Protein 6GCV (pdb70)

B-factor: mean 24.51, std 12.24, range [11.24, 97.99]

Organism: Pseudomonas aeruginosa (strain ATCC 15692 / DSM 22644 / CIP 104116 / JCM 14847 / LMG 12228 / 1C / PRS 101 / PAO1) (NCBI:txid208964)

Nearest PDB structures (foldseek):
  6gcv-assembly2_C-2  TM=1.005E+00  e=1.256E-16  Pseudomonas aeruginosa
  5w93-assembly2_B  TM=5.617E-01  e=5.629E-01  Mus musculus
  8fyv-assembly3_E  TM=4.036E-01  e=9.295E+00  Salmonella enterica subsp. enterica serovar Typhimurium
  6gcv-assembly2_C-2  TM=1.008E+00  e=5.068E-17  Pseudomonas aeruginosa
  5w93-assembly2_B  TM=5.628E-01  e=5.992E-01  Mus musculus

Foldseek 3Di:
DQADPLQLVLLLVLLVLLVVLQVQLQCLLVVNHDVVVNVVSVVSNVVSLVCQCPNDVVSRHDHDVPPVLNVLSVVLVVLVVVLVVLSVQSNHNPHDDDVVVNVVSSVVSSVSSVVSSVVVCVVVDD/DPADPLQLVLLLVLLVLLVVLVVQLQCLLVVNHDPVVNVVSLVSNVVSLVCACPNDVVSRHDHDVDPVLNVLSVVLVVLVVVLVVLSVQSNHNPHDDDVVVNVVSSVVSSVSSVVSSVVVVVVVD/DADPLQLVLLLVLLVLLVVLVVQLQCLLVVNHDVVVSVVSLVSNVVSLVCQCPNDVVSRHDHDVDPVLNVLSVVLVVLVVVLVVLSVQSNHNPHDHDVVVNVVSSVVSSVSSVVSSVVVVVVVD

Sequence (375 aa):
MMSISPETIINVAGAQRMLSQKMAREALQLRLGAGDPKALAATIAQYERSAADLDDAGNAEERNVSRMGAPEEIAAQRQQKVAQQIWGRRYRAMMLDDQVAQPASQVVDLRRGFSQQYSTTELLGELNNLVSSLMSARRADSMMSISPETINVAGAQRMLSQKKMARREALQQLRLGAGDPKKALAATIAQYERRSAADLDAGNNAERNVSRRMGAPEIAAQRQQKKVAQQIWGRYRRAMLDDQQVAQPASQVDLRGFSSQQYSTELLGELNNLVSLMSARRADSISPEEETINVAGAQRMLSQKKMMARREALQLRLGAGDPKALAATIAQYEERRSAADLDAGNAEERNVSRRRMGAPEIAAQRQKVAQQIWGRRYRAMMLDQQVAQPASQVVDLRRGFSSQQYYSTTEELLGELNNLVSSLMSSARADD

Structure (mmCIF, N/CA/C/O backbone):
data_6GCV
#
_entry.id   6GCV
#
_cell.length_a   92.777
_cell.length_b   87.949
_cell.length_c   52.896
_cell.angle_alpha   90.00
_cell.angle_beta   93.05
_cell.angle_gamma   90.00
#
_symmetry.space_group_name_H-M   'C 1 2 1'
#
loop_
_entity.id
_entity.type
_entity.pdbx_description
1 polymer 'Chemotaxis transducer'
2 non-polymer 'NITRATE ION'
3 non-polymer 'SODIUM ION'
4 non-polymer 'ACETATE ION'
5 water water
#
loop_
_atom_site.group_PDB
_atom_site.id
_atom_site.type_symbol
_atom_site.label_atom_id
_atom_site.label_alt_id
_atom_site.label_comp_id
_atom_site.label_asym_id
_atom_site.label_entity_id
_atom_site.label_seq_id
_atom_site.pdbx_PDB_ins_code
_atom_site.Cartn_x
_atom_site.Cartn_y
_atom_site.Cartn_z
_atom_site.occupancy
_atom_site.B_iso_or_equiv
_atom_site.auth_seq_id
_atom_site.auth_comp_id
_atom_site.auth_asym_id
_atom_site.auth_atom_id
_atom_site.pdbx_PDB_model_num
ATOM 1 N N A MET A 1 14 ? 72.850 15.294 38.005 0.67 73.60 14 MET A N 1
ATOM 2 N N B MET A 1 14 ? 72.800 15.215 38.008 0.33 75.80 14 MET A N 1
ATOM 3 C CA A MET A 1 14 ? 71.625 16.151 37.997 0.67 73.85 14 MET A CA 1
ATOM 4 C CA B MET A 1 14 ? 71.625 16.131 38.002 0.33 75.20 14 MET A CA 1
ATOM 5 C C A MET A 1 14 ? 70.742 15.893 39.218 0.67 65.49 14 MET A C 1
ATOM 6 C C B MET A 1 14 ? 70.738 15.885 39.223 0.33 66.94 14 MET A C 1
ATOM 7 O O A MET A 1 14 ? 70.477 14.744 39.572 0.67 72.31 14 MET A O 1
ATOM 8 O O B MET A 1 14 ? 70.473 14.738 39.587 0.33 71.38 14 MET A O 1
ATOM 17 N N . SER A 1 15 ? 70.292 16.972 39.853 1.00 52.78 15 SER A N 1
ATOM 18 C CA . SER A 1 15 ? 69.390 16.885 41.022 1.00 59.99 15 SER A CA 1
ATOM 19 C C . SER A 1 15 ? 67.909 16.822 40.604 1.00 53.27 15 SER A C 1
ATOM 20 O O . SER A 1 15 ? 67.068 16.306 41.336 1.00 60.66 15 SER A O 1
ATOM 23 N N . ILE A 1 16 ? 67.603 17.322 39.417 1.00 48.59 16 ILE A N 1
ATOM 24 C CA . ILE A 1 16 ? 66.254 17.188 38.860 1.00 42.99 16 ILE A CA 1
ATOM 25 C C . ILE A 1 16 ? 66.253 16.075 37.818 1.00 34.80 16 ILE A C 1
ATOM 26 O O . ILE A 1 16 ? 67.303 15.719 37.279 1.00 38.71 16 ILE A O 1
ATOM 31 N N . SER A 1 17 ? 65.070 15.560 37.491 1.00 31.37 17 SER A N 1
ATOM 32 C CA . SER A 1 17 ? 64.965 14.524 36.488 1.00 29.43 17 SER A CA 1
ATOM 33 C C . SER A 1 17 ? 65.302 15.074 35.112 1.00 28.53 17 SER A C 1
ATOM 34 O O . SER A 1 17 ? 65.011 16.245 34.834 1.00 27.79 17 SER A O 1
ATOM 37 N N . PRO A 1 18 ? 65.858 14.225 34.238 1.00 29.29 18 PRO A N 1
ATOM 38 C CA . PRO A 1 18 ? 66.069 14.659 32.860 1.00 30.10 18 PRO A CA 1
ATOM 39 C C . PRO A 1 18 ? 64.779 15.124 32.210 1.00 27.55 18 PRO A C 1
ATOM 40 O O . PRO A 1 18 ? 64.818 16.037 31.383 1.00 27.29 18 PRO A O 1
ATOM 44 N N . GLU A 1 19 ? 63.652 14.491 32.554 1.00 25.31 19 GLU A N 1
ATOM 45 C CA . GLU A 1 19 ? 62.381 14.875 31.965 1.00 22.65 19 GLU A CA 1
ATOM 46 C C . GLU A 1 19 ? 62.019 16.331 32.308 1.00 20.77 19 GLU A C 1
ATOM 47 O O . GLU A 1 19 ? 61.383 17.015 31.511 1.00 20.05 19 GLU A O 1
ATOM 53 N N . THR A 1 20 ? 62.432 16.818 33.486 1.00 20.19 20 THR A N 1
ATOM 54 C CA . THR A 1 20 ? 62.161 18.220 33.836 1.00 19.82 20 THR A CA 1
ATOM 55 C C . THR A 1 20 ? 62.812 19.167 32.808 1.00 19.67 20 THR A C 1
ATOM 56 O O . THR A 1 20 ? 62.193 20.114 32.314 1.00 19.77 20 THR A O 1
ATOM 60 N N A ILE A 1 21 ? 64.074 18.888 32.490 0.65 18.82 21 ILE A N 1
ATOM 61 N N B ILE A 1 21 ? 64.072 18.889 32.482 0.35 19.53 21 ILE A N 1
ATOM 62 C CA A ILE A 1 21 ? 64.816 19.690 31.524 0.65 20.17 21 ILE A CA 1
ATOM 63 C CA B ILE A 1 21 ? 64.792 19.709 31.513 0.35 20.60 21 ILE A CA 1
ATOM 64 C C A ILE A 1 21 ? 64.250 19.497 30.099 0.65 18.97 21 ILE A C 1
ATOM 65 C C B ILE A 1 21 ? 64.251 19.499 30.095 0.35 19.54 21 ILE A C 1
ATOM 66 O O A ILE A 1 21 ? 64.175 20.440 29.317 0.65 19.22 21 ILE A O 1
ATOM 67 O O B ILE A 1 21 ? 64.184 20.438 29.310 0.35 19.57 21 ILE A O 1
ATOM 76 N N . ASN A 1 22 ? 63.843 18.275 29.779 1.00 18.22 22 ASN A N 1
ATOM 77 C CA . ASN A 1 22 ? 63.207 18.000 28.493 1.00 18.00 22 ASN A CA 1
ATOM 78 C C . ASN A 1 22 ? 61.945 18.826 28.284 1.00 16.79 22 ASN A C 1
ATOM 79 O O . ASN A 1 22 ? 61.751 19.438 27.228 1.00 17.67 22 ASN A O 1
ATOM 84 N N . VAL A 1 23 ? 61.090 18.859 29.310 1.00 17.38 23 VAL A N 1
ATOM 85 C CA . VAL A 1 23 ? 59.837 19.581 29.229 1.00 17.20 23 VAL A CA 1
ATOM 86 C C . VAL A 1 23 ? 60.087 21.085 29.085 1.00 16.21 23 VAL A C 1
ATOM 87 O O . VAL A 1 23 ? 59.443 21.755 28.268 1.00 16.77 23 VAL A O 1
ATOM 91 N N . ALA A 1 24 ? 61.035 21.604 29.857 1.00 16.06 24 ALA A N 1
ATOM 92 C CA . ALA A 1 24 ? 61.357 23.022 29.733 1.00 16.83 24 ALA A CA 1
ATOM 93 C C . ALA A 1 24 ? 61.926 23.340 28.323 1.00 16.57 24 ALA A C 1
ATOM 94 O O . ALA A 1 24 ? 61.566 24.329 27.707 1.00 16.35 24 ALA A O 1
ATOM 96 N N . GLY A 1 25 ? 62.852 22.503 27.836 1.00 15.68 25 GLY A N 1
ATOM 97 C CA . GLY A 1 25 ? 63.382 22.730 26.513 1.00 15.97 25 GLY A CA 1
ATOM 98 C C . GLY A 1 25 ? 62.309 22.679 25.438 1.00 15.41 25 GLY A C 1
ATOM 99 O O . GLY A 1 25 ? 62.301 23.531 24.524 1.00 15.58 25 GLY A O 1
ATOM 100 N N . ALA A 1 26 ? 61.390 21.728 25.556 1.00 15.34 26 ALA A N 1
ATOM 101 C CA . ALA A 1 26 ? 60.334 21.589 24.559 1.00 14.58 26 ALA A CA 1
ATOM 102 C C . ALA A 1 26 ? 59.438 22.827 24.494 1.00 13.53 26 ALA A C 1
ATOM 103 O O . ALA A 1 26 ? 58.836 23.068 23.455 1.00 14.30 26 ALA A O 1
ATOM 105 N N . GLN A 1 27 ? 59.362 23.607 25.576 1.00 13.73 27 GLN A N 1
ATOM 106 C CA . GLN A 1 27 ? 58.603 24.861 25.507 1.00 13.76 27 GLN A CA 1
ATOM 107 C C . GLN A 1 27 ? 59.137 25.756 24.388 1.00 13.79 27 GLN A C 1
ATOM 108 O O . GLN A 1 27 ? 58.399 26.498 23.743 1.00 13.72 27 GLN A O 1
ATOM 114 N N . ARG A 1 28 ? 60.460 25.768 24.231 1.00 14.04 28 ARG A N 1
ATOM 115 C CA . ARG A 1 28 ? 61.094 26.555 23.181 1.00 13.90 28 ARG A CA 1
ATOM 116 C C . ARG A 1 28 ? 60.528 26.162 21.820 1.00 13.17 28 ARG A C 1
ATOM 117 O O . ARG A 1 28 ? 60.074 27.008 21.029 1.00 14.29 28 ARG A O 1
ATOM 125 N N . MET A 1 29 ? 60.510 24.872 21.560 1.00 13.20 29 MET A N 1
ATOM 126 C CA . MET A 1 29 ? 59.955 24.357 20.315 1.00 13.42 29 MET A CA 1
ATOM 127 C C . MET A 1 29 ? 58.475 24.708 20.175 1.00 12.87 29 MET A C 1
ATOM 128 O O . MET A 1 29 ? 58.048 25.144 19.091 1.00 13.22 29 MET A O 1
ATOM 133 N N . LEU A 1 30 ? 57.711 24.508 21.258 1.00 13.29 30 LEU A N 1
ATOM 134 C CA . LEU A 1 30 ? 56.279 24.712 21.129 1.00 13.02 30 LEU A CA 1
ATOM 135 C C . LEU A 1 30 ? 55.960 26.161 20.769 1.00 13.50 30 LEU A C 1
ATOM 136 O O . LEU A 1 30 ? 55.030 26.421 19.990 1.00 13.65 30 LEU A O 1
ATOM 141 N N . SER A 1 31 ? 56.708 27.100 21.339 1.00 13.68 31 SER A N 1
ATOM 142 C CA . SER A 1 31 ? 56.482 28.498 21.011 1.00 13.38 31 SER A CA 1
ATOM 143 C C . SER A 1 31 ? 56.584 28.766 19.515 1.00 13.24 31 SER A C 1
ATOM 144 O O . SER A 1 31 ? 55.896 29.642 18.997 1.00 14.28 31 SER A O 1
ATOM 147 N N . GLN A 1 32 ? 57.485 28.050 18.861 1.00 13.16 32 GLN A N 1
ATOM 148 C CA . GLN A 1 32 ? 57.694 28.225 17.429 1.00 12.85 32 GLN A CA 1
ATOM 149 C C . GLN A 1 32 ? 56.659 27.444 16.585 1.00 12.77 32 GLN A C 1
ATOM 150 O O . GLN A 1 32 ? 56.171 27.948 15.573 1.00 13.33 32 GLN A O 1
ATOM 156 N N . LYS A 1 33 ? 56.354 26.234 17.032 1.00 12.56 33 LYS A N 1
ATOM 157 C CA . LYS A 1 33 ? 55.320 25.430 16.362 1.00 12.99 33 LYS A CA 1
ATOM 158 C C . LYS A 1 33 ? 53.984 26.149 16.316 1.00 12.78 33 LYS A C 1
ATOM 159 O O . LYS A 1 33 ? 53.302 26.160 15.280 1.00 13.36 33 LYS A O 1
ATOM 165 N N . MET A 1 34 ? 53.604 26.750 17.441 1.00 12.59 34 MET A N 1
ATOM 166 C CA . MET A 1 34 ? 52.327 27.433 17.472 1.00 13.83 34 MET A CA 1
ATOM 167 C C . MET A 1 34 ? 52.333 28.640 16.528 1.00 14.01 34 MET A C 1
ATOM 168 O O . MET A 1 34 ? 51.310 28.948 15.899 1.00 13.73 34 MET A O 1
ATOM 173 N N . ALA A 1 35 ? 53.464 29.326 16.422 1.00 13.77 35 ALA A N 1
ATOM 174 C CA . ALA A 1 35 ? 53.536 30.446 15.495 1.00 14.37 35 ALA A CA 1
ATOM 175 C C . ALA A 1 35 ? 53.352 29.963 14.047 1.00 14.15 35 ALA A C 1
ATOM 176 O O . ALA A 1 35 ? 52.626 30.573 13.263 1.00 14.38 35 ALA A O 1
ATOM 178 N N . ARG A 1 36 ? 54.031 28.887 13.685 1.00 13.62 36 ARG A N 1
ATOM 179 C CA . ARG A 1 36 ? 53.845 28.380 12.353 1.00 14.73 36 ARG A CA 1
ATOM 180 C C . ARG A 1 36 ? 52.409 27.959 12.073 1.00 12.76 36 ARG A C 1
ATOM 181 O O . ARG A 1 36 ? 51.873 28.225 11.011 1.00 13.91 36 ARG A O 1
ATOM 189 N N . GLU A 1 37 ? 51.780 27.307 13.044 1.00 13.10 37 GLU A N 1
ATOM 190 C CA . GLU A 1 37 ? 50.382 26.900 12.869 1.00 13.16 37 GLU A CA 1
ATOM 191 C C . GLU A 1 37 ? 49.465 28.130 12.712 1.00 13.09 37 GLU A C 1
ATOM 192 O O . GLU A 1 37 ? 48.511 28.086 11.895 1.00 13.57 37 GLU A O 1
ATOM 198 N N . ALA A 1 38 ? 49.694 29.170 13.512 1.00 13.01 38 ALA A N 1
ATOM 199 C CA . ALA A 1 38 ? 48.864 30.379 13.395 1.00 12.79 38 ALA A CA 1
ATOM 200 C C . ALA A 1 38 ? 49.049 31.065 12.058 1.00 12.63 38 ALA A C 1
ATOM 201 O O . ALA A 1 38 ? 48.080 31.553 11.459 1.00 13.18 38 ALA A O 1
ATOM 203 N N . LEU A 1 39 ? 50.303 31.138 11.583 1.00 12.89 39 LEU A N 1
ATOM 204 C CA . LEU A 1 39 ? 50.560 31.752 10.280 1.00 13.57 39 LEU A CA 1
ATOM 205 C C . LEU A 1 39 ? 49.926 30.935 9.140 1.00 13.48 39 LEU A C 1
ATOM 206 O O . LEU A 1 39 ? 49.405 31.503 8.168 1.00 13.73 39 LEU A O 1
ATOM 211 N N . GLN A 1 40 ? 49.939 29.625 9.259 1.00 12.93 40 GLN A N 1
ATOM 212 C CA . GLN A 1 40 ? 49.293 28.793 8.259 1.00 13.98 40 GLN A CA 1
ATOM 213 C C . GLN A 1 40 ? 47.750 29.001 8.225 1.00 13.11 40 GLN A C 1
ATOM 214 O O . GLN A 1 40 ? 47.132 29.024 7.166 1.00 14.12 40 GLN A O 1
ATOM 220 N N . LEU A 1 41 ? 47.175 29.158 9.407 1.00 13.41 41 LEU A N 1
ATOM 221 C CA . LEU A 1 41 ? 45.768 29.561 9.514 1.00 13.14 41 LEU A CA 1
ATOM 222 C C . LEU A 1 41 ? 45.556 30.932 8.867 1.00 13.29 41 LEU A C 1
ATOM 223 O O . LEU A 1 41 ? 44.546 31.133 8.153 1.00 13.55 41 LEU A O 1
ATOM 228 N N . ARG A 1 42 ? 46.462 31.872 9.065 1.00 12.88 42 ARG A N 1
ATOM 229 C CA . ARG A 1 42 ? 46.282 33.166 8.419 1.00 13.12 42 ARG A CA 1
ATOM 230 C C . ARG A 1 42 ? 46.227 33.062 6.901 1.00 13.65 42 ARG A C 1
ATOM 231 O O . ARG A 1 42 ? 45.495 33.802 6.238 1.00 14.08 42 ARG A O 1
ATOM 239 N N . LEU A 1 43 ? 46.968 32.106 6.372 1.00 13.66 43 LEU A N 1
ATOM 240 C CA . LEU A 1 43 ? 47.028 31.796 4.945 1.00 14.48 43 LEU A CA 1
ATOM 241 C C . LEU A 1 43 ? 45.855 30.965 4.442 1.00 15.82 43 LEU A C 1
ATOM 242 O O . LEU A 1 43 ? 45.748 30.717 3.267 1.00 17.94 43 LEU A O 1
ATOM 247 N N . GLY A 1 44 ? 44.965 30.526 5.332 1.00 14.43 44 GLY A N 1
ATOM 248 C CA . GLY A 1 44 ? 43.771 29.762 4.916 1.00 15.97 44 GLY A CA 1
ATOM 249 C C . GLY A 1 44 ? 44.027 28.302 4.665 1.00 16.14 44 GLY A C 1
ATOM 250 O O . GLY A 1 44 ? 43.169 27.634 4.054 1.00 19.28 44 GLY A O 1
ATOM 251 N N . ALA A 1 45 ? 45.177 27.783 5.128 1.00 15.41 45 ALA A N 1
ATOM 252 C CA . ALA A 1 45 ? 45.521 26.374 4.917 1.00 16.39 45 ALA A CA 1
ATOM 253 C C . ALA A 1 45 ? 45.836 25.648 6.198 1.00 15.99 45 ALA A C 1
ATOM 254 O O . ALA A 1 45 ? 46.533 24.633 6.195 1.00 17.05 45 ALA A O 1
ATOM 256 N N . GLY A 1 46 ? 45.259 26.132 7.302 1.00 15.53 46 GLY A N 1
ATOM 257 C CA . GLY A 1 46 ? 45.597 25.629 8.618 1.00 15.67 46 GLY A CA 1
ATOM 258 C C . GLY A 1 46 ? 44.517 24.821 9.286 1.00 15.45 46 GLY A C 1
ATOM 259 O O . GLY A 1 46 ? 43.494 24.508 8.682 1.00 17.54 46 GLY A O 1
ATOM 260 N N . ASP A 1 47 ? 44.800 24.469 10.533 1.00 15.72 47 ASP A N 1
ATOM 261 C CA . ASP A 1 47 ? 43.986 23.596 11.323 1.00 17.15 47 ASP A CA 1
ATOM 262 C C . ASP A 1 47 ? 43.844 24.152 12.736 1.00 16.27 47 ASP A C 1
ATOM 263 O O . ASP A 1 47 ? 44.791 24.094 13.523 1.00 16.46 47 ASP A O 1
ATOM 268 N N . PRO A 1 48 ? 42.655 24.700 13.080 1.00 16.87 48 PRO A N 1
ATOM 269 C CA . PRO A 1 48 ? 42.517 25.265 14.417 1.00 17.20 48 PRO A CA 1
ATOM 270 C C . PRO A 1 48 ? 42.696 24.254 15.510 1.00 16.06 48 PRO A C 1
ATOM 271 O O . PRO A 1 48 ? 43.101 24.623 16.621 1.00 16.97 48 PRO A O 1
ATOM 275 N N . LYS A 1 49 ? 42.381 22.994 15.244 1.00 15.72 49 LYS A N 1
ATOM 276 C CA . LYS A 1 49 ? 42.544 21.963 16.259 1.00 16.28 49 LYS A CA 1
ATOM 277 C C . LYS A 1 49 ? 44.010 21.747 16.592 1.00 15.39 49 LYS A C 1
ATOM 278 O O . LYS A 1 49 ? 44.367 21.478 17.725 1.00 16.50 49 LYS A O 1
ATOM 284 N N . ALA A 1 50 ? 44.860 21.868 15.597 1.00 15.59 50 ALA A N 1
ATOM 285 C CA . ALA A 1 50 ? 46.309 21.665 15.774 1.00 15.03 50 ALA A CA 1
ATOM 286 C C . ALA A 1 50 ? 46.884 22.791 16.604 1.00 14.24 50 ALA A C 1
ATOM 287 O O . ALA A 1 50 ? 47.672 22.553 17.509 1.00 16.00 50 ALA A O 1
ATOM 289 N N . LEU A 1 51 ? 46.516 24.023 16.280 1.00 14.55 51 LEU A N 1
ATOM 290 C CA . LEU A 1 51 ? 46.966 25.149 17.046 1.00 14.13 51 LEU A CA 1
ATOM 291 C C . LEU A 1 51 ? 46.550 25.021 18.511 1.00 14.01 51 LEU A C 1
ATOM 292 O O . LEU A 1 51 ? 47.334 25.219 19.422 1.00 14.77 51 LEU A O 1
ATOM 297 N N . ALA A 1 52 ? 45.270 24.697 18.735 1.00 14.10 52 ALA A N 1
ATOM 298 C CA . ALA A 1 52 ? 44.789 24.510 20.093 1.00 14.85 52 ALA A CA 1
ATOM 299 C C . ALA A 1 52 ? 45.582 23.467 20.817 1.00 15.13 52 ALA A C 1
ATOM 300 O O . ALA A 1 52 ? 45.901 23.636 22.002 1.00 15.37 52 ALA A O 1
ATOM 302 N N . ALA A 1 53 ? 45.850 22.345 20.159 1.00 14.43 53 ALA A N 1
ATOM 303 C CA . ALA A 1 53 ? 46.577 21.273 20.825 1.00 15.19 53 ALA A CA 1
ATOM 304 C C . ALA A 1 53 ? 47.994 21.684 21.211 1.00 14.95 53 ALA A C 1
ATOM 305 O O . ALA A 1 53 ? 48.493 21.319 22.288 1.00 15.98 53 ALA A O 1
ATOM 307 N N . THR A 1 54 ? 48.667 22.430 20.337 1.00 14.22 54 THR A N 1
ATOM 308 C CA . THR A 1 54 ? 50.031 22.893 20.634 1.00 14.13 54 THR A CA 1
ATOM 309 C C . THR A 1 54 ? 50.050 23.867 21.811 1.00 14.11 54 THR A C 1
ATOM 310 O O . THR A 1 54 ? 50.894 23.772 22.718 1.00 15.19 54 THR A O 1
ATOM 314 N N . ILE A 1 55 ? 49.104 24.801 21.810 1.00 14.25 55 ILE A N 1
ATOM 315 C CA . ILE A 1 55 ? 48.960 25.736 22.919 1.00 14.44 55 ILE A CA 1
ATOM 316 C C . ILE A 1 55 ? 48.689 24.964 24.220 1.00 15.41 55 ILE A C 1
ATOM 317 O O . ILE A 1 55 ? 49.281 25.267 25.249 1.00 15.04 55 ILE A O 1
ATOM 322 N N . ALA A 1 56 ? 47.837 23.947 24.163 1.00 14.85 56 ALA A N 1
ATOM 323 C CA . ALA A 1 56 ? 47.530 23.140 25.344 1.00 15.55 56 ALA A CA 1
ATOM 324 C C . ALA A 1 56 ? 48.751 22.407 25.857 1.00 14.98 56 ALA A C 1
ATOM 325 O O . ALA A 1 56 ? 48.974 22.335 27.068 1.00 15.62 56 ALA A O 1
ATOM 327 N N . GLN A 1 57 ? 49.589 21.898 24.950 1.00 14.81 57 GLN A N 1
ATOM 328 C CA . GLN A 1 57 ? 50.837 21.237 25.402 1.00 15.53 57 GLN A CA 1
ATOM 329 C C . GLN A 1 57 ? 51.728 22.236 26.153 1.00 15.21 57 GLN A C 1
ATOM 330 O O . GLN A 1 57 ? 52.320 21.906 27.203 1.00 15.70 57 GLN A O 1
ATOM 336 N N . TYR A 1 58 ? 51.868 23.435 25.601 1.00 14.36 58 TYR A N 1
ATOM 337 C CA . TYR A 1 58 ? 52.673 24.462 26.244 1.00 14.17 58 TYR A CA 1
ATOM 338 C C . TYR A 1 58 ? 52.128 24.780 27.640 1.00 14.62 58 TYR A C 1
ATOM 339 O O . TYR A 1 58 ? 52.870 24.873 28.625 1.00 15.50 58 TYR A O 1
ATOM 348 N N . GLU A 1 59 ? 50.809 24.949 27.730 1.00 14.24 59 GLU A N 1
ATOM 349 C CA . GLU A 1 59 ? 50.218 25.362 29.012 1.00 15.45 59 GLU A CA 1
ATOM 350 C C . GLU A 1 59 ? 50.275 24.242 30.001 1.00 15.79 59 GLU A C 1
ATOM 351 O O . GLU A 1 59 ? 50.426 24.493 31.204 1.00 16.82 59 GLU A O 1
ATOM 357 N N . ARG A 1 60 ? 50.164 22.993 29.559 1.00 15.57 60 ARG A N 1
ATOM 358 C CA . ARG A 1 60 ? 50.244 21.856 30.456 1.00 16.65 60 ARG A CA 1
ATOM 359 C C . ARG A 1 60 ? 51.647 21.808 31.055 1.00 16.32 60 ARG A C 1
ATOM 360 O O . ARG A 1 60 ? 51.837 21.654 32.266 1.00 17.51 60 ARG A O 1
ATOM 368 N N . SER A 1 61 ? 52.651 21.966 30.183 1.00 15.70 61 SER A N 1
ATOM 369 C CA . SER A 1 61 ? 54.019 21.968 30.648 1.00 16.20 61 SER A CA 1
ATOM 370 C C . SER A 1 61 ? 54.305 23.133 31.575 1.00 16.45 61 SER A C 1
ATOM 371 O O . SER A 1 61 ? 55.004 22.951 32.562 1.00 17.72 61 SER A O 1
ATOM 374 N N . ALA A 1 62 ? 53.759 24.316 31.281 1.00 16.34 62 ALA A N 1
ATOM 375 C CA . ALA A 1 62 ? 53.994 25.476 32.134 1.00 17.10 62 ALA A CA 1
ATOM 376 C C . ALA A 1 62 ? 53.469 25.211 33.553 1.00 17.69 62 ALA A C 1
ATOM 377 O O . ALA A 1 62 ? 54.148 25.510 34.528 1.00 19.18 62 ALA A O 1
ATOM 379 N N . ALA A 1 63 ? 52.278 24.610 33.628 1.00 17.54 63 ALA A N 1
ATOM 380 C CA . ALA A 1 63 ? 51.699 24.308 34.931 1.00 18.05 63 ALA A CA 1
ATOM 381 C C . ALA A 1 63 ? 52.506 23.223 35.640 1.00 19.21 63 ALA A C 1
ATOM 382 O O . ALA A 1 63 ? 52.721 23.298 36.861 1.00 19.68 63 ALA A O 1
ATOM 384 N N . ASP A 1 64 ? 52.982 22.222 34.906 1.00 18.31 64 ASP A N 1
ATOM 385 C CA . ASP A 1 64 ? 53.818 21.195 35.486 1.00 19.48 64 AS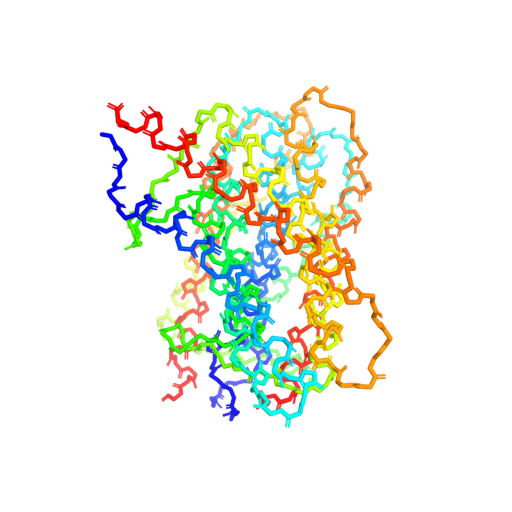P A CA 1
ATOM 386 C C . ASP A 1 64 ? 55.117 21.756 36.050 1.00 19.31 64 ASP A C 1
ATOM 387 O O . ASP A 1 64 ? 55.594 21.297 37.097 1.00 20.41 64 ASP A O 1
ATOM 392 N N . LEU A 1 65 ? 55.741 22.693 35.334 1.00 19.42 65 LEU A N 1
ATOM 393 C CA . LEU A 1 65 ? 56.979 23.310 35.811 1.00 19.86 65 LEU A CA 1
ATOM 394 C C . LEU A 1 65 ? 56.722 24.188 37.039 1.00 19.92 65 LEU A C 1
ATOM 395 O O . LEU A 1 65 ? 57.584 24.290 37.923 1.00 22.18 65 LEU A O 1
ATOM 400 N N . ASP A 1 66 ? 55.539 24.794 37.115 1.00 20.81 66 ASP A N 1
ATOM 401 C CA A ASP A 1 66 ? 55.215 25.657 38.244 0.53 22.74 66 ASP A CA 1
ATOM 402 C CA B ASP A 1 66 ? 55.207 25.657 38.249 0.47 23.65 66 ASP A CA 1
ATOM 403 C C . ASP A 1 66 ? 54.897 24.861 39.509 1.00 24.06 66 ASP A C 1
ATOM 404 O O . ASP A 1 66 ? 55.238 25.284 40.610 1.00 27.79 66 ASP A O 1
ATOM 413 N N . ALA A 1 67 ? 54.207 23.733 39.353 1.00 23.14 67 ALA A N 1
ATOM 414 C CA . ALA A 1 67 ? 53.681 22.967 40.488 1.00 23.70 67 ALA A CA 1
ATOM 415 C C . ALA A 1 67 ? 54.345 21.631 40.752 1.00 25.32 67 ALA A C 1
ATOM 416 O O . ALA A 1 67 ? 54.184 21.059 41.831 1.00 27.89 67 ALA A O 1
ATOM 418 N N . GLY A 1 68 ? 55.114 21.157 39.778 1.00 22.69 68 GLY A N 1
ATOM 419 C CA . GLY A 1 68 ? 55.572 19.785 39.771 1.00 22.95 68 GLY A CA 1
ATOM 420 C C . GLY A 1 68 ? 54.491 18.866 39.290 1.00 23.23 68 GLY A C 1
ATOM 421 O O . GLY A 1 68 ? 53.287 19.186 39.389 1.00 24.27 68 GLY A O 1
ATOM 422 N N . ASN A 1 69 ? 54.913 17.729 38.730 1.00 23.11 69 ASN A N 1
ATOM 423 C CA . ASN A 1 69 ? 53.980 16.726 38.297 1.00 23.20 69 ASN A CA 1
ATOM 424 C C . ASN A 1 69 ? 54.651 15.389 38.481 1.00 25.83 69 ASN A C 1
ATOM 425 O O . ASN A 1 69 ? 55.528 15.005 37.691 1.00 24.59 69 ASN A O 1
ATOM 430 N N . ALA A 1 70 ? 54.274 14.692 39.544 1.00 26.80 70 ALA A N 1
ATOM 431 C CA . ALA A 1 70 ? 54.961 13.458 39.904 1.00 29.10 70 ALA A CA 1
ATOM 432 C C . ALA A 1 70 ? 54.773 12.374 38.854 1.00 29.90 70 ALA A C 1
ATOM 433 O O . ALA A 1 70 ? 55.734 11.661 38.513 1.00 31.46 70 ALA A O 1
ATOM 435 N N A GLU A 1 71 ? 53.547 12.261 38.342 0.53 30.27 71 GLU A N 1
ATOM 436 N N B GLU A 1 71 ? 53.549 12.264 38.345 0.47 29.62 71 GLU A N 1
ATOM 437 C CA A GLU A 1 71 ? 53.213 11.256 37.337 0.53 32.09 71 GLU A CA 1
ATOM 438 C CA B GLU A 1 71 ? 53.212 11.261 37.353 0.47 30.45 71 GLU A CA 1
ATOM 439 C C A GLU A 1 71 ? 54.064 11.437 36.086 0.53 30.77 71 GLU A C 1
ATOM 440 C C B GLU A 1 71 ? 54.048 11.442 36.089 0.47 29.73 71 GLU A C 1
ATOM 441 O O A GLU A 1 71 ? 54.514 10.461 35.490 0.53 32.41 71 GLU A O 1
ATOM 442 O O B GLU A 1 71 ? 54.474 10.469 35.491 0.47 30.59 71 GLU A O 1
ATOM 453 N N . ARG A 1 72 ? 54.286 12.695 35.701 1.00 26.03 72 ARG A N 1
ATOM 454 C CA . ARG A 1 72 ? 55.057 13.020 34.512 1.00 25.31 72 ARG A CA 1
ATOM 455 C C . ARG A 1 72 ? 56.565 13.113 34.775 1.00 24.45 72 ARG A C 1
ATOM 456 O O . ARG A 1 72 ? 57.358 13.265 33.850 1.00 25.46 72 ARG A O 1
ATOM 464 N N . ASN A 1 73 ? 56.955 13.017 36.039 1.00 24.70 73 ASN A N 1
ATOM 465 C CA . ASN A 1 73 ? 58.357 13.112 36.440 1.00 26.15 73 ASN A CA 1
ATOM 466 C C . ASN A 1 73 ? 58.940 14.486 36.130 1.00 23.47 73 ASN A C 1
ATOM 467 O O . ASN A 1 73 ? 60.082 14.591 35.619 1.00 24.41 73 ASN A O 1
ATOM 472 N N . VAL A 1 74 ? 58.148 15.515 36.395 1.00 21.58 74 VAL A N 1
ATOM 473 C CA . VAL A 1 74 ? 58.604 16.890 36.295 1.00 20.93 74 VAL A CA 1
ATOM 474 C C . VAL A 1 74 ? 58.720 17.444 37.698 1.00 21.04 74 VAL A C 1
ATOM 475 O O . VAL A 1 74 ? 57.736 17.501 38.442 1.00 24.81 74 VAL A O 1
ATOM 479 N N . SER A 1 75 ? 59.925 17.854 38.053 1.00 24.05 75 SER A N 1
ATOM 480 C CA . SER A 1 75 ? 60.235 18.434 39.367 1.00 28.90 75 SER A CA 1
ATOM 481 C C . SER A 1 75 ? 59.825 19.912 39.441 1.00 27.27 75 SER A C 1
ATOM 482 O O . SER A 1 75 ? 60.050 20.653 38.495 1.00 26.42 75 SER A O 1
ATOM 485 N N . ARG A 1 76 ? 59.288 20.362 40.579 1.00 30.20 76 ARG A N 1
ATOM 486 C CA . ARG A 1 76 ? 59.114 21.802 40.797 1.00 28.70 76 ARG A CA 1
ATOM 487 C C . ARG A 1 76 ? 60.472 22.294 41.265 1.00 28.72 76 ARG A C 1
ATOM 488 O O . ARG A 1 76 ? 61.063 21.734 42.182 1.00 35.60 76 ARG A O 1
ATOM 496 N N . MET A 1 77 ? 60.967 23.377 40.677 1.00 27.68 77 MET A N 1
ATOM 497 C CA . MET A 1 77 ? 62.213 23.963 41.088 1.00 25.75 77 MET A CA 1
ATOM 498 C C . MET A 1 77 ? 61.890 25.290 41.736 1.00 28.83 77 MET A C 1
ATOM 499 O O . MET A 1 77 ? 61.460 26.232 41.073 1.00 27.90 77 MET A O 1
ATOM 504 N N . GLY A 1 78 ? 62.054 25.331 43.054 1.00 30.73 78 GLY A N 1
ATOM 505 C CA . GLY A 1 78 ? 61.607 26.462 43.862 1.00 32.76 78 GLY A CA 1
ATOM 506 C C . GLY A 1 78 ? 62.612 27.600 44.017 1.00 33.18 78 GLY A C 1
ATOM 507 O O . GLY A 1 78 ? 62.304 28.597 44.640 1.00 36.44 78 GLY A O 1
ATOM 508 N N . ALA A 1 79 ? 63.809 27.459 43.453 1.00 32.32 79 ALA A N 1
ATOM 509 C CA . ALA A 1 79 ? 64.820 28.489 43.538 1.00 33.98 79 ALA A CA 1
ATOM 510 C C . ALA A 1 79 ? 64.232 29.817 43.122 1.00 30.50 79 ALA A C 1
ATOM 511 O O . ALA A 1 79 ? 63.592 29.884 42.088 1.00 29.35 79 ALA A O 1
ATOM 513 N N . PRO A 1 80 ? 64.497 30.893 43.888 1.00 30.27 80 PRO A N 1
ATOM 514 C CA . PRO A 1 80 ? 63.815 32.147 43.557 1.00 30.26 80 PRO A CA 1
ATOM 515 C C . PRO A 1 80 ? 64.075 32.676 42.150 1.00 30.05 80 PRO A C 1
ATOM 516 O O . PRO A 1 80 ? 63.177 33.208 41.534 1.00 28.23 80 PRO A O 1
ATOM 520 N N . GLU A 1 81 ? 65.303 32.541 41.649 1.00 28.50 81 GLU A N 1
ATOM 521 C CA A GLU A 1 81 ? 65.616 33.035 40.308 0.68 30.13 81 GLU A CA 1
ATOM 522 C CA B GLU A 1 81 ? 65.652 33.011 40.309 0.32 29.83 81 GLU A CA 1
ATOM 523 C C . GLU A 1 81 ? 64.886 32.246 39.230 1.00 27.90 81 GLU A C 1
ATOM 524 O O . GLU A 1 81 ? 64.543 32.812 38.173 1.00 27.86 81 GLU A O 1
ATOM 535 N N . ILE A 1 82 ? 64.639 30.952 39.480 1.00 25.53 82 ILE A N 1
ATOM 536 C CA . ILE A 1 82 ? 63.950 30.113 38.502 1.00 25.07 82 ILE A CA 1
ATOM 537 C C . ILE A 1 82 ? 62.462 30.453 38.545 1.00 23.58 82 ILE A C 1
ATOM 538 O O . ILE A 1 82 ? 61.858 30.676 37.513 1.00 22.56 82 ILE A O 1
ATOM 543 N N . ALA A 1 83 ? 61.889 30.547 39.732 1.00 24.53 83 ALA A N 1
ATOM 544 C CA . ALA A 1 83 ? 60.492 30.971 39.881 1.00 24.14 83 ALA A CA 1
ATOM 545 C C . ALA A 1 83 ? 60.268 32.341 39.259 1.00 24.52 83 ALA A C 1
ATOM 546 O O . ALA A 1 83 ? 59.279 32.538 38.579 1.00 24.94 83 ALA A O 1
ATOM 548 N N . ALA A 1 84 ? 61.188 33.277 39.456 1.00 24.44 84 ALA A N 1
ATOM 549 C CA . ALA A 1 84 ? 61.066 34.623 38.877 1.00 23.27 84 ALA A CA 1
ATOM 550 C C . ALA A 1 84 ? 61.091 34.566 37.353 1.00 23.71 84 ALA A C 1
ATOM 551 O O . ALA A 1 84 ? 60.323 35.272 36.702 1.00 23.34 84 ALA A O 1
ATOM 553 N N . GLN A 1 85 ? 61.960 33.733 36.781 1.00 21.84 85 GLN A N 1
ATOM 554 C CA . GLN A 1 85 ? 61.997 33.582 35.330 1.00 22.13 85 GLN A CA 1
ATOM 555 C C . GLN A 1 85 ? 60.720 32.929 34.793 1.00 20.77 85 GLN A C 1
ATOM 556 O O . GLN A 1 85 ? 60.240 33.332 33.723 1.00 21.76 85 GLN A O 1
ATOM 562 N N . ARG A 1 86 ? 60.152 31.962 35.513 1.00 22.13 86 ARG A N 1
ATOM 563 C CA . ARG A 1 86 ? 58.855 31.392 35.091 1.00 21.65 86 ARG A CA 1
ATOM 564 C C . ARG A 1 86 ? 57.798 32.484 35.081 1.00 21.59 86 ARG A C 1
ATOM 565 O O . ARG A 1 86 ? 56.963 32.511 34.179 1.00 21.47 86 ARG A O 1
ATOM 573 N N . GLN A 1 87 ? 57.815 33.388 36.062 1.00 21.65 87 GLN A N 1
ATOM 574 C CA A GLN A 1 87 ? 56.823 34.462 36.070 0.56 22.81 87 GLN A CA 1
ATOM 575 C CA C GLN A 1 87 ? 56.836 34.480 36.101 0.44 22.67 87 GLN A CA 1
ATOM 576 C C . GLN A 1 87 ? 57.039 35.466 34.950 1.00 22.47 87 GLN A C 1
ATOM 577 O O . GLN A 1 87 ? 56.095 35.929 34.357 1.00 23.78 87 GLN A O 1
ATOM 588 N N . LYS A 1 88 ? 58.289 35.777 34.637 1.00 22.96 88 LYS A N 1
ATOM 589 C CA . LYS A 1 88 ? 58.602 36.673 33.520 1.00 21.99 88 LYS A CA 1
ATOM 590 C C . LYS A 1 88 ? 58.112 36.063 32.215 1.00 21.08 88 LYS A C 1
ATOM 591 O O . LYS A 1 88 ? 57.475 36.727 31.426 1.00 22.32 88 LYS A O 1
ATOM 597 N N . VAL A 1 89 ? 58.387 34.779 32.037 1.00 19.28 89 VAL A N 1
ATOM 598 C CA . VAL A 1 89 ? 57.907 34.037 30.863 1.00 19.13 89 VAL A CA 1
ATOM 599 C C . VAL A 1 89 ? 56.378 34.077 30.791 1.00 19.40 89 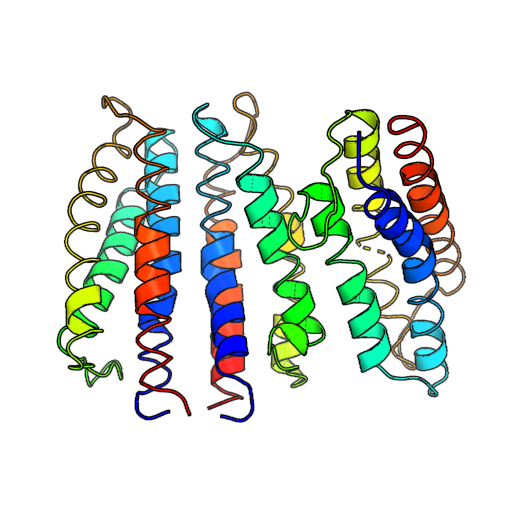VAL A C 1
ATOM 600 O O . VAL A 1 89 ? 55.795 34.307 29.726 1.00 19.97 89 VAL A O 1
ATOM 604 N N . ALA A 1 90 ? 55.728 33.862 31.923 1.00 20.51 90 ALA A N 1
ATOM 605 C CA . ALA A 1 90 ? 54.264 33.828 31.949 1.00 20.61 90 ALA A CA 1
ATOM 606 C C . ALA A 1 90 ? 53.638 35.136 31.500 1.00 21.69 90 ALA A C 1
ATOM 607 O O . ALA A 1 90 ? 52.611 35.139 30.787 1.00 21.80 90 ALA A O 1
ATOM 609 N N . GLN A 1 91 ? 54.232 36.260 31.862 1.00 22.61 91 GLN A N 1
ATOM 610 C CA A GLN A 1 91 ? 53.662 37.546 31.442 0.61 23.95 91 GLN A CA 1
ATOM 611 C CA C GLN A 1 91 ? 53.686 37.565 31.447 0.39 23.56 91 GLN A CA 1
ATOM 612 C C . GLN A 1 91 ? 53.803 37.730 29.934 1.00 22.59 91 GLN A C 1
ATOM 613 O O . GLN A 1 91 ? 52.864 38.198 29.277 1.00 22.65 91 GLN A O 1
ATOM 624 N N . ILE A 1 92 ? 54.949 37.347 29.375 1.00 19.85 92 ILE A N 1
ATOM 625 C CA . ILE A 1 92 ? 55.163 37.442 27.926 1.00 19.27 92 ILE A CA 1
ATOM 626 C C . ILE A 1 92 ? 54.221 36.476 27.219 1.00 18.90 92 ILE A C 1
ATOM 627 O O . ILE A 1 92 ? 53.557 36.816 26.230 1.00 18.61 92 ILE A O 1
ATOM 632 N N . TRP A 1 93 ? 54.109 35.263 27.750 1.00 18.29 93 TRP A N 1
ATOM 633 C CA . TRP A 1 93 ? 53.226 34.255 27.185 1.00 18.13 93 TRP A CA 1
ATOM 634 C C . TRP A 1 93 ? 51.786 34.749 27.065 1.00 18.29 93 TRP A C 1
ATOM 635 O O . TRP A 1 93 ? 51.143 34.557 26.038 1.00 17.76 93 TRP A O 1
ATOM 646 N N . GLY A 1 94 ? 51.251 35.389 28.100 1.00 19.70 94 GLY A N 1
ATOM 647 C CA . GLY A 1 94 ? 49.874 35.876 27.994 1.00 20.36 94 GLY A CA 1
ATOM 648 C C . GLY A 1 94 ? 49.654 36.789 26.813 1.00 20.11 94 GLY A C 1
ATOM 649 O O . GLY A 1 94 ? 48.648 36.694 26.103 1.00 21.47 94 GLY A O 1
ATOM 650 N N . ARG A 1 95 ? 50.591 37.685 26.577 1.00 19.65 95 ARG A N 1
ATOM 651 C CA A ARG A 1 95 ? 50.481 38.606 25.453 0.60 20.51 95 ARG A CA 1
ATOM 652 C CA C ARG A 1 95 ? 50.476 38.604 25.455 0.40 21.12 95 ARG A CA 1
ATOM 653 C C . ARG A 1 95 ? 50.671 37.886 24.127 1.00 19.19 95 ARG A C 1
ATOM 654 O O . ARG A 1 95 ? 49.970 38.153 23.160 1.00 19.34 95 ARG A O 1
ATOM 669 N N . TYR A 1 96 ? 51.613 36.966 24.073 1.00 17.40 96 TYR A N 1
ATOM 670 C CA . TYR A 1 96 ? 51.864 36.192 22.845 1.00 17.38 96 TYR A CA 1
ATOM 671 C C . TYR A 1 96 ? 50.668 35.345 22.480 1.00 17.35 96 TYR A C 1
ATOM 672 O O . TYR A 1 96 ? 50.290 35.253 21.297 1.00 17.87 96 TYR A O 1
ATOM 681 N N . ARG A 1 97 ? 50.062 34.713 23.479 1.00 17.88 97 ARG A N 1
ATOM 682 C CA . ARG A 1 97 ? 48.897 33.859 23.220 1.00 19.25 97 ARG A CA 1
ATOM 683 C C . ARG A 1 97 ? 47.769 34.667 22.593 1.00 18.28 97 ARG A C 1
ATOM 684 O O . ARG A 1 97 ? 47.117 34.223 21.653 1.00 19.98 97 ARG A O 1
ATOM 692 N N . ALA A 1 98 ? 47.552 35.883 23.091 1.00 17.54 98 ALA A N 1
ATOM 693 C CA . ALA A 1 98 ? 46.500 36.722 22.511 1.00 18.64 98 ALA A CA 1
ATOM 694 C C . ALA A 1 98 ? 46.851 37.085 21.064 1.00 18.71 98 ALA A C 1
ATOM 695 O O . ALA A 1 98 ? 45.994 37.148 20.204 1.00 21.08 98 ALA A O 1
ATOM 697 N N . MET A 1 99 ? 48.129 37.316 20.779 1.00 18.75 99 MET A N 1
ATOM 698 C CA A MET A 1 99 ? 48.550 37.635 19.415 0.69 17.70 99 MET A CA 1
ATOM 699 C CA B MET A 1 99 ? 48.510 37.624 19.408 0.31 18.55 99 MET A CA 1
ATOM 700 C C . MET A 1 99 ? 48.309 36.444 18.485 1.00 16.56 99 MET A C 1
ATOM 701 O O . MET A 1 99 ? 47.874 36.619 17.359 1.00 16.71 99 MET A O 1
ATOM 710 N N . LEU A 1 100 ? 48.603 35.229 18.955 1.00 17.94 100 LEU A N 1
ATOM 711 C CA . LEU A 1 100 ? 48.368 34.023 18.146 1.00 17.00 100 LEU A CA 1
ATOM 712 C C . LEU A 1 100 ? 46.932 33.925 17.671 1.00 17.62 100 LEU A C 1
ATOM 713 O O . LEU A 1 100 ? 46.673 33.621 16.513 1.00 17.16 100 LEU A O 1
ATOM 718 N N A ASP A 1 101 ? 46.007 34.179 18.587 0.59 18.63 101 ASP A N 1
ATOM 719 N N B ASP A 1 101 ? 46.003 34.182 18.585 0.41 18.42 101 ASP A N 1
ATOM 720 C CA A ASP A 1 101 ? 44.603 34.116 18.283 0.59 20.17 101 ASP A CA 1
ATOM 721 C CA B ASP A 1 101 ? 44.598 34.131 18.281 0.41 19.33 101 ASP A CA 1
ATOM 722 C C A ASP A 1 101 ? 44.219 35.105 17.187 0.59 18.53 101 ASP A C 1
ATOM 723 C C B ASP A 1 101 ? 44.228 35.097 17.157 0.41 18.20 101 ASP A C 1
ATOM 724 O O A ASP A 1 101 ? 43.387 34.804 16.366 0.59 20.80 101 ASP A O 1
ATOM 725 O O B ASP A 1 101 ? 43.459 34.766 16.245 0.41 19.66 101 ASP A O 1
ATOM 734 N N . GLN A 1 102 ? 44.821 36.291 17.212 1.00 16.66 102 GLN A N 1
ATOM 735 C CA . GLN A 1 102 ? 44.564 37.309 16.191 1.00 16.53 102 GLN A CA 1
ATOM 736 C C . GLN A 1 102 ? 45.224 36.940 14.852 1.00 15.14 102 GLN A C 1
ATOM 737 O O . GLN A 1 102 ? 44.601 37.046 13.802 1.00 15.49 102 GLN A O 1
ATOM 743 N N . VAL A 1 103 ? 46.481 36.513 14.891 1.00 14.06 103 VAL A N 1
ATOM 744 C CA . VAL A 1 103 ? 47.189 36.119 13.679 1.00 14.20 103 VAL A CA 1
ATOM 745 C C . VAL A 1 103 ? 46.451 35.059 12.931 1.00 13.06 103 VAL A C 1
ATOM 746 O O . VAL A 1 103 ? 46.355 35.091 11.704 1.00 14.04 103 VAL A O 1
ATOM 750 N N . ALA A 1 104 ? 45.912 34.089 13.661 1.00 13.70 104 ALA A N 1
ATOM 751 C CA . ALA A 1 104 ? 45.256 32.937 13.055 1.00 13.96 104 ALA A CA 1
ATOM 752 C C . ALA A 1 104 ? 43.936 33.255 12.327 1.00 14.58 104 ALA A C 1
ATOM 753 O O . ALA A 1 104 ? 43.415 32.382 11.642 1.00 16.32 104 ALA A O 1
ATOM 755 N N . GLN A 1 105 ? 43.390 34.448 12.533 1.00 14.32 105 GLN A N 1
ATOM 756 C CA . GLN A 1 105 ? 42.156 34.875 11.889 1.00 14.50 105 GLN A CA 1
ATOM 757 C C . GLN A 1 105 ? 42.497 35.605 10.579 1.00 14.52 105 GLN A C 1
ATOM 758 O O . GLN A 1 105 ? 43.066 36.690 10.619 1.00 15.04 105 GLN A O 1
ATOM 764 N N . PRO A 1 106 ? 42.164 35.017 9.420 1.00 14.25 106 PRO A N 1
ATOM 765 C CA . PRO A 1 106 ? 42.606 35.634 8.171 1.00 13.99 106 PRO A CA 1
ATOM 766 C C . PRO A 1 106 ? 42.222 37.070 7.965 1.00 14.18 106 PRO A C 1
ATOM 767 O O . PRO A 1 106 ? 42.935 37.794 7.287 1.00 16.62 106 PRO A O 1
ATOM 771 N N . ALA A 1 107 ? 41.062 37.469 8.478 1.00 14.32 107 ALA A N 1
ATOM 772 C CA . ALA A 1 107 ? 40.511 38.800 8.237 1.00 15.23 107 ALA A CA 1
ATOM 773 C C . ALA A 1 107 ? 40.817 39.797 9.323 1.00 15.39 107 ALA A C 1
ATOM 774 O O . ALA A 1 107 ? 40.294 40.908 9.299 1.00 18.04 107 ALA A O 1
ATOM 776 N N . SER A 1 108 ? 41.675 39.442 10.288 1.00 14.31 108 SER A N 1
ATOM 777 C CA . SER A 1 108 ? 42.009 40.388 11.359 1.00 15.13 108 SER A CA 1
ATOM 778 C C . SER A 1 108 ? 43.047 41.421 10.965 1.00 14.66 108 SER A C 1
ATOM 779 O O . SER A 1 108 ? 43.740 41.288 9.948 1.00 15.32 108 SER A O 1
ATOM 782 N N . GLN A 1 109 ? 43.163 42.441 11.789 1.00 14.58 109 GLN A N 1
ATOM 783 C CA . GLN A 1 109 ? 44.226 43.430 11.684 1.00 14.66 109 GLN A CA 1
ATOM 784 C C . GLN A 1 109 ? 45.308 43.074 12.676 1.00 15.75 109 GLN A C 1
ATOM 785 O O . GLN A 1 109 ? 45.035 42.978 13.878 1.00 18.48 109 GLN A O 1
ATOM 791 N N . VAL A 1 110 ? 46.538 42.877 12.203 1.00 14.98 110 VAL A N 1
ATOM 792 C CA A VAL A 1 110 ? 47.657 42.538 13.087 0.66 15.43 110 VAL A CA 1
ATOM 793 C CA B VAL A 1 110 ? 47.644 42.520 13.081 0.34 15.98 110 VAL A CA 1
ATOM 794 C C . VAL A 1 110 ? 48.918 43.180 12.575 1.00 16.38 110 VAL A C 1
ATOM 795 O O . VAL A 1 110 ? 48.990 43.614 11.426 1.00 20.85 110 VAL A O 1
ATOM 802 N N . ASP A 1 111 ? 49.928 43.216 13.432 1.00 17.01 111 ASP A N 1
ATOM 803 C CA . ASP A 1 111 ? 51.272 43.669 13.049 1.00 17.19 111 ASP A CA 1
ATOM 804 C C . ASP A 1 111 ? 52.161 42.430 12.987 1.00 16.10 111 ASP A C 1
ATOM 805 O O . ASP A 1 111 ? 52.589 41.933 14.030 1.00 17.31 111 ASP A O 1
ATOM 810 N N . LEU A 1 112 ? 52.396 41.903 11.786 1.00 15.41 112 LEU A N 1
ATOM 811 C CA . LEU A 1 112 ? 53.110 40.638 11.681 1.00 15.82 112 LEU A CA 1
ATOM 812 C C . LEU A 1 112 ? 54.587 40.749 12.088 1.00 16.44 112 LEU A C 1
ATOM 813 O O . LEU A 1 112 ? 55.139 39.811 12.607 1.00 16.81 112 LEU A O 1
ATOM 818 N N A ARG A 1 113 ? 55.203 41.905 11.870 0.33 18.70 113 ARG A N 1
ATOM 819 N N B ARG A 1 113 ? 55.196 41.915 11.874 0.67 18.11 113 ARG A N 1
ATOM 820 C CA A ARG A 1 113 ? 56.563 42.079 12.342 0.33 20.31 113 ARG A CA 1
ATOM 821 C CA B ARG A 1 113 ? 56.563 42.112 12.340 0.67 19.11 113 ARG A CA 1
ATOM 822 C C A ARG A 1 113 ? 56.620 42.164 13.859 0.33 20.53 113 ARG A C 1
ATOM 823 C C B ARG A 1 113 ? 56.620 42.160 13.860 0.67 19.26 113 ARG A C 1
ATOM 824 O O A ARG A 1 113 ? 57.522 41.612 14.471 0.33 22.14 113 ARG A O 1
ATOM 825 O O B ARG A 1 113 ? 57.529 41.597 14.482 0.67 20.06 113 ARG A O 1
ATOM 840 N N . GLY A 1 114 ? 55.625 42.787 14.474 1.00 19.60 114 GLY A N 1
ATOM 841 C CA . GLY A 1 114 ? 55.537 42.803 15.926 1.00 19.85 114 GLY A CA 1
ATOM 842 C C . GLY A 1 114 ? 55.343 41.399 16.480 1.00 18.34 114 GLY A C 1
ATOM 843 O O . GLY A 1 114 ? 55.926 41.024 17.497 1.00 20.13 114 GLY A O 1
ATOM 844 N N . PHE A 1 115 ? 54.536 40.601 15.797 1.00 17.55 115 PHE A N 1
ATOM 845 C CA . PHE A 1 115 ? 54.308 39.215 16.181 1.00 16.53 115 PHE A CA 1
ATOM 846 C C . PHE A 1 115 ? 55.604 38.400 16.156 1.00 16.38 115 PHE A C 1
ATOM 847 O O . PHE A 1 115 ? 55.926 37.658 17.093 1.00 16.90 115 PHE A O 1
ATOM 855 N N . SER A 1 116 ? 56.344 38.549 15.080 1.00 17.08 116 SER A N 1
ATOM 856 C CA . SER A 1 116 ? 57.623 37.864 14.959 1.00 18.34 116 SER A CA 1
ATOM 857 C C . SER A 1 116 ? 58.605 38.266 16.054 1.00 18.39 116 SER A C 1
ATOM 858 O O . SER A 1 116 ? 59.281 37.424 16.647 1.00 19.32 116 SER A O 1
ATOM 861 N N . GLN A 1 117 ? 58.680 39.569 16.317 1.00 20.15 117 GLN A N 1
ATOM 862 C CA A GLN A 1 117 ? 59.556 40.038 17.375 0.49 21.96 117 GLN A CA 1
ATOM 863 C CA B GLN A 1 117 ? 59.553 40.051 17.385 0.51 21.97 117 GLN A CA 1
ATOM 864 C C . GLN A 1 117 ? 59.160 39.419 18.716 1.00 21.15 117 GLN A C 1
ATOM 865 O O . GLN A 1 117 ? 60.017 39.032 19.525 1.00 21.82 117 GLN A O 1
ATOM 876 N N . TYR A 1 118 ? 57.871 39.329 18.959 1.00 20.14 118 TYR A N 1
ATOM 877 C CA . TYR A 1 118 ? 57.408 38.790 20.205 1.00 19.08 118 TYR A CA 1
ATOM 878 C C . TYR A 1 118 ? 57.647 37.280 20.321 1.00 17.48 118 TYR A C 1
ATOM 879 O O . TYR A 1 118 ? 58.037 36.773 21.389 1.00 18.16 118 TYR A O 1
ATOM 888 N N . SER A 1 119 ? 57.536 36.582 19.197 1.00 14.88 119 SER A N 1
ATOM 889 C CA . SER A 1 119 ? 57.876 35.159 19.172 1.00 15.43 119 SER A CA 1
ATOM 890 C C . SER A 1 119 ? 59.347 34.941 19.540 1.00 15.77 119 SER A C 1
ATOM 891 O O . SER A 1 119 ? 59.685 34.050 20.335 1.00 16.88 119 SER A O 1
ATOM 894 N N . THR A 1 120 ? 60.207 35.774 18.971 1.00 17.32 120 THR A N 1
ATOM 895 C CA A THR A 1 120 ? 61.637 35.695 19.241 0.80 18.88 120 THR A CA 1
ATOM 896 C CA B THR A 1 120 ? 61.623 35.670 19.239 0.20 18.58 120 THR A CA 1
ATOM 897 C C . THR A 1 120 ? 61.949 36.050 20.693 1.00 18.17 120 THR A C 1
ATOM 898 O O . THR A 1 120 ? 62.806 35.424 21.333 1.00 18.39 120 THR A O 1
ATOM 905 N N . GLU A 1 121 ? 61.256 37.054 21.229 1.00 17.39 121 GLU A N 1
ATOM 906 C CA . GLU A 1 121 ? 61.430 37.437 22.608 1.00 18.65 121 GLU A CA 1
ATOM 907 C C . GLU A 1 121 ? 61.052 36.315 23.548 1.00 17.73 121 GLU A C 1
ATOM 908 O O . GLU A 1 121 ? 61.789 35.991 24.492 1.00 17.82 121 GLU A O 1
ATOM 914 N N . LEU A 1 122 ? 59.884 35.721 23.315 1.00 16.38 122 LEU A N 1
ATOM 915 C CA . LEU A 1 122 ? 59.452 34.607 24.161 1.00 16.51 122 LEU A CA 1
ATOM 916 C C . LEU A 1 122 ? 60.445 33.457 24.097 1.00 16.51 122 LEU A C 1
ATOM 917 O O . LEU A 1 122 ? 60.826 32.874 25.108 1.00 16.06 122 LEU A O 1
ATOM 922 N N . LEU A 1 123 ? 60.858 33.117 22.874 1.00 16.20 123 LEU A N 1
ATOM 923 C CA . LEU A 1 123 ? 61.846 32.052 22.682 1.00 15.89 123 LEU A CA 1
ATOM 924 C C . LEU A 1 123 ? 63.102 32.313 23.517 1.00 16.41 123 LEU A C 1
ATOM 925 O O . LEU A 1 123 ? 63.600 31.405 24.210 1.00 16.95 123 LEU A O 1
ATOM 930 N N . GLY A 1 124 ? 63.572 33.555 23.480 1.00 16.89 124 GLY A N 1
ATOM 931 C CA . GLY A 1 124 ? 64.769 33.921 24.249 1.00 18.66 124 GLY A CA 1
ATOM 932 C C . GLY A 1 124 ? 64.581 33.726 25.737 1.00 19.51 124 GLY A C 1
ATOM 933 O O . GLY A 1 124 ? 65.482 33.262 26.431 1.00 19.12 124 GLY A O 1
ATOM 934 N N . GLU A 1 125 ? 63.418 34.127 26.238 1.00 18.33 125 GLU A N 1
ATOM 935 C CA . GLU A 1 125 ? 63.144 33.979 27.674 1.00 18.70 125 GLU A CA 1
ATOM 936 C C . GLU A 1 125 ? 62.943 32.541 28.088 1.00 17.52 125 GLU A C 1
ATOM 937 O O . GLU A 1 125 ? 63.319 32.165 29.199 1.00 18.95 125 GLU A O 1
ATOM 943 N N . LEU A 1 126 ? 62.400 31.724 27.188 1.00 16.57 126 LEU A N 1
ATOM 944 C CA . LEU A 1 126 ? 62.316 30.303 27.457 1.00 17.00 126 LEU A CA 1
ATOM 945 C C . LEU A 1 126 ? 63.689 29.666 27.473 1.00 18.02 126 LEU A C 1
ATOM 946 O O . LEU A 1 126 ? 63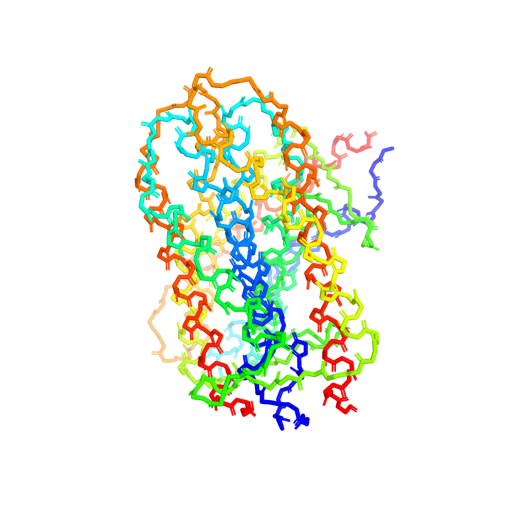.971 28.788 28.270 1.00 18.14 126 LEU A O 1
ATOM 951 N N . ASN A 1 127 ? 64.546 30.081 26.548 1.00 17.31 127 ASN A N 1
ATOM 952 C CA . ASN A 1 127 ? 65.911 29.589 26.568 1.00 19.51 127 ASN A CA 1
ATOM 953 C C . ASN A 1 127 ? 66.607 30.009 27.862 1.00 19.15 127 ASN A C 1
ATOM 954 O O . ASN A 1 127 ? 67.367 29.229 28.449 1.00 20.52 127 ASN A O 1
ATOM 959 N N . ASN A 1 128 ? 66.371 31.249 28.311 1.00 19.78 128 ASN A N 1
ATOM 960 C CA . ASN A 1 128 ? 66.955 31.686 29.572 1.00 20.34 128 ASN A CA 1
ATOM 961 C C . ASN A 1 128 ? 66.457 30.829 30.752 1.00 21.14 128 ASN A C 1
ATOM 962 O O . ASN A 1 128 ? 67.203 30.521 31.672 1.00 22.41 128 ASN A O 1
ATOM 967 N N . LEU A 1 129 ? 65.188 30.454 30.734 1.00 19.84 129 LEU A N 1
ATOM 968 C CA . LEU A 1 129 ? 64.635 29.566 31.763 1.00 20.21 129 LEU A CA 1
ATOM 969 C C . LEU A 1 129 ? 65.358 28.233 31.778 1.00 19.45 129 LEU A C 1
ATOM 970 O O . LEU A 1 129 ? 65.775 27.759 32.851 1.00 20.68 129 LEU A O 1
ATOM 975 N N . VAL A 1 130 ? 65.523 27.632 30.600 1.00 18.65 130 VAL A N 1
ATOM 976 C CA . VAL A 1 130 ? 66.261 26.378 30.491 1.00 19.79 130 VAL A CA 1
ATOM 977 C C . VAL A 1 130 ? 67.671 26.530 31.062 1.00 19.22 130 VAL A C 1
ATOM 978 O O . VAL A 1 130 ? 68.144 25.691 31.815 1.00 20.54 130 VAL A O 1
ATOM 982 N N . SER A 1 131 ? 68.343 27.602 30.700 1.00 20.49 131 SER A N 1
ATOM 983 C CA A SER A 1 131 ? 69.712 27.847 31.181 0.73 22.55 131 SER A CA 1
ATOM 984 C CA B SER A 1 131 ? 69.708 27.838 31.179 0.27 21.87 131 SER A CA 1
ATOM 985 C C . SER A 1 131 ? 69.760 27.929 32.697 1.00 21.31 131 SER A C 1
ATOM 986 O O . SER A 1 131 ? 70.657 27.345 33.330 1.00 22.44 131 SER A O 1
ATOM 991 N N . LEU A 1 132 ? 68.829 28.659 33.293 1.00 20.86 132 LEU A N 1
ATOM 992 C CA . LEU A 1 132 ? 68.822 28.772 34.762 1.00 22.26 132 LEU A CA 1
ATOM 993 C C . LEU A 1 132 ? 68.559 27.421 35.421 1.00 21.55 132 LEU A C 1
ATOM 994 O O . LEU A 1 132 ? 69.158 27.078 36.460 1.00 25.14 132 LEU A O 1
ATOM 999 N N . MET A 1 133 ? 67.629 26.669 34.850 1.00 20.19 133 MET A N 1
ATOM 1000 C CA . MET A 1 133 ? 67.309 25.326 35.378 1.00 20.63 133 MET A CA 1
ATOM 1001 C C . MET A 1 133 ? 68.510 24.407 35.306 1.00 20.92 133 MET A C 1
ATOM 1002 O O . MET A 1 133 ? 68.828 23.728 36.284 1.00 23.77 133 MET A O 1
ATOM 1007 N N . SER A 1 134 ? 69.208 24.438 34.173 1.00 21.59 134 SER A N 1
ATOM 1008 C CA . SER A 1 134 ? 70.367 23.581 33.996 1.00 24.46 134 SER A CA 1
ATOM 1009 C C . SER A 1 134 ? 71.508 23.985 34.912 1.00 25.48 134 SER A C 1
ATOM 1010 O O . SER A 1 134 ? 72.203 23.142 35.444 1.00 28.61 134 SER A O 1
ATOM 1013 N N . ALA A 1 135 ? 71.688 25.284 35.108 1.00 24.90 135 ALA A N 1
ATOM 1014 C CA . ALA A 1 135 ? 72.750 25.755 35.990 1.00 28.62 135 ALA A CA 1
ATOM 1015 C C . ALA A 1 135 ? 72.570 25.199 37.413 1.00 32.70 135 ALA A C 1
ATOM 1016 O O . ALA A 1 135 ? 73.470 24.818 38.025 1.00 42.75 135 ALA A O 1
ATOM 1018 N N . ARG A 1 136 ? 71.264 25.242 37.812 1.00 32.74 136 ARG A N 1
ATOM 1019 C CA A ARG A 1 136 ? 70.980 24.776 39.192 0.50 31.30 136 ARG A CA 1
ATOM 1020 C CA B ARG A 1 136 ? 70.972 24.778 39.187 0.50 35.04 136 ARG A CA 1
ATOM 1021 C C . ARG A 1 136 ? 71.085 23.260 39.270 1.00 31.60 136 ARG A C 1
ATOM 1022 O O . ARG A 1 136 ? 71.590 22.725 40.246 1.00 34.14 136 ARG A O 1
ATOM 1037 N N . ALA A 1 137 ? 70.603 22.572 38.242 1.00 31.76 137 ALA A N 1
ATOM 1038 C CA . ALA A 1 137 ? 70.548 21.116 38.251 1.00 34.46 137 ALA A CA 1
ATOM 1039 C C . ALA A 1 137 ? 71.909 20.446 38.058 1.00 33.60 137 ALA A C 1
ATOM 1040 O O . ALA A 1 137 ? 72.154 19.402 38.605 1.00 38.14 137 ALA A O 1
ATOM 1042 N N . ASP A 1 138 ? 72.782 21.058 37.269 1.00 33.06 138 ASP A N 1
ATOM 1043 C CA . ASP A 1 138 ? 73.991 20.382 36.768 1.00 37.24 138 ASP A CA 1
ATOM 1044 C C . ASP A 1 138 ? 75.224 20.622 37.599 1.00 37.02 138 ASP A C 1
ATOM 1045 O O . ASP A 1 138 ? 75.391 21.684 38.181 1.00 34.92 138 ASP A O 1
ATOM 1050 N N . SER A 1 139 ? 76.114 19.638 37.591 1.00 43.09 139 SER A N 1
ATOM 1051 C CA . SER A 1 139 ? 77.414 19.739 38.264 1.00 48.19 139 SER A CA 1
ATOM 1052 C C . SER A 1 139 ? 78.435 20.447 37.375 1.00 54.85 139 SER A C 1
ATOM 1053 O O . SER A 1 139 ? 79.631 20.478 37.701 1.00 59.73 139 SER A O 1
ATOM 1056 N N A MET B 1 14 ? 75.234 11.181 34.266 0.54 80.66 14 MET B N 1
ATOM 1057 N N B MET B 1 14 ? 75.573 10.941 34.456 0.46 80.66 14 MET B N 1
ATOM 1058 C CA A MET B 1 14 ? 75.241 11.370 32.780 0.54 81.32 14 MET B CA 1
ATOM 1059 C CA B MET B 1 14 ? 75.363 11.150 32.995 0.46 80.44 14 MET B CA 1
ATOM 1060 C C A MET B 1 14 ? 76.638 11.164 32.195 0.54 74.29 14 MET B C 1
ATOM 1061 C C B MET B 1 14 ? 76.700 11.069 32.263 0.46 73.76 14 MET B C 1
ATOM 1062 O O A MET B 1 14 ? 77.619 11.700 32.713 0.54 75.50 14 MET B O 1
ATOM 1063 O O B MET B 1 14 ? 77.703 11.606 32.737 0.46 74.24 14 MET B O 1
ATOM 1072 N N . SER B 1 15 ? 76.716 10.392 31.116 1.00 66.78 15 SER B N 1
ATOM 1073 C CA . SER B 1 15 ? 77.976 10.126 30.400 1.00 63.37 15 SER B CA 1
ATOM 1074 C C . SER B 1 15 ? 78.316 11.228 29.374 1.00 54.72 15 SER B C 1
ATOM 1075 O O . SER B 1 15 ? 79.474 11.468 29.035 1.00 54.68 15 SER B O 1
ATOM 1078 N N . ILE B 1 16 ? 77.289 11.900 28.879 1.00 45.16 16 ILE B N 1
ATOM 1079 C CA . ILE B 1 16 ? 77.452 12.997 27.956 1.00 36.67 16 ILE B CA 1
ATOM 1080 C C . ILE B 1 16 ? 77.228 14.307 28.720 1.00 32.13 16 ILE B C 1
ATOM 1081 O O . ILE B 1 16 ? 76.594 14.321 29.771 1.00 33.11 16 ILE B O 1
ATOM 1086 N N . SER B 1 17 ? 77.719 15.416 28.166 1.00 26.38 17 SER B N 1
ATOM 1087 C CA . SER B 1 17 ? 77.477 16.709 28.745 1.00 26.29 17 SER B CA 1
ATOM 1088 C C . SER B 1 17 ? 76.002 17.097 28.624 1.00 26.46 17 SER B C 1
ATOM 1089 O O . SER B 1 17 ? 75.345 16.755 27.648 1.00 26.60 17 SER B O 1
ATOM 1092 N N . PRO B 1 18 ? 75.486 17.854 29.603 1.00 26.48 18 PRO B N 1
ATOM 1093 C CA . PRO B 1 18 ? 74.145 18.385 29.484 1.00 27.25 18 PRO B CA 1
ATOM 1094 C C . PRO B 1 18 ? 73.965 19.218 28.215 1.00 25.61 18 PRO B C 1
ATOM 1095 O O . PRO B 1 18 ? 72.887 19.230 27.637 1.00 26.10 18 PRO B O 1
ATOM 1099 N N . GLU B 1 19 ? 75.013 19.920 27.802 1.00 23.90 19 GLU B N 1
ATOM 1100 C CA . GLU B 1 19 ? 74.940 20.718 26.568 1.00 21.69 19 GLU B CA 1
ATOM 1101 C C . GLU B 1 19 ? 74.636 19.856 25.341 1.00 18.58 19 GLU B C 1
ATOM 1102 O O . GLU B 1 19 ? 73.974 20.312 24.411 1.00 19.21 19 GLU B O 1
ATOM 1108 N N . THR B 1 20 ? 75.073 18.602 25.356 1.00 19.34 20 THR B N 1
ATOM 1109 C CA . THR B 1 20 ? 74.757 17.695 24.230 1.00 18.45 20 THR B CA 1
ATOM 1110 C C . THR B 1 20 ? 73.241 17.526 24.077 1.00 17.67 20 THR B C 1
ATOM 1111 O O . THR B 1 20 ? 72.682 17.602 22.976 1.00 18.03 20 THR B O 1
ATOM 1115 N N . ILE B 1 21 ? 72.570 17.301 25.198 1.00 18.66 21 ILE B N 1
ATOM 1116 C CA . ILE B 1 21 ? 71.115 17.133 25.212 1.00 20.04 21 ILE B CA 1
ATOM 1117 C C . ILE B 1 21 ? 70.420 18.454 24.881 1.00 18.23 21 ILE B C 1
ATOM 1118 O O . ILE B 1 21 ? 69.396 18.464 24.180 1.00 18.15 21 ILE B O 1
ATOM 1123 N N . ASN B 1 22 ? 70.966 19.561 25.363 1.00 18.44 22 ASN B N 1
ATOM 1124 C CA . ASN B 1 22 ? 70.421 20.867 25.023 1.00 17.87 22 ASN B CA 1
ATOM 1125 C C . ASN B 1 22 ? 70.437 21.131 23.528 1.00 16.65 22 ASN B C 1
ATOM 1126 O O . ASN B 1 22 ? 69.432 21.562 22.947 1.00 16.85 22 ASN B O 1
ATOM 1131 N N . VAL B 1 23 ? 71.581 20.864 22.912 1.00 16.90 23 VAL B N 1
ATOM 1132 C CA . VAL B 1 23 ? 71.726 21.091 21.458 1.00 15.55 23 VAL B CA 1
ATOM 1133 C C . VAL B 1 23 ? 70.795 20.180 20.667 1.00 16.05 23 VAL B C 1
ATOM 1134 O O . VAL B 1 23 ? 70.154 20.619 19.727 1.00 15.02 23 VAL B O 1
ATOM 1138 N N . ALA B 1 24 ? 70.689 18.918 21.050 1.00 15.38 24 ALA B N 1
ATOM 1139 C CA . ALA B 1 24 ? 69.749 18.018 20.358 1.00 15.42 24 ALA B CA 1
ATOM 1140 C C . ALA B 1 24 ? 68.311 18.476 20.525 1.00 15.70 24 ALA B C 1
ATOM 1141 O O . ALA B 1 24 ? 67.556 18.498 19.556 1.00 16.13 24 ALA B O 1
ATOM 1143 N N . GLY B 1 25 ? 67.927 18.867 21.745 1.00 15.12 25 GLY B N 1
ATOM 1144 C CA . GLY B 1 25 ? 66.585 19.376 21.925 1.00 15.14 25 GLY B CA 1
ATOM 1145 C C . GLY B 1 25 ? 66.320 20.610 21.108 1.00 14.68 25 GLY B C 1
ATOM 1146 O O . GLY B 1 25 ? 65.238 20.726 20.500 1.00 15.08 25 GLY B O 1
ATOM 1147 N N . ALA B 1 26 ? 67.290 21.511 21.059 1.00 14.79 26 ALA B N 1
ATOM 1148 C CA . ALA B 1 26 ? 67.107 22.756 20.288 1.00 14.97 26 ALA B CA 1
ATOM 1149 C C . ALA B 1 26 ? 66.922 22.494 18.801 1.00 13.44 26 ALA B C 1
ATOM 1150 O O . ALA B 1 26 ? 66.319 23.318 18.133 1.00 13.79 26 ALA B O 1
ATOM 1152 N N . GLN B 1 27 ? 67.398 21.362 18.277 1.00 13.09 27 GLN B N 1
ATOM 1153 C CA . GLN B 1 27 ? 67.124 21.042 16.869 1.00 13.72 27 GLN B CA 1
ATOM 1154 C C . GLN B 1 27 ? 65.608 20.951 16.637 1.00 13.54 27 GLN B C 1
ATOM 1155 O O . GLN B 1 27 ? 65.102 21.332 15.564 1.00 13.20 27 GLN B O 1
ATOM 1161 N N . ARG B 1 28 ? 64.884 20.410 17.633 1.00 13.25 28 ARG B N 1
ATOM 1162 C CA . ARG B 1 28 ? 63.422 20.349 17.528 1.00 13.45 28 ARG B CA 1
ATOM 1163 C C . ARG B 1 28 ? 62.879 21.766 17.294 1.00 13.29 28 ARG B C 1
ATOM 1164 O O . ARG B 1 28 ? 62.074 22.020 16.400 1.00 14.03 28 ARG B O 1
ATOM 1172 N N . MET B 1 29 ? 63.277 22.676 18.158 1.00 13.03 29 MET B N 1
ATOM 1173 C CA . MET B 1 29 ? 62.871 24.054 18.063 1.00 13.89 29 MET B CA 1
ATOM 1174 C C . MET B 1 29 ? 63.251 24.676 16.721 1.00 13.07 29 MET B C 1
ATOM 1175 O O . MET B 1 29 ? 62.438 25.346 16.087 1.00 13.11 29 MET B O 1
ATOM 1180 N N . LEU B 1 30 ? 64.499 24.469 16.294 1.00 12.73 30 LEU B N 1
ATOM 1181 C CA . LEU B 1 30 ? 64.958 25.109 15.054 1.00 13.06 30 LEU B CA 1
ATOM 1182 C C . LEU B 1 30 ? 64.121 24.660 13.859 1.00 12.50 30 LEU B C 1
ATOM 1183 O O . LEU B 1 30 ? 63.829 25.457 12.978 1.00 13.11 30 LEU B O 1
ATOM 1188 N N . SER B 1 31 ? 63.749 23.390 13.819 1.00 12.77 31 SER B N 1
ATOM 1189 C CA . SER B 1 31 ? 62.926 22.914 12.715 1.00 13.70 31 SER B CA 1
ATOM 1190 C C . SER B 1 31 ? 61.616 23.693 12.609 1.00 13.72 31 SER B C 1
ATOM 1191 O O . SER B 1 31 ? 61.112 23.937 11.521 1.00 14.10 31 SER B O 1
ATOM 1194 N N . GLN B 1 32 ? 61.071 24.078 13.759 1.00 12.47 32 GLN B N 1
ATOM 1195 C CA . GLN B 1 32 ? 59.812 24.802 13.789 1.00 12.47 32 GLN B CA 1
ATOM 1196 C C . GLN B 1 32 ? 60.003 26.301 13.565 1.00 12.83 32 GLN B C 1
ATOM 1197 O O . GLN B 1 32 ? 59.195 26.941 12.904 1.00 13.97 32 GLN B O 1
ATOM 1203 N N . LYS B 1 33 ? 61.102 26.854 14.101 1.00 12.78 33 LYS B N 1
ATOM 1204 C CA A LYS B 1 33 ? 61.451 28.254 13.849 0.50 13.09 33 LYS B CA 1
ATOM 1205 C CA B LYS B 1 33 ? 61.455 28.253 13.855 0.50 12.86 33 LYS B CA 1
ATOM 1206 C C . LYS B 1 33 ? 61.616 28.502 12.358 1.00 12.77 33 LYS B C 1
ATOM 1207 O O . LYS B 1 33 ? 61.179 29.529 11.851 1.00 13.30 33 LYS B O 1
ATOM 1218 N N . MET B 1 34 ? 62.249 27.571 11.648 1.00 12.84 34 MET B N 1
ATOM 1219 C CA . MET B 1 34 ? 62.403 27.727 10.198 1.00 13.46 34 MET B CA 1
ATOM 1220 C C . MET B 1 34 ? 61.048 27.800 9.498 1.00 13.52 34 MET B C 1
ATOM 1221 O O . MET B 1 34 ? 60.876 28.578 8.556 1.00 13.86 34 MET B O 1
ATOM 1226 N N . ALA B 1 35 ? 60.115 26.952 9.920 1.00 13.69 35 ALA B N 1
ATOM 1227 C CA . ALA B 1 35 ? 58.796 26.975 9.302 1.00 14.17 35 ALA B CA 1
ATOM 1228 C C . ALA B 1 35 ? 58.084 28.299 9.579 1.00 13.25 35 ALA B C 1
ATOM 1229 O O . ALA B 1 35 ? 57.452 28.862 8.691 1.00 14.49 35 ALA B O 1
ATOM 1231 N N . ARG B 1 36 ? 58.159 28.772 10.810 1.00 13.14 36 ARG B N 1
ATOM 1232 C CA A ARG B 1 36 ? 57.610 30.079 11.155 0.36 13.53 36 ARG B CA 1
ATOM 1233 C CA B ARG B 1 36 ? 57.617 30.070 11.168 0.64 13.77 36 ARG B CA 1
ATOM 1234 C C . ARG B 1 36 ? 58.199 31.161 10.262 1.00 13.17 36 ARG B C 1
ATOM 1235 O O . ARG B 1 36 ? 57.477 31.990 9.697 1.00 13.83 36 ARG B O 1
ATOM 1250 N N . GLU B 1 37 ? 59.536 31.159 10.141 1.00 13.39 37 GLU B N 1
ATOM 1251 C CA . GLU B 1 37 ? 60.184 32.173 9.315 1.00 13.61 37 GLU B CA 1
ATOM 1252 C C . GLU B 1 37 ? 59.817 32.088 7.851 1.00 13.00 37 GLU B C 1
ATOM 1253 O O . GLU B 1 37 ? 59.641 33.111 7.185 1.00 14.07 37 GLU B O 1
ATOM 1259 N N . ALA B 1 38 ? 59.712 30.878 7.326 1.00 12.94 38 ALA B N 1
ATOM 1260 C CA . ALA B 1 38 ? 59.326 30.698 5.916 1.00 13.61 38 ALA B CA 1
ATOM 1261 C C . ALA B 1 38 ? 57.893 31.176 5.669 1.00 12.39 38 ALA B C 1
ATOM 1262 O O . ALA B 1 38 ? 57.627 31.799 4.643 1.00 12.79 38 ALA B O 1
ATOM 1264 N N . LEU B 1 39 ? 56.992 30.913 6.609 1.00 12.62 39 LEU B N 1
ATOM 1265 C CA . LEU B 1 39 ? 55.617 31.397 6.450 1.00 13.18 39 LEU B CA 1
ATOM 1266 C C . LEU B 1 39 ? 55.519 32.899 6.610 1.00 13.47 39 LEU B C 1
ATOM 1267 O O . LEU B 1 39 ? 54.709 33.543 5.939 1.00 14.52 39 LEU B O 1
ATOM 1272 N N . GLN B 1 40 ? 56.324 33.481 7.491 1.00 13.81 40 GLN B N 1
ATOM 1273 C CA A GLN B 1 40 ? 56.351 34.931 7.601 0.37 14.72 40 GLN B CA 1
ATOM 1274 C CA B GLN B 1 40 ? 56.397 34.944 7.614 0.63 13.63 40 GLN B CA 1
ATOM 1275 C C . GLN B 1 40 ? 56.803 35.531 6.268 1.00 14.16 40 GLN B C 1
ATOM 1276 O O . GLN B 1 40 ? 56.240 36.527 5.811 1.00 14.02 40 GLN B O 1
ATOM 1287 N N . LEU B 1 41 ? 57.836 34.939 5.636 1.00 12.82 41 LEU B N 1
ATOM 1288 C CA . LEU B 1 41 ? 58.271 35.384 4.310 1.00 13.00 41 LEU B CA 1
ATOM 1289 C C . LEU B 1 41 ? 57.164 35.184 3.276 1.00 13.54 41 LEU B C 1
ATOM 1290 O O . LEU B 1 41 ? 56.928 36.066 2.444 1.00 13.38 41 LEU B O 1
ATOM 1295 N N . ARG B 1 42 ? 56.426 34.078 3.344 1.00 13.20 42 ARG B N 1
ATOM 1296 C CA . ARG B 1 42 ? 55.327 33.889 2.403 1.00 13.51 42 ARG B CA 1
ATOM 1297 C C . ARG B 1 42 ? 54.308 35.018 2.495 1.00 13.15 42 ARG B C 1
ATOM 1298 O O . ARG B 1 42 ? 53.712 35.423 1.496 1.00 14.13 42 ARG B O 1
ATOM 1306 N N . LEU B 1 43 ? 54.098 35.520 3.715 1.00 12.92 43 LEU B N 1
ATOM 1307 C CA . LEU B 1 43 ? 53.185 36.628 4.012 1.00 13.52 43 LEU B CA 1
ATOM 1308 C C . LEU B 1 43 ? 53.771 38.006 3.795 1.00 14.14 43 LEU B C 1
ATOM 1309 O O . LEU B 1 43 ? 53.090 38.992 4.043 1.00 15.33 43 LEU B O 1
ATOM 1314 N N . GLY B 1 44 ? 55.004 38.083 3.310 1.00 13.51 44 GLY B N 1
ATOM 1315 C CA . GLY B 1 44 ? 55.641 39.348 3.023 1.00 15.03 44 GLY B CA 1
ATOM 1316 C C . GLY B 1 44 ? 56.125 40.146 4.217 1.00 15.36 44 GLY B C 1
ATOM 1317 O O . GLY B 1 44 ? 56.361 41.348 4.110 1.00 19.39 44 GLY B O 1
ATOM 1318 N N . ALA B 1 45 ? 56.223 39.482 5.372 1.00 14.57 45 ALA B N 1
ATOM 1319 C CA . ALA B 1 45 ? 56.561 40.125 6.636 1.00 16.23 45 ALA B CA 1
ATOM 1320 C C . ALA B 1 45 ? 57.729 39.427 7.314 1.00 16.23 45 ALA B C 1
ATOM 1321 O O . ALA B 1 45 ? 57.814 39.360 8.544 1.00 19.68 45 ALA B O 1
ATOM 1323 N N . GLY B 1 46 ? 58.639 38.893 6.503 1.00 14.79 46 GLY B N 1
ATOM 1324 C CA . GLY B 1 46 ? 59.731 38.091 7.011 1.00 16.06 46 GLY B CA 1
ATOM 1325 C C . GLY B 1 46 ? 61.072 38.701 6.747 1.00 15.87 46 GLY B C 1
ATOM 1326 O O . GLY B 1 46 ? 61.182 39.843 6.314 1.00 17.14 46 GLY B O 1
ATOM 1327 N N . ASP B 1 47 ? 62.090 37.911 7.060 1.00 17.04 47 ASP B N 1
ATOM 1328 C CA . ASP B 1 47 ? 63.466 38.384 6.966 1.00 20.41 47 ASP B CA 1
ATOM 1329 C C . ASP B 1 47 ? 64.306 37.229 6.422 1.00 17.86 47 ASP B C 1
ATOM 1330 O O . ASP B 1 47 ? 64.538 36.253 7.123 1.00 18.14 47 ASP B O 1
ATOM 1335 N N . PRO B 1 48 ? 64.775 37.337 5.158 1.00 18.98 48 PRO B N 1
ATOM 1336 C CA . PRO B 1 48 ? 65.558 36.243 4.596 1.00 18.66 48 PRO B CA 1
ATOM 1337 C C . PRO B 1 48 ? 66.804 35.924 5.425 1.00 18.08 48 PRO B C 1
ATOM 1338 O O . PRO B 1 48 ? 67.228 34.764 5.480 1.00 17.99 48 PRO B O 1
ATOM 1342 N N . LYS B 1 49 ? 67.383 36.938 6.063 1.00 18.56 49 LYS B N 1
ATOM 1343 C CA A LYS B 1 49 ? 68.604 36.707 6.833 0.55 18.73 49 LYS B CA 1
ATOM 1344 C CA B LYS B 1 49 ? 68.605 36.711 6.840 0.45 18.86 49 LYS B CA 1
ATOM 1345 C C . LYS B 1 49 ? 68.312 35.853 8.053 1.00 17.60 49 LYS B C 1
ATOM 1346 O O . LYS B 1 49 ? 69.154 35.043 8.488 1.00 18.83 49 LYS B O 1
ATOM 1357 N N . ALA B 1 50 ? 67.112 36.008 8.622 1.00 17.46 50 ALA B N 1
ATOM 1358 C CA . ALA B 1 50 ? 66.735 35.206 9.778 1.00 18.62 50 ALA B CA 1
ATOM 1359 C C . ALA B 1 50 ? 66.579 33.761 9.433 1.00 15.12 50 ALA B C 1
ATOM 1360 O O . ALA B 1 50 ? 67.043 32.878 10.170 1.00 16.05 50 ALA B O 1
ATOM 1362 N N . LEU B 1 51 ? 65.889 33.490 8.334 1.00 14.77 51 LEU B N 1
ATOM 1363 C CA . LEU B 1 51 ? 65.728 32.114 7.894 1.00 14.15 51 LEU B CA 1
ATOM 1364 C C . LEU B 1 51 ? 67.098 31.480 7.630 1.00 14.32 51 LEU B C 1
ATOM 1365 O O . LEU B 1 51 ? 67.358 30.351 8.046 1.00 14.52 51 LEU B O 1
ATOM 1370 N N . ALA B 1 52 ? 67.970 32.195 6.921 1.00 14.42 52 ALA B N 1
ATOM 1371 C CA . ALA B 1 52 ? 69.284 31.671 6.654 1.00 14.69 52 ALA B CA 1
ATOM 1372 C C . ALA B 1 52 ? 70.038 31.355 7.912 1.00 14.82 52 ALA B C 1
ATOM 1373 O O . ALA B 1 52 ? 70.726 30.326 8.009 1.00 14.71 52 ALA B O 1
ATOM 1375 N N . ALA B 1 53 ? 69.970 32.256 8.896 1.00 14.95 53 ALA B N 1
ATOM 1376 C CA . ALA B 1 53 ? 70.680 32.023 10.150 1.00 15.70 53 ALA B CA 1
ATOM 1377 C C . ALA B 1 53 ? 70.157 30.787 10.878 1.00 13.88 53 ALA B C 1
ATOM 1378 O O . ALA B 1 53 ? 70.925 30.016 11.453 1.00 14.60 53 ALA B O 1
ATOM 1380 N N . THR B 1 54 ? 68.830 30.600 10.880 1.00 14.00 54 THR B N 1
ATOM 1381 C CA . THR B 1 54 ? 68.259 29.444 11.568 1.00 14.15 54 THR B CA 1
ATOM 1382 C C . THR B 1 54 ? 68.663 28.131 10.886 1.00 13.75 54 THR B C 1
ATOM 1383 O O . THR B 1 54 ? 68.997 27.157 11.555 1.00 13.92 54 THR B O 1
ATOM 1387 N N . ILE B 1 55 ? 68.597 28.109 9.551 1.00 13.50 55 ILE B N 1
ATOM 1388 C CA . ILE B 1 55 ? 69.059 26.947 8.788 1.00 13.50 55 ILE B CA 1
ATOM 1389 C C . ILE B 1 55 ? 70.530 26.645 9.135 1.00 13.70 55 ILE B C 1
ATOM 1390 O O . ILE B 1 55 ? 70.890 25.497 9.400 1.00 14.18 55 ILE B O 1
ATOM 1395 N N . ALA B 1 56 ? 71.353 27.685 9.149 1.00 13.85 56 ALA B N 1
ATOM 1396 C CA . ALA B 1 56 ? 72.788 27.492 9.436 1.00 13.96 56 ALA B CA 1
ATOM 1397 C C . ALA B 1 56 ? 73.000 26.953 10.846 1.00 13.67 56 ALA B C 1
ATOM 1398 O O . ALA B 1 56 ? 73.846 26.083 11.054 1.00 14.89 56 ALA B O 1
ATOM 1400 N N . GLN B 1 57 ? 72.215 27.452 11.813 1.00 13.74 57 GLN B N 1
ATOM 1401 C CA . GLN B 1 57 ? 72.356 26.940 13.178 1.00 14.84 57 GLN B CA 1
ATOM 1402 C C . GLN B 1 57 ? 72.011 25.454 13.247 1.00 14.22 57 GLN B C 1
ATOM 1403 O O . GLN B 1 57 ? 72.706 24.676 13.912 1.00 14.75 57 GLN B O 1
ATOM 1409 N N . TYR B 1 58 ? 70.926 25.063 12.587 1.00 13.00 58 TYR B N 1
ATOM 1410 C CA . TYR B 1 58 ? 70.571 23.655 12.554 1.00 13.12 58 TYR B CA 1
ATOM 1411 C C . TYR B 1 58 ? 71.715 22.834 11.955 1.00 12.84 58 TYR B C 1
ATOM 1412 O O . TYR B 1 58 ? 72.062 21.778 12.466 1.00 13.55 58 TYR B O 1
ATOM 1421 N N . GLU B 1 59 ? 72.263 23.317 10.848 1.00 13.22 59 GLU B N 1
ATOM 1422 C CA . GLU B 1 59 ? 73.316 22.558 10.144 1.00 12.96 59 GLU B CA 1
ATOM 1423 C C . GLU B 1 59 ? 74.568 22.433 11.008 1.00 13.44 59 GLU B C 1
ATOM 1424 O O . GLU B 1 59 ? 75.171 21.358 11.072 1.00 14.17 59 GLU B O 1
ATOM 1430 N N A ARG B 1 60 ? 74.937 23.507 11.702 0.33 14.29 60 ARG B N 1
ATOM 1431 N N B ARG B 1 60 ? 74.955 23.518 11.685 0.67 13.81 60 ARG B N 1
ATOM 1432 C CA A ARG B 1 60 ? 76.113 23.418 12.565 0.33 14.58 60 ARG B CA 1
ATOM 1433 C CA B ARG B 1 60 ? 76.134 23.430 12.572 0.67 13.77 60 ARG B CA 1
ATOM 1434 C C A ARG B 1 60 ? 75.876 22.463 13.723 0.33 14.59 60 ARG B C 1
ATOM 1435 C C B ARG B 1 60 ? 75.888 22.459 13.718 0.67 14.21 60 ARG B C 1
ATOM 1436 O O A ARG B 1 60 ? 76.738 21.661 14.065 0.33 15.57 60 ARG B O 1
ATOM 1437 O O B ARG B 1 60 ? 76.759 21.656 14.059 0.67 16.38 60 ARG B O 1
ATOM 1452 N N . SER B 1 61 ? 74.695 22.536 14.325 1.00 14.54 61 SER B N 1
ATOM 1453 C CA . SER B 1 61 ? 74.385 21.636 15.429 1.00 14.32 61 SER B CA 1
ATOM 1454 C C . SER B 1 61 ? 74.328 20.182 14.959 1.00 14.39 61 SER B C 1
ATOM 1455 O O . SER B 1 61 ? 74.758 19.285 15.699 1.00 15.15 61 SER B O 1
ATOM 1458 N N . ALA B 1 62 ? 73.787 19.939 13.759 1.00 13.95 62 ALA B N 1
ATOM 1459 C CA . ALA B 1 62 ? 73.741 18.567 13.265 1.00 14.19 62 ALA B CA 1
ATOM 1460 C C . ALA B 1 62 ? 75.147 17.999 13.091 1.00 14.67 62 ALA B C 1
ATOM 1461 O O . ALA B 1 62 ? 75.400 16.826 13.411 1.00 16.15 62 ALA B O 1
ATOM 1463 N N . ALA B 1 63 ? 76.056 18.835 12.578 1.00 14.57 63 ALA B N 1
ATOM 1464 C CA . ALA B 1 63 ? 77.455 18.459 12.434 1.00 15.18 63 ALA B CA 1
ATOM 1465 C C . ALA B 1 63 ? 78.081 18.171 13.798 1.00 15.55 63 ALA B C 1
ATOM 1466 O O . ALA B 1 63 ? 78.808 17.198 13.977 1.00 16.38 63 ALA B O 1
ATOM 1468 N N . ASP B 1 64 ? 77.783 19.023 14.785 1.00 15.69 64 ASP B N 1
ATOM 1469 C CA . ASP B 1 64 ? 78.287 18.826 16.123 1.00 16.79 64 ASP B CA 1
ATOM 1470 C C . ASP B 1 64 ? 77.818 17.509 16.732 1.00 16.81 64 ASP B C 1
ATOM 1471 O O . ASP B 1 64 ? 78.576 16.855 17.431 1.00 18.07 64 ASP B O 1
ATOM 1476 N N . LEU B 1 65 ? 76.551 17.173 16.526 1.00 16.74 65 LEU B N 1
ATOM 1477 C CA . LEU B 1 65 ? 76.022 15.910 17.061 1.00 17.57 65 LEU B CA 1
ATOM 1478 C C . LEU B 1 65 ? 76.645 14.701 16.363 1.00 17.23 65 LEU B C 1
ATOM 1479 O O . LEU B 1 65 ? 76.849 13.664 16.984 1.00 19.03 65 LEU B O 1
ATOM 1484 N N . ASP B 1 66 ? 76.957 14.839 15.074 1.00 16.92 66 ASP B N 1
ATOM 1485 C CA . ASP B 1 66 ? 77.552 13.737 14.320 1.00 18.18 66 ASP B CA 1
ATOM 1486 C C . ASP B 1 66 ? 79.000 13.483 14.703 1.00 18.23 66 ASP B C 1
ATOM 1487 O O . ASP B 1 66 ? 79.439 12.332 14.686 1.00 22.26 66 ASP B O 1
ATOM 1492 N N . ALA B 1 67 ? 79.747 14.548 14.979 1.00 17.18 67 ALA B N 1
ATOM 1493 C CA . ALA B 1 67 ? 81.187 14.452 15.155 1.00 18.11 67 ALA B CA 1
ATOM 1494 C C . ALA B 1 67 ? 81.702 14.736 16.551 1.00 19.15 67 ALA B C 1
ATOM 1495 O O . ALA B 1 67 ? 82.871 14.464 16.844 1.00 21.91 67 ALA B O 1
ATOM 1497 N N . GLY B 1 68 ? 80.847 15.304 17.388 1.00 18.52 68 GLY B N 1
ATOM 1498 C CA . GLY B 1 68 ? 81.275 15.990 18.597 1.00 20.26 68 GLY B CA 1
ATOM 1499 C C . GLY B 1 68 ? 81.855 17.344 18.285 1.00 20.86 68 GLY B C 1
ATOM 1500 O O . GLY B 1 68 ? 82.336 17.596 17.174 1.00 25.63 68 GLY B O 1
ATOM 1501 N N . ASN B 1 69 ? 81.875 18.201 19.295 1.00 20.93 69 ASN B N 1
ATOM 1502 C CA A ASN B 1 69 ? 82.473 19.515 19.176 0.68 22.38 69 ASN B CA 1
ATOM 1503 C CA B ASN B 1 69 ? 82.482 19.511 19.172 0.32 22.91 69 ASN B CA 1
ATOM 1504 C C . ASN B 1 69 ? 82.981 19.904 20.546 1.00 23.68 69 ASN B C 1
ATOM 1505 O O . ASN B 1 69 ? 82.206 20.239 21.432 1.00 24.20 69 ASN B O 1
ATOM 1514 N N . ALA B 1 70 ? 84.291 19.829 20.726 1.00 25.46 70 ALA B N 1
ATOM 1515 C CA . ALA B 1 70 ? 84.873 20.046 22.046 1.00 27.94 70 ALA B CA 1
ATOM 1516 C C . ALA B 1 70 ? 84.679 21.465 22.538 1.00 28.41 70 ALA B C 1
ATOM 1517 O O . ALA B 1 70 ? 84.358 21.686 23.710 1.00 32.87 70 ALA B O 1
ATOM 1519 N N . GLU B 1 71 ? 84.861 22.421 21.627 1.00 29.55 71 GLU B N 1
ATOM 1520 C CA . GLU B 1 71 ? 84.745 23.840 21.949 1.00 34.23 71 GLU B CA 1
ATOM 1521 C C . GLU B 1 71 ? 83.345 24.153 22.472 1.00 30.08 71 GLU B C 1
ATOM 1522 O O . GLU B 1 71 ? 83.193 24.930 23.419 1.00 32.32 71 GLU B O 1
ATOM 1528 N N . ARG B 1 72 ? 82.332 23.526 21.866 1.00 27.42 72 ARG B N 1
ATOM 1529 C CA . ARG B 1 72 ? 80.947 23.749 22.236 1.00 25.22 72 ARG B CA 1
ATOM 1530 C C . ARG B 1 72 ? 80.453 22.806 23.328 1.00 26.15 72 ARG B C 1
ATOM 1531 O O . ARG B 1 72 ? 79.308 22.914 23.783 1.00 28.16 72 ARG B O 1
ATOM 1539 N N . ASN B 1 73 ? 81.293 21.870 23.727 1.00 24.04 73 ASN B N 1
ATOM 1540 C CA . ASN B 1 73 ? 80.950 20.849 24.733 1.00 25.54 73 ASN B CA 1
ATOM 1541 C C . ASN B 1 73 ? 79.782 19.974 24.292 1.00 21.54 73 ASN B C 1
ATOM 1542 O O . ASN B 1 73 ? 78.868 19.678 25.071 1.00 23.50 73 ASN B O 1
ATOM 1547 N N . VAL B 1 74 ? 79.828 19.561 23.031 1.00 20.64 74 VAL B N 1
ATOM 1548 C CA . VAL B 1 74 ? 78.891 18.567 22.495 1.00 20.23 74 VAL B CA 1
ATOM 1549 C C . VAL B 1 74 ? 79.623 17.250 22.355 1.00 18.96 74 VAL B C 1
ATOM 1550 O O . VAL B 1 74 ? 80.643 17.173 21.670 1.00 21.02 74 VAL B O 1
ATOM 1554 N N . SER B 1 75 ? 79.140 16.253 23.073 1.00 20.28 75 SER B N 1
ATOM 1555 C CA . SER B 1 75 ? 79.747 14.926 23.119 1.00 21.33 75 SER B CA 1
ATOM 1556 C C . SER B 1 75 ? 79.336 14.070 21.931 1.00 21.33 75 SER B C 1
ATOM 1557 O O . SER B 1 75 ? 78.162 14.137 21.477 1.00 21.59 75 SER B O 1
ATOM 1560 N N . ARG B 1 76 ? 80.259 13.236 21.456 1.00 23.74 76 ARG B N 1
ATOM 1561 C CA A ARG B 1 76 ? 79.946 12.169 20.523 0.48 26.62 76 ARG B CA 1
ATOM 1562 C CA C ARG B 1 76 ? 79.902 12.187 20.521 0.52 25.76 76 ARG B CA 1
ATOM 1563 C C . ARG B 1 76 ? 79.059 11.126 21.178 1.00 26.17 76 ARG B C 1
ATOM 1564 O O . ARG B 1 76 ? 79.231 10.806 22.373 1.00 27.72 76 ARG B O 1
ATOM 1579 N N . MET B 1 77 ? 78.093 10.637 20.436 1.00 23.05 77 MET B N 1
ATOM 1580 C CA . MET B 1 77 ? 77.340 9.464 20.872 1.00 24.45 77 MET B CA 1
ATOM 1581 C C . MET B 1 77 ? 77.368 8.487 19.719 1.00 24.50 77 MET B C 1
ATOM 1582 O O . MET B 1 77 ? 76.653 8.636 18.703 1.00 25.91 77 MET B O 1
ATOM 1587 N N . GLY B 1 78 ? 78.172 7.447 19.896 1.00 27.04 78 GLY B N 1
ATOM 1588 C CA . GLY B 1 78 ? 78.415 6.482 18.822 1.00 29.20 78 GLY B CA 1
ATOM 1589 C C . GLY B 1 78 ? 77.502 5.270 18.831 1.00 29.43 78 GLY B C 1
ATOM 1590 O O . GLY B 1 78 ? 77.648 4.399 17.965 1.00 32.17 78 GLY B O 1
ATOM 1591 N N . ALA B 1 79 ? 76.576 5.174 19.789 1.00 29.76 79 ALA B N 1
ATOM 1592 C CA . ALA B 1 79 ? 75.719 3.974 19.859 1.00 30.97 79 ALA B CA 1
ATOM 1593 C C . ALA B 1 79 ? 75.027 3.803 18.494 1.00 39.94 79 ALA B C 1
ATOM 1594 O O . ALA B 1 79 ? 74.565 4.721 17.918 1.00 38.29 79 ALA B O 1
ATOM 1596 N N . PRO B 1 80 ? 74.976 2.520 18.036 1.00 42.02 80 PRO B N 1
ATOM 1597 C CA . PRO B 1 80 ? 74.452 2.344 16.661 1.00 36.49 80 PRO B CA 1
ATOM 1598 C C . PRO B 1 80 ? 73.032 2.876 16.427 1.00 32.08 80 PRO B C 1
ATOM 1599 O O . PRO B 1 80 ? 72.765 3.417 15.344 1.00 30.34 80 PRO B O 1
ATOM 1603 N N . GLU B 1 81 ? 72.142 2.737 17.405 1.00 30.91 81 GLU B N 1
ATOM 1604 C CA . GLU B 1 81 ? 70.770 3.216 17.234 1.00 31.67 81 GLU B CA 1
ATOM 1605 C C . GLU B 1 81 ? 70.711 4.737 17.139 1.00 25.85 81 GLU B C 1
ATOM 1606 O O . GLU B 1 81 ? 69.838 5.274 16.467 1.00 26.77 81 GLU B O 1
ATOM 1612 N N . ILE B 1 82 ? 71.623 5.420 17.833 1.00 24.23 82 ILE B N 1
ATOM 1613 C CA . ILE B 1 82 ? 71.653 6.885 17.810 1.00 22.60 82 ILE B CA 1
ATOM 1614 C C . ILE B 1 82 ? 72.234 7.332 16.473 1.00 21.13 82 ILE B C 1
ATOM 1615 O O . ILE B 1 82 ? 71.655 8.191 15.810 1.00 20.64 82 ILE B O 1
ATOM 1620 N N . ALA B 1 83 ? 73.345 6.719 16.051 1.00 21.88 83 ALA B N 1
ATOM 1621 C CA . ALA B 1 83 ? 73.890 7.046 14.733 1.00 23.07 83 ALA B CA 1
ATOM 1622 C C . ALA B 1 83 ? 72.857 6.810 13.615 1.00 22.60 83 ALA B C 1
ATOM 1623 O O . ALA B 1 83 ? 72.716 7.624 12.709 1.00 23.10 83 ALA B O 1
ATOM 1625 N N . ALA B 1 84 ? 72.140 5.686 13.693 1.00 22.86 84 ALA B N 1
ATOM 1626 C CA . ALA B 1 84 ? 71.115 5.375 12.695 1.00 22.57 84 ALA B CA 1
ATOM 1627 C C . ALA B 1 84 ? 69.993 6.425 12.668 1.00 20.65 84 ALA B C 1
ATOM 1628 O O . ALA B 1 84 ? 69.528 6.834 11.602 1.00 21.62 84 ALA B O 1
ATOM 1630 N N . GLN B 1 85 ? 69.585 6.890 13.850 1.00 20.79 85 GLN B N 1
ATOM 1631 C CA . GLN B 1 85 ? 68.557 7.919 13.937 1.00 20.11 85 GLN B CA 1
ATOM 1632 C C . GLN B 1 85 ? 69.065 9.260 13.385 1.00 18.62 85 GLN B C 1
ATOM 1633 O O . GLN B 1 85 ? 68.295 9.999 12.753 1.00 18.49 85 GLN B O 1
ATOM 1639 N N . ARG B 1 86 ? 70.336 9.607 13.627 1.00 19.38 86 ARG B N 1
ATOM 1640 C CA . ARG B 1 86 ? 70.878 10.835 13.010 1.00 18.06 86 ARG B CA 1
ATOM 1641 C C . ARG B 1 86 ? 70.841 10.727 11.489 1.00 18.30 86 ARG B C 1
ATOM 1642 O O . ARG B 1 86 ? 70.534 11.710 10.813 1.00 18.88 86 ARG B O 1
ATOM 1650 N N A GLN B 1 87 ? 71.108 9.540 10.954 0.50 19.81 87 GLN B N 1
ATOM 1651 N N B GLN B 1 87 ? 71.108 9.541 10.951 0.50 20.04 87 GLN B N 1
ATOM 1652 C CA A GLN B 1 87 ? 71.053 9.347 9.496 0.50 20.71 87 GLN B CA 1
ATOM 1653 C CA B GLN B 1 87 ? 71.040 9.379 9.490 0.50 21.39 87 GLN B CA 1
ATOM 1654 C C A GLN B 1 87 ? 69.608 9.475 8.971 0.50 20.40 87 GLN B C 1
ATOM 1655 C C B GLN B 1 87 ? 69.604 9.488 8.975 0.50 20.68 87 GLN B C 1
ATOM 1656 O O A GLN B 1 87 ? 69.371 10.080 7.920 0.50 20.92 87 GLN B O 1
ATOM 1657 O O B GLN B 1 87 ? 69.372 10.083 7.927 0.50 21.30 87 GLN B O 1
ATOM 1668 N N . LYS B 1 88 ? 68.646 8.912 9.698 1.00 20.62 88 LYS B N 1
ATOM 1669 C CA A LYS B 1 88 ? 67.251 9.013 9.318 0.48 20.87 88 LYS B CA 1
ATOM 1670 C CA C LYS B 1 88 ? 67.242 9.012 9.325 0.52 20.78 88 LYS B CA 1
ATOM 1671 C C . LYS B 1 88 ? 66.811 10.475 9.311 1.00 19.32 88 LYS B C 1
ATOM 1672 O O . LYS B 1 88 ? 66.166 10.944 8.375 1.00 19.82 88 LYS B O 1
ATOM 1683 N N . VAL B 1 89 ? 67.169 11.196 10.364 1.00 18.68 89 VAL B N 1
ATOM 1684 C CA . VAL B 1 89 ? 66.886 12.627 10.445 1.00 17.19 89 VAL B CA 1
ATOM 1685 C C . VAL B 1 89 ? 67.496 13.377 9.259 1.00 16.16 89 VAL B C 1
ATOM 1686 O O . VAL B 1 89 ? 66.835 14.235 8.650 1.00 16.58 89 VAL B O 1
ATOM 1690 N N . ALA B 1 90 ? 68.754 13.050 8.924 1.00 16.82 90 ALA B N 1
ATOM 1691 C CA . ALA B 1 90 ? 69.407 13.760 7.846 1.00 17.91 90 ALA B CA 1
ATOM 1692 C C . ALA B 1 90 ? 68.687 13.628 6.509 1.00 16.89 90 ALA B C 1
ATOM 1693 O O . ALA B 1 90 ? 68.625 14.591 5.738 1.00 18.57 90 ALA B O 1
ATOM 1695 N N A GLN B 1 91 ? 68.147 12.450 6.222 0.40 18.67 91 GLN B N 1
ATOM 1696 N N B GLN B 1 91 ? 68.137 12.456 6.225 0.60 17.91 91 GLN B N 1
ATOM 1697 C CA A GLN B 1 91 ? 67.429 12.268 4.964 0.40 20.35 91 GLN B CA 1
ATOM 1698 C CA B GLN B 1 91 ? 67.407 12.284 4.959 0.60 19.06 91 GLN B CA 1
ATOM 1699 C C A GLN B 1 91 ? 66.157 13.136 4.920 0.40 18.92 91 GLN B C 1
ATOM 1700 C C B GLN B 1 91 ? 66.152 13.152 4.920 0.60 18.12 91 GLN B C 1
ATOM 1701 O O A GLN B 1 91 ? 65.848 13.752 3.910 0.40 19.59 91 GLN B O 1
ATOM 1702 O O B GLN B 1 91 ? 65.838 13.774 3.907 0.60 18.80 91 GLN B O 1
ATOM 1713 N N . ILE B 1 92 ? 65.426 13.183 6.023 1.00 17.43 92 ILE B N 1
ATOM 1714 C CA . ILE B 1 92 ? 64.207 14.011 6.117 1.00 17.09 92 ILE B CA 1
ATOM 1715 C C . ILE B 1 92 ? 64.587 15.486 6.025 1.00 16.05 92 ILE B C 1
ATOM 1716 O O . ILE B 1 92 ? 63.980 16.274 5.292 1.00 16.72 92 ILE B O 1
ATOM 1721 N N . TRP B 1 93 ? 65.642 15.868 6.760 1.00 15.15 93 TRP B N 1
ATOM 1722 C CA . TRP B 1 93 ? 66.126 17.236 6.735 1.00 15.68 93 TRP B CA 1
ATOM 1723 C C . TRP B 1 93 ? 66.428 17.706 5.309 1.00 15.23 93 TRP B C 1
ATOM 1724 O O . TRP B 1 93 ? 66.054 18.831 4.908 1.00 16.01 93 TRP B O 1
ATOM 1735 N N . GLY B 1 94 ? 67.106 16.880 4.522 1.00 16.90 94 GLY B N 1
ATOM 1736 C CA . GLY B 1 94 ? 67.454 17.330 3.173 1.00 18.26 94 GLY B CA 1
ATOM 1737 C C . GLY B 1 94 ? 66.209 17.723 2.355 1.00 18.16 94 GLY B C 1
ATOM 1738 O O . GLY B 1 94 ? 66.172 18.749 1.646 1.00 20.27 94 GLY B O 1
ATOM 1739 N N . ARG B 1 95 ? 65.167 16.921 2.474 1.00 18.93 95 ARG B N 1
ATOM 1740 C CA . ARG B 1 95 ? 63.937 17.207 1.764 1.00 19.17 95 ARG B CA 1
ATOM 1741 C C . ARG B 1 95 ? 63.218 18.437 2.321 1.00 18.13 95 ARG B C 1
ATOM 1742 O O . ARG B 1 95 ? 62.700 19.280 1.585 1.00 19.76 95 ARG B O 1
ATOM 1750 N N . TYR B 1 96 ? 63.197 18.554 3.646 1.00 16.38 96 TYR B N 1
ATOM 1751 C CA . TYR B 1 96 ? 62.563 19.689 4.310 1.00 15.88 96 TYR B CA 1
ATOM 1752 C C . TYR B 1 96 ? 63.224 20.996 3.932 1.00 15.62 96 TYR B C 1
ATOM 1753 O O . TYR B 1 96 ? 62.546 22.020 3.694 1.00 17.01 96 TYR B O 1
ATOM 1762 N N . ARG B 1 97 ? 64.554 20.992 3.925 1.00 16.47 97 ARG B N 1
ATOM 1763 C CA A ARG B 1 97 ? 65.291 22.203 3.625 0.56 16.97 97 ARG B CA 1
ATOM 1764 C CA B ARG B 1 97 ? 65.332 22.194 3.616 0.44 16.48 97 ARG B CA 1
ATOM 1765 C C . ARG B 1 97 ? 64.893 22.760 2.252 1.00 18.80 97 ARG B C 1
ATOM 1766 O O . ARG B 1 97 ? 64.718 23.973 2.074 1.00 20.60 97 ARG B O 1
ATOM 1781 N N . ALA B 1 98 ? 64.738 21.870 1.293 1.00 19.98 98 ALA B N 1
ATOM 1782 C CA . ALA B 1 98 ? 64.331 22.348 -0.018 1.00 21.83 98 ALA B CA 1
ATOM 1783 C C . ALA B 1 98 ? 62.909 22.961 -0.010 1.00 22.63 98 ALA B C 1
ATOM 1784 O O . ALA B 1 98 ? 62.572 23.981 -0.682 1.00 22.96 98 ALA B O 1
ATOM 1786 N N . MET B 1 99 ? 62.040 22.358 0.764 1.00 18.17 99 MET B N 1
ATOM 1787 C CA . MET B 1 99 ? 60.670 22.859 0.835 1.00 19.29 99 MET B CA 1
ATOM 1788 C C . MET B 1 99 ? 60.634 24.327 1.327 1.00 20.02 99 MET B C 1
ATOM 1789 O O . MET B 1 99 ? 59.773 25.104 0.928 1.00 20.15 99 MET B O 1
ATOM 1794 N N . LEU B 1 100 ? 61.557 24.672 2.207 1.00 20.55 100 LEU B N 1
ATOM 1795 C CA . LEU B 1 100 ? 61.552 26.010 2.814 1.00 20.39 100 LEU B CA 1
ATOM 1796 C C . LEU B 1 100 ? 61.615 27.108 1.771 1.00 18.79 100 LEU B C 1
ATOM 1797 O O . LEU B 1 100 ? 60.937 28.114 1.852 1.00 17.46 100 LEU B O 1
ATOM 1802 N N . ASP B 1 101 ? 62.469 26.944 0.797 1.00 20.10 101 ASP B N 1
ATOM 1803 C CA A ASP B 1 101 ? 62.655 27.943 -0.253 0.65 21.24 101 ASP B CA 1
ATOM 1804 C CA B ASP B 1 101 ? 62.647 27.972 -0.211 0.35 21.57 101 ASP B CA 1
ATOM 1805 C C . ASP B 1 101 ? 61.378 28.166 -1.032 1.00 20.07 101 ASP B C 1
ATOM 1806 O O . ASP B 1 101 ? 61.029 29.318 -1.358 1.00 20.76 101 ASP B O 1
ATOM 1815 N N . GLN B 1 102 ? 60.626 27.091 -1.286 1.00 19.31 102 GLN B N 1
ATOM 1816 C CA A GLN B 1 102 ? 59.354 27.211 -1.993 0.63 20.00 102 GLN B CA 1
ATOM 1817 C CA B GLN B 1 102 ? 59.358 27.213 -2.005 0.37 20.20 102 GLN B CA 1
ATOM 1818 C C . GLN B 1 102 ? 58.296 27.934 -1.175 1.00 17.66 102 GLN B C 1
ATOM 1819 O O . GLN B 1 102 ? 57.580 28.803 -1.680 1.00 17.83 102 GLN B O 1
ATOM 1830 N N . VAL B 1 103 ? 58.202 27.553 0.082 1.00 16.57 103 VAL B N 1
ATOM 1831 C CA . VAL B 1 103 ? 57.239 28.162 0.974 1.00 16.53 103 VAL B CA 1
ATOM 1832 C C . VAL B 1 103 ? 57.473 29.656 1.101 1.00 14.86 103 VAL B C 1
ATOM 1833 O O . VAL B 1 103 ? 56.563 30.457 1.114 1.00 15.32 103 VAL B O 1
ATOM 1837 N N . ALA B 1 104 ? 58.754 30.017 1.225 1.00 14.04 104 ALA B N 1
ATOM 1838 C CA . ALA B 1 104 ? 59.151 31.404 1.485 1.00 13.73 104 ALA B CA 1
ATOM 1839 C C . ALA B 1 104 ? 58.889 32.340 0.331 1.00 13.97 104 ALA B C 1
ATOM 1840 O O . ALA B 1 104 ? 58.947 33.548 0.522 1.00 16.65 104 ALA B O 1
ATOM 1842 N N . GLN B 1 105 ? 58.647 31.817 -0.897 1.00 14.55 105 GLN B N 1
ATOM 1843 C CA . GLN B 1 105 ? 58.373 32.660 -2.042 1.00 15.13 105 GLN B CA 1
ATOM 1844 C C . GLN B 1 105 ? 56.882 33.008 -2.096 1.00 14.21 105 GLN B C 1
ATOM 1845 O O . GLN B 1 105 ? 56.056 32.112 -2.313 1.00 16.65 105 GLN B O 1
ATOM 1851 N N . PRO B 1 106 ? 56.533 34.301 -1.916 1.00 14.36 106 PRO B N 1
ATOM 1852 C CA . PRO B 1 106 ? 55.118 34.645 -1.886 1.00 15.13 106 PRO B CA 1
ATOM 1853 C C . PRO B 1 106 ? 54.309 34.200 -3.084 1.00 15.29 106 PRO B C 1
ATOM 1854 O O . PRO B 1 106 ? 53.125 33.887 -2.916 1.00 17.65 106 PRO B O 1
ATOM 1858 N N . ALA B 1 107 ? 54.927 34.163 -4.264 1.00 15.42 107 ALA B N 1
ATOM 1859 C CA . ALA B 1 107 ? 54.203 33.904 -5.498 1.00 16.98 107 ALA B CA 1
ATOM 1860 C C . ALA B 1 107 ? 54.310 32.471 -5.959 1.00 17.96 107 ALA B C 1
ATOM 1861 O O . ALA B 1 107 ? 53.873 32.183 -7.076 1.00 22.02 107 ALA B O 1
ATOM 1863 N N . SER B 1 108 ? 54.848 31.562 -5.139 1.00 16.63 108 SER B N 1
ATOM 1864 C CA . SER B 1 108 ? 54.947 30.181 -5.581 1.00 17.52 108 SER B CA 1
ATOM 1865 C C . SER B 1 108 ? 53.616 29.422 -5.440 1.00 17.01 108 SER B C 1
ATOM 1866 O O . SER B 1 108 ? 52.703 29.825 -4.708 1.00 16.67 108 SER B O 1
ATOM 1869 N N . GLN B 1 109 ? 53.575 28.271 -6.084 1.00 17.59 109 GLN B N 1
ATOM 1870 C CA . GLN B 1 109 ? 52.526 27.288 -5.880 1.00 17.15 109 GLN B CA 1
ATOM 1871 C C . GLN B 1 109 ? 53.175 26.267 -4.988 1.00 20.27 109 GLN B C 1
ATOM 1872 O O . GLN B 1 109 ? 54.196 25.685 -5.320 1.00 25.02 109 GLN B O 1
ATOM 1878 N N . VAL B 1 110 ? 52.666 26.109 -3.815 1.00 20.29 110 VAL B N 1
ATOM 1879 C CA . VAL B 1 110 ? 53.156 25.138 -2.836 1.00 18.64 110 VAL B CA 1
ATOM 1880 C C . VAL B 1 110 ? 51.949 24.545 -2.133 1.00 19.57 110 VAL B C 1
ATOM 1881 O O . VAL B 1 110 ? 50.878 25.162 -2.023 1.00 24.93 110 VAL B O 1
ATOM 1885 N N . ASP B 1 111 ? 52.119 23.307 -1.690 1.00 17.21 111 ASP B N 1
ATOM 1886 C CA . ASP B 1 111 ? 51.081 22.638 -0.866 1.00 17.12 111 ASP B CA 1
ATOM 1887 C C . ASP B 1 111 ? 51.432 22.779 0.607 1.00 15.88 111 ASP B C 1
ATOM 1888 O O . ASP B 1 111 ? 52.344 22.128 1.149 1.00 16.81 111 ASP B O 1
ATOM 1893 N N . LEU B 1 112 ? 50.755 23.735 1.243 1.00 16.00 112 LEU B N 1
ATOM 1894 C CA . LEU B 1 112 ? 51.088 24.086 2.600 1.00 15.19 112 LEU B CA 1
ATOM 1895 C C . LEU B 1 112 ? 50.768 22.986 3.581 1.00 14.61 112 LEU B C 1
ATOM 1896 O O . LEU B 1 112 ? 51.467 22.832 4.575 1.00 16.77 112 LEU B O 1
ATOM 1901 N N . ARG B 1 113 ? 49.733 22.192 3.334 1.00 16.25 113 ARG B N 1
ATOM 1902 C CA . ARG B 1 113 ? 49.457 21.066 4.191 1.00 16.27 113 ARG B CA 1
ATOM 1903 C C . ARG B 1 113 ? 50.513 19.997 4.068 1.00 16.23 113 ARG B C 1
ATOM 1904 O O . ARG B 1 113 ? 50.889 19.411 5.080 1.00 17.73 113 ARG B O 1
ATOM 1912 N N . GLY B 1 114 ? 51.039 19.786 2.876 1.00 16.17 114 GLY B N 1
ATOM 1913 C CA . GLY B 1 114 ? 52.175 18.889 2.707 1.00 17.00 114 GLY B CA 1
ATOM 1914 C C . GLY B 1 114 ? 53.400 19.356 3.507 1.00 16.24 114 GLY B C 1
ATOM 1915 O O . GLY B 1 114 ? 54.104 18.567 4.147 1.00 17.76 114 GLY B O 1
ATOM 1916 N N . PHE B 1 115 ? 53.632 20.656 3.454 1.00 15.33 115 PHE B N 1
ATOM 1917 C CA . PHE B 1 115 ? 54.738 21.265 4.176 1.00 15.59 115 PHE B CA 1
ATOM 1918 C C . PHE B 1 115 ? 54.591 21.084 5.696 1.00 15.04 115 PHE B C 1
ATOM 1919 O O . PHE B 1 115 ? 55.536 20.683 6.379 1.00 16.55 115 PHE B O 1
ATOM 1927 N N . SER B 1 116 ? 53.406 21.379 6.225 1.00 15.13 116 SER B N 1
ATOM 1928 C CA A SER B 1 116 ? 53.217 21.252 7.665 0.74 15.66 116 SER B CA 1
ATOM 1929 C CA B SER B 1 116 ? 53.154 21.250 7.666 0.26 15.81 116 SER B CA 1
ATOM 1930 C C . SER B 1 116 ? 53.302 19.797 8.089 1.00 15.06 116 SER B C 1
ATOM 1931 O O . SER B 1 116 ? 53.900 19.509 9.136 1.00 15.06 116 SER B O 1
ATOM 1936 N N . GLN B 1 117 ? 52.785 18.874 7.289 1.00 15.71 117 GLN B N 1
ATOM 1937 C CA A GLN B 1 117 ? 52.967 17.471 7.617 0.55 16.18 117 GLN B CA 1
ATOM 1938 C CA C GLN B 1 117 ? 52.972 17.461 7.602 0.45 16.04 117 GLN B CA 1
ATOM 1939 C C . GLN B 1 117 ? 54.436 17.089 7.694 1.00 15.39 117 GLN B C 1
ATOM 1940 O O . GLN B 1 117 ? 54.850 16.368 8.602 1.00 16.37 117 GLN B O 1
ATOM 1951 N N . TYR B 1 118 ? 55.210 17.572 6.742 1.00 15.20 118 TYR B N 1
ATOM 1952 C CA . TYR B 1 118 ? 56.620 17.229 6.707 1.00 15.42 118 TYR B CA 1
ATOM 1953 C C . TYR B 1 118 ? 57.382 17.889 7.867 1.00 14.69 118 TYR B C 1
ATOM 1954 O O . TYR B 1 118 ? 58.281 17.276 8.472 1.00 16.04 118 TYR B O 1
ATOM 1963 N N . SER B 1 119 ? 56.991 19.105 8.229 1.00 14.77 119 SER B N 1
ATOM 1964 C CA . SER B 1 119 ? 57.586 19.774 9.384 1.00 14.57 119 SER B CA 1
ATOM 1965 C C . SER B 1 119 ? 57.351 18.966 10.655 1.00 14.58 119 SER B C 1
ATOM 1966 O O . SER B 1 119 ? 58.250 18.796 11.472 1.00 15.28 119 SER B O 1
ATOM 1969 N N . THR B 1 120 ? 56.126 18.475 10.811 1.00 15.25 120 THR B N 1
ATOM 1970 C CA . THR B 1 120 ? 55.781 17.653 11.963 1.00 15.15 120 THR B CA 1
ATOM 1971 C C . THR B 1 120 ? 56.514 16.313 11.946 1.00 15.80 120 THR B C 1
ATOM 1972 O O . THR B 1 120 ? 56.937 15.807 12.985 1.00 15.84 120 THR B O 1
ATOM 1976 N N . GLU B 1 121 ? 56.681 15.743 10.772 1.00 15.38 121 GLU B N 1
ATOM 1977 C CA . GLU B 1 121 ? 57.441 14.502 10.637 1.00 15.70 121 GLU B CA 1
ATOM 1978 C C . GLU B 1 121 ? 58.899 14.678 11.081 1.00 15.67 121 GLU B C 1
ATOM 1979 O O . GLU B 1 121 ? 59.427 13.860 11.843 1.00 16.77 121 GLU B O 1
ATOM 1985 N N . LEU B 1 122 ? 59.528 15.734 10.586 1.00 14.63 122 LEU B N 1
ATOM 1986 C CA . LEU B 1 122 ? 60.911 16.024 10.985 1.00 14.56 122 LEU B CA 1
ATOM 1987 C C . LEU B 1 122 ? 61.007 16.243 12.496 1.00 14.27 122 LEU B C 1
ATOM 1988 O O . LEU B 1 122 ? 61.878 15.694 13.162 1.00 14.62 122 LEU B O 1
ATOM 1993 N N . LEU B 1 123 ? 60.088 17.045 13.018 1.00 14.28 123 LEU B N 1
ATOM 1994 C CA . LEU B 1 123 ? 60.024 17.288 14.463 1.00 13.85 123 LEU B CA 1
ATOM 1995 C C . LEU B 1 123 ? 59.964 15.961 15.225 1.00 13.99 123 LEU B C 1
ATOM 1996 O O . LEU B 1 123 ? 60.671 15.763 16.225 1.00 14.96 123 LEU B O 1
ATOM 2001 N N . GLY B 1 124 ? 59.121 15.044 14.774 1.00 14.88 124 GLY B N 1
ATOM 2002 C CA . GLY B 1 124 ? 58.977 13.764 15.463 1.00 15.34 124 GLY B CA 1
ATOM 2003 C C . GLY B 1 124 ? 60.241 12.976 15.469 1.00 15.79 124 GLY B C 1
ATOM 2004 O O . GLY B 1 124 ? 60.573 12.344 16.488 1.00 17.33 124 GLY B O 1
ATOM 2005 N N . GLU B 1 125 ? 60.955 12.984 14.339 1.00 16.28 125 GLU B N 1
ATOM 2006 C CA . GLU B 1 125 ? 62.215 12.251 14.285 1.00 16.18 125 GLU B CA 1
ATOM 2007 C C . GLU B 1 125 ? 63.326 12.908 15.086 1.00 15.90 125 GLU B C 1
ATOM 2008 O O . GLU B 1 125 ? 64.150 12.199 15.684 1.00 16.85 125 GLU B O 1
ATOM 2014 N N . LEU B 1 126 ? 63.301 14.229 15.171 1.00 14.96 126 LEU B N 1
ATOM 2015 C CA . LEU B 1 126 ? 64.220 14.912 16.057 1.00 15.39 126 LEU B CA 1
ATOM 2016 C C . LEU B 1 126 ? 63.912 14.608 17.524 1.00 15.73 126 LEU B C 1
ATOM 2017 O O . LEU B 1 126 ? 64.817 14.429 18.350 1.00 16.70 126 LEU B O 1
ATOM 2022 N N . ASN B 1 127 ? 62.635 14.564 17.859 1.00 15.73 127 ASN B N 1
ATOM 2023 C CA . ASN B 1 127 ? 62.239 14.186 19.200 1.00 16.78 127 ASN B CA 1
ATOM 2024 C C . ASN B 1 127 ? 62.672 12.759 19.515 1.00 16.75 127 ASN B C 1
ATOM 2025 O O . ASN B 1 127 ? 63.135 12.458 20.630 1.00 18.30 127 ASN B O 1
ATOM 2030 N N . ASN B 1 128 ? 62.525 11.859 18.538 1.00 17.85 128 ASN B N 1
ATOM 2031 C CA . ASN B 1 128 ? 62.974 10.484 18.754 1.00 17.99 128 ASN B CA 1
ATOM 2032 C C . ASN B 1 128 ? 64.482 10.435 19.001 1.00 18.66 128 ASN B C 1
ATOM 2033 O O . ASN B 1 128 ? 64.964 9.655 19.822 1.00 19.99 128 ASN B O 1
ATOM 2038 N N . LEU B 1 129 ? 65.238 11.247 18.265 1.00 17.19 129 LEU B N 1
ATOM 2039 C CA . LEU B 1 129 ? 66.683 11.336 18.494 1.00 18.02 129 LEU B CA 1
ATOM 2040 C C . LEU B 1 129 ? 66.989 11.782 19.950 1.00 17.58 129 LEU B C 1
ATOM 2041 O O . LEU B 1 129 ? 67.817 11.163 20.618 1.00 18.59 129 LEU B O 1
ATOM 2046 N N . VAL B 1 130 ? 66.328 12.829 20.423 1.00 16.60 130 VAL B N 1
ATOM 2047 C CA . VAL B 1 130 ? 66.517 13.285 21.795 1.00 18.70 130 VAL B CA 1
ATOM 2048 C C . VAL B 1 130 ? 66.220 12.150 22.786 1.00 19.83 130 VAL B C 1
ATOM 2049 O O . VAL B 1 130 ? 66.982 11.914 23.733 1.00 21.52 130 VAL B O 1
ATOM 2053 N N . SER B 1 131 ? 65.116 11.444 22.556 1.00 19.76 131 SER B N 1
ATOM 2054 C CA . SER B 1 131 ? 64.737 10.346 23.447 1.00 22.61 131 SER B CA 1
ATOM 2055 C C . SER B 1 131 ? 65.828 9.267 23.492 1.00 22.54 131 SER B C 1
ATOM 2056 O O . SER B 1 131 ? 66.187 8.766 24.565 1.00 22.62 131 SER B O 1
ATOM 2059 N N . LEU B 1 132 ? 66.336 8.891 22.328 1.00 21.41 132 LEU B N 1
ATOM 2060 C CA . LEU B 1 132 ? 67.377 7.862 22.273 1.00 22.85 132 LEU B CA 1
ATOM 2061 C C . LEU B 1 132 ? 68.653 8.322 22.985 1.00 22.06 132 LEU B C 1
ATOM 2062 O O . LEU B 1 132 ? 69.300 7.541 23.711 1.00 24.35 132 LEU B O 1
ATOM 2067 N N . MET B 1 133 ? 69.018 9.578 22.777 1.00 20.53 133 MET B N 1
ATOM 2068 C CA . MET B 1 133 ? 70.202 10.138 23.424 1.00 21.15 133 MET B CA 1
ATOM 2069 C C . MET B 1 133 ? 70.066 10.153 24.932 1.00 23.04 133 MET B C 1
ATOM 2070 O O . MET B 1 133 ? 7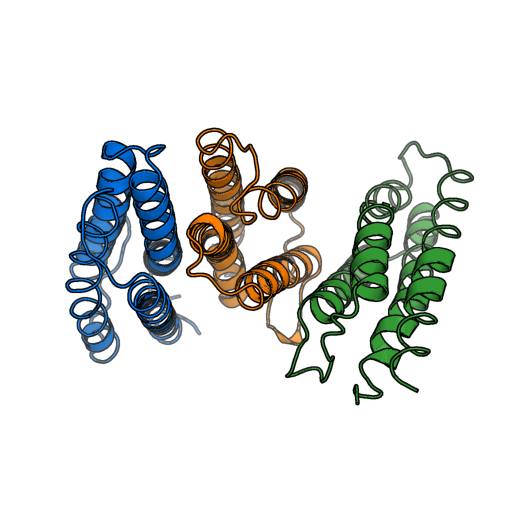0.999 9.734 25.653 1.00 26.05 133 MET B O 1
ATOM 2075 N N . SER B 1 134 ? 68.890 10.561 25.415 1.00 24.97 134 SER B N 1
ATOM 2076 C CA . SER B 1 134 ? 68.660 10.624 26.843 1.00 28.95 134 SER B CA 1
ATOM 2077 C C . SER B 1 134 ? 68.649 9.250 27.464 1.00 29.44 134 SER B C 1
ATOM 2078 O O . SER B 1 134 ? 69.175 9.066 28.567 1.00 34.27 134 SER B O 1
ATOM 2081 N N . ALA B 1 135 ? 68.071 8.276 26.766 1.00 31.43 135 ALA B N 1
ATOM 2082 C CA . ALA B 1 135 ? 68.036 6.923 27.297 1.00 36.73 135 ALA B CA 1
ATOM 2083 C C . ALA B 1 135 ? 69.448 6.393 27.535 1.00 40.07 135 ALA B C 1
ATOM 2084 O O . ALA B 1 135 ? 69.727 5.799 28.524 1.00 51.96 135 ALA B O 1
ATOM 2086 N N A ARG B 1 136 ? 70.299 6.678 26.543 0.65 42.03 136 ARG B N 1
ATOM 2087 N N B ARG B 1 136 ? 70.333 6.658 26.574 0.35 42.53 136 ARG B N 1
ATOM 2088 C CA A ARG B 1 136 ? 71.685 6.179 26.617 0.65 44.10 136 ARG B CA 1
ATOM 2089 C CA B ARG B 1 136 ? 71.715 6.154 26.663 0.35 45.85 136 ARG B CA 1
ATOM 2090 C C A ARG B 1 136 ? 72.500 6.954 27.667 0.65 34.92 136 ARG B C 1
ATOM 2091 C C B ARG B 1 136 ? 72.536 6.915 27.745 0.35 39.59 136 ARG B C 1
ATOM 2092 O O A ARG B 1 136 ? 73.242 6.447 28.306 0.65 49.84 136 ARG B O 1
ATOM 2093 O O B ARG B 1 136 ? 73.346 6.301 28.569 0.35 49.56 136 ARG B O 1
ATOM 2108 N N . ALA B 1 137 ? 72.269 8.252 27.720 1.00 39.92 137 ALA B N 1
ATOM 2109 C CA . ALA B 1 137 ? 73.021 9.116 28.669 1.00 47.05 137 ALA B CA 1
ATOM 2110 C C . ALA B 1 137 ? 72.669 8.950 30.137 1.00 55.75 137 ALA B C 1
ATOM 2111 O O . ALA B 1 137 ? 73.569 9.055 30.986 1.00 61.55 137 ALA B O 1
ATOM 2113 N N . ASP B 1 138 ? 71.391 8.669 30.408 1.00 62.82 138 ASP B N 1
ATOM 2114 C CA . ASP B 1 138 ? 70.754 8.837 31.726 1.00 70.36 138 ASP B CA 1
ATOM 2115 C C . ASP B 1 138 ? 70.638 10.324 32.081 1.00 73.63 138 ASP B C 1
ATOM 2116 O O . ASP B 1 138 ? 69.815 11.059 31.513 1.00 72.84 138 ASP B O 1
ATOM 2121 N N . SER C 1 15 ? 84.745 45.889 2.225 1.00 72.89 15 SER C N 1
ATOM 2122 C CA . SER C 1 15 ? 84.655 44.631 1.422 1.00 70.31 15 SER C CA 1
ATOM 2123 C C . SER C 1 15 ? 84.442 43.420 2.345 1.00 64.36 15 SER C C 1
ATOM 2124 O O . SER C 1 15 ? 83.891 43.557 3.437 1.00 67.11 15 SER C O 1
ATOM 2127 N N . ILE C 1 16 ? 84.837 42.242 1.895 1.00 57.32 16 ILE C N 1
ATOM 2128 C CA . ILE C 1 16 ? 84.682 41.036 2.695 1.00 52.22 16 ILE C CA 1
ATOM 2129 C C . ILE C 1 16 ? 86.011 40.662 3.334 1.00 47.44 16 ILE C C 1
ATOM 2130 O O . ILE C 1 16 ? 87.074 41.033 2.845 1.00 47.82 16 ILE C O 1
ATOM 2135 N N . SER C 1 17 ? 85.930 39.989 4.472 1.00 37.73 17 SER C N 1
ATOM 2136 C CA . SER C 1 17 ? 87.123 39.710 5.261 1.00 33.36 17 SER C CA 1
ATOM 2137 C C . SER C 1 17 ? 88.017 38.702 4.561 1.00 33.54 17 SER C C 1
ATOM 2138 O O . SER C 1 17 ? 87.522 37.818 3.868 1.00 33.93 17 SER C O 1
ATOM 2141 N N . PRO C 1 18 ? 89.333 38.804 4.774 1.00 32.88 18 PRO C N 1
ATOM 2142 C CA . PRO C 1 18 ? 90.228 37.783 4.258 1.00 30.30 18 PRO C CA 1
ATOM 2143 C C . PRO C 1 18 ? 89.854 36.383 4.749 1.00 26.46 18 PRO C C 1
ATOM 2144 O O . PRO C 1 18 ? 90.042 35.405 4.018 1.00 28.52 18 PRO C O 1
ATOM 2148 N N A GLU C 1 19 ? 89.351 36.284 5.978 0.42 23.13 19 GLU C N 1
ATOM 2149 N N B GLU C 1 19 ? 89.354 36.296 5.979 0.34 25.22 19 GLU C N 1
ATOM 2150 N N C GLU C 1 19 ? 89.349 36.291 5.978 0.24 26.89 19 GLU C N 1
ATOM 2151 C CA A GLU C 1 19 ? 88.963 34.993 6.528 0.42 21.09 19 GLU C CA 1
ATOM 2152 C CA B GLU C 1 19 ? 88.921 35.041 6.559 0.34 23.72 19 GLU C CA 1
ATOM 2153 C CA C GLU C 1 19 ? 88.931 35.023 6.554 0.24 26.24 19 GLU C CA 1
ATOM 2154 C C A GLU C 1 19 ? 87.834 34.365 5.698 0.42 20.18 19 GLU C C 1
ATOM 2155 C C B GLU C 1 19 ? 87.819 34.377 5.718 0.34 21.55 19 GLU C C 1
ATOM 2156 C C C GLU C 1 19 ? 87.826 34.372 5.710 0.24 22.97 19 GLU C C 1
ATOM 2157 O O A GLU C 1 19 ? 87.752 33.144 5.594 0.42 20.37 19 GLU C O 1
ATOM 2158 O O B GLU C 1 19 ? 87.731 33.146 5.644 0.34 21.44 19 GLU C O 1
ATOM 2159 O O C GLU C 1 19 ? 87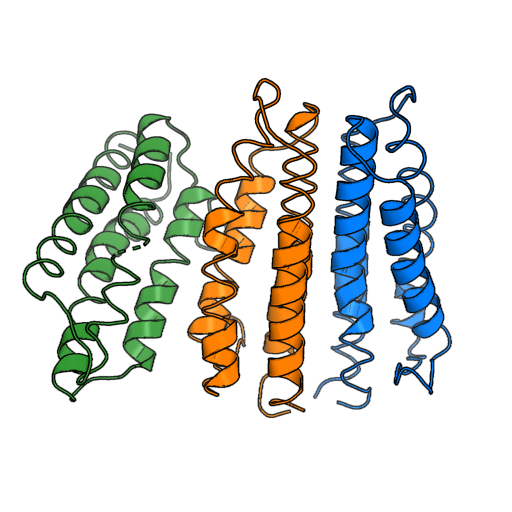.742 33.142 5.628 0.24 22.54 19 GLU C O 1
ATOM 2175 N N . THR C 1 20 ? 86.977 35.189 5.083 1.00 21.03 20 THR C N 1
ATOM 2176 C CA . THR C 1 20 ? 85.929 34.648 4.214 1.00 19.72 20 THR C CA 1
ATOM 2177 C C . THR C 1 20 ? 86.516 33.840 3.050 1.00 20.69 20 THR C C 1
ATOM 2178 O O . THR C 1 20 ? 86.087 32.720 2.753 1.00 21.00 20 THR C O 1
ATOM 2182 N N . ILE C 1 21 ? 87.545 34.408 2.418 1.00 21.37 21 ILE C N 1
ATOM 2183 C CA . ILE C 1 21 ? 88.217 33.765 1.296 1.00 22.41 21 ILE C CA 1
ATOM 2184 C C . ILE C 1 21 ? 89.018 32.540 1.790 1.00 18.52 21 ILE C C 1
ATOM 2185 O O . ILE C 1 21 ? 89.074 31.515 1.114 1.00 19.42 21 ILE C O 1
ATOM 2190 N N . ASN C 1 22 ? 89.610 32.639 2.980 1.00 19.31 22 ASN C N 1
ATOM 2191 C CA . ASN C 1 22 ? 90.323 31.526 3.567 1.00 18.60 22 ASN C CA 1
ATOM 2192 C C . ASN C 1 22 ? 89.420 30.328 3.793 1.00 17.92 22 ASN C C 1
ATOM 2193 O O . ASN C 1 22 ? 89.780 29.195 3.452 1.00 17.93 22 ASN C O 1
ATOM 2198 N N . VAL C 1 23 ? 88.247 30.587 4.366 1.00 18.27 23 VAL C N 1
ATOM 2199 C CA . VAL C 1 23 ? 87.299 29.528 4.675 1.00 17.92 23 VAL C CA 1
ATOM 2200 C C . VAL C 1 23 ? 86.807 28.881 3.385 1.00 16.45 23 VAL C C 1
ATOM 2201 O O . VAL C 1 23 ? 86.692 27.657 3.301 1.00 16.71 23 VAL C O 1
ATOM 2205 N N . ALA C 1 24 ? 86.484 29.685 2.385 1.00 17.45 24 ALA C N 1
ATOM 2206 C CA . ALA C 1 24 ? 86.056 29.123 1.106 1.00 17.03 24 ALA C CA 1
ATOM 2207 C C . ALA C 1 24 ? 87.172 28.279 0.463 1.00 17.07 24 ALA C C 1
ATOM 2208 O O . ALA C 1 24 ? 86.916 27.173 -0.019 1.00 16.72 24 ALA C O 1
ATOM 2210 N N . GLY C 1 25 ? 88.403 28.790 0.473 1.00 17.59 25 GLY C N 1
ATOM 2211 C CA . GLY C 1 25 ? 89.509 28.010 -0.071 1.00 16.81 25 GLY C CA 1
ATOM 2212 C C . GLY C 1 25 ? 89.703 26.705 0.661 1.00 16.00 25 GLY C C 1
ATOM 2213 O O . GLY C 1 25 ? 89.912 25.672 0.032 1.00 16.26 25 GLY C O 1
ATOM 2214 N N . ALA C 1 26 ? 89.580 26.747 1.991 1.00 15.73 26 ALA C N 1
ATOM 2215 C CA . ALA C 1 26 ? 89.776 25.561 2.802 1.00 15.30 26 ALA C CA 1
ATOM 2216 C C . ALA C 1 26 ? 88.730 24.492 2.492 1.00 13.64 26 ALA C C 1
ATOM 2217 O O . ALA C 1 26 ? 88.984 23.330 2.707 1.00 14.46 26 ALA C O 1
ATOM 2219 N N . GLN C 1 27 ? 87.544 24.875 1.972 1.00 13.42 27 GLN C N 1
ATOM 2220 C CA . GLN C 1 27 ? 86.584 23.857 1.564 1.00 13.03 27 GLN C CA 1
ATOM 2221 C C . GLN C 1 27 ? 87.171 22.961 0.480 1.00 13.18 27 GLN C C 1
ATOM 2222 O O . GLN C 1 27 ? 86.894 21.748 0.431 1.00 13.78 27 GLN C O 1
ATOM 2228 N N . ARG C 1 28 ? 87.981 23.545 -0.417 1.00 13.56 28 ARG C N 1
ATOM 2229 C CA . ARG C 1 28 ? 88.657 22.771 -1.454 1.00 13.86 28 ARG C CA 1
ATOM 2230 C C . ARG C 1 28 ? 89.473 21.661 -0.777 1.00 13.27 28 ARG C C 1
ATOM 2231 O O . ARG C 1 28 ? 89.409 20.479 -1.133 1.00 13.82 28 ARG C O 1
ATOM 2239 N N . MET C 1 29 ? 90.310 22.087 0.163 1.00 13.72 29 MET C N 1
ATOM 2240 C CA . MET C 1 29 ? 91.143 21.154 0.891 1.00 13.56 29 MET C CA 1
ATOM 2241 C C . MET C 1 29 ? 90.320 20.103 1.633 1.00 12.20 29 MET C C 1
ATOM 2242 O O . MET C 1 29 ? 90.636 18.901 1.580 1.00 13.41 29 MET C O 1
ATOM 2247 N N . LEU C 1 30 ? 89.265 20.537 2.324 1.00 12.37 30 LEU C N 1
ATOM 2248 C CA . LEU C 1 30 ? 88.498 19.592 3.129 1.00 13.28 30 LEU C CA 1
ATOM 2249 C C . LEU C 1 30 ? 87.874 18.513 2.260 1.00 12.48 30 LEU C C 1
ATOM 2250 O O . LEU C 1 30 ? 87.821 17.342 2.667 1.00 13.07 30 LEU C O 1
ATOM 2255 N N . SER C 1 31 ? 87.424 18.873 1.059 1.00 12.66 31 SER C N 1
ATOM 2256 C CA . SER C 1 31 ? 86.855 17.867 0.174 1.00 12.99 31 SER C CA 1
ATOM 2257 C C . SER C 1 31 ? 87.823 16.735 -0.114 1.00 12.94 31 SER C C 1
ATOM 2258 O O . SER C 1 31 ? 87.440 15.589 -0.286 1.00 12.95 31 SER C O 1
ATOM 2261 N N . GLN C 1 32 ? 89.110 17.091 -0.208 1.00 12.16 32 GLN C N 1
ATOM 2262 C CA . GLN C 1 32 ? 90.153 16.106 -0.507 1.00 12.18 32 GLN C CA 1
ATOM 2263 C C . GLN C 1 32 ? 90.620 15.372 0.740 1.00 12.36 32 GLN C C 1
ATOM 2264 O O . GLN C 1 32 ? 90.889 14.162 0.691 1.00 12.80 32 GLN C O 1
ATOM 2270 N N . LYS C 1 33 ? 90.714 16.089 1.864 1.00 12.51 33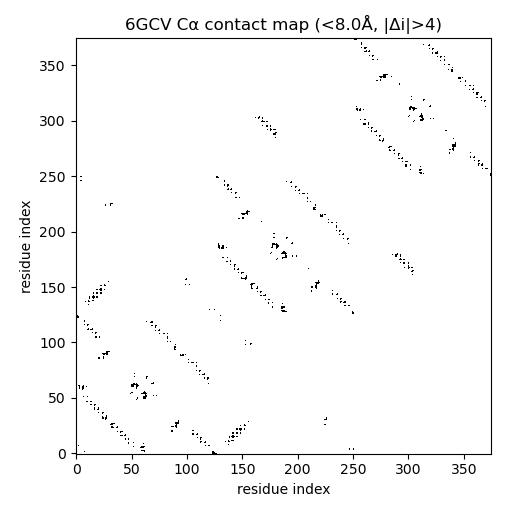 LYS C N 1
ATOM 2271 C CA A LYS C 1 33 ? 91.045 15.458 3.133 0.48 13.08 33 LYS C CA 1
ATOM 2272 C CA B LYS C 1 33 ? 91.056 15.467 3.107 0.52 12.88 33 LYS C CA 1
ATOM 2273 C C . LYS C 1 33 ? 90.041 14.362 3.483 1.00 12.61 33 LYS C C 1
ATOM 2274 O O . LYS C 1 33 ? 90.413 13.286 3.947 1.00 12.84 33 LYS C O 1
ATOM 2285 N N . MET C 1 34 ? 88.749 14.623 3.260 1.00 12.25 34 MET C N 1
ATOM 2286 C CA A MET C 1 34 ? 87.700 13.628 3.490 0.55 13.14 34 MET C CA 1
ATOM 2287 C CA B MET C 1 34 ? 87.791 13.600 3.623 0.45 13.50 34 MET C CA 1
ATOM 2288 C C . MET C 1 34 ? 87.930 12.377 2.682 1.00 12.47 34 MET C C 1
ATOM 2289 O O . MET C 1 34 ? 87.773 11.264 3.157 1.00 12.65 34 MET C O 1
ATOM 2298 N N . ALA C 1 35 ? 88.280 12.590 1.411 1.00 12.29 35 ALA C N 1
ATOM 2299 C CA . ALA C 1 35 ? 88.515 11.439 0.541 1.00 13.36 35 ALA C CA 1
ATOM 2300 C C . ALA C 1 35 ? 89.698 10.617 1.026 1.00 12.63 35 ALA C C 1
ATOM 2301 O O . ALA C 1 35 ? 89.631 9.384 1.056 1.00 13.46 35 ALA C O 1
ATOM 2303 N N . ARG C 1 36 ? 90.800 11.282 1.378 1.00 12.97 36 ARG C N 1
ATOM 2304 C CA A ARG C 1 36 ? 91.945 10.586 1.951 0.58 13.59 36 ARG C CA 1
ATOM 2305 C CA B ARG C 1 36 ? 91.957 10.592 1.963 0.42 13.92 36 ARG C CA 1
ATOM 2306 C C . ARG C 1 36 ? 91.534 9.768 3.165 1.00 12.66 36 ARG C C 1
ATOM 2307 O O . ARG C 1 36 ? 91.890 8.607 3.299 1.00 12.97 36 ARG C O 1
ATOM 2322 N N . GLU C 1 37 ? 90.781 10.388 4.070 1.00 12.46 37 GLU C N 1
ATOM 2323 C CA . GLU C 1 37 ? 90.392 9.692 5.293 1.00 12.79 37 GLU C CA 1
ATOM 2324 C C . GLU C 1 37 ? 89.502 8.502 5.001 1.00 12.23 37 GLU C C 1
ATOM 2325 O O . GLU C 1 37 ? 89.630 7.441 5.637 1.00 13.06 37 GLU C O 1
ATOM 2331 N N . ALA C 1 38 ? 88.550 8.668 4.078 1.00 11.77 38 ALA C N 1
ATOM 2332 C CA . ALA C 1 38 ? 87.651 7.563 3.743 1.00 12.12 38 ALA C CA 1
ATOM 2333 C C . ALA C 1 38 ? 88.388 6.404 3.095 1.00 11.93 38 ALA C C 1
ATOM 2334 O O . ALA C 1 38 ? 88.110 5.242 3.378 1.00 12.32 38 ALA C O 1
ATOM 2336 N N . LEU C 1 39 ? 89.325 6.727 2.197 1.00 12.10 39 LEU C N 1
ATOM 2337 C CA . LEU C 1 39 ? 90.090 5.638 1.542 1.00 12.35 39 LEU C CA 1
ATOM 2338 C C . LEU C 1 39 ? 91.011 4.942 2.526 1.00 12.10 39 LEU C C 1
ATOM 2339 O O . LEU C 1 39 ? 91.200 3.724 2.449 1.00 13.55 39 LEU C O 1
ATOM 2344 N N . GLN C 1 40 ? 91.570 5.700 3.484 1.00 12.87 40 GLN C N 1
ATOM 2345 C CA . GLN C 1 40 ? 92.395 5.050 4.497 1.00 14.25 40 GLN C CA 1
ATOM 2346 C C . GLN C 1 40 ? 91.564 4.105 5.391 1.00 12.96 40 GLN C C 1
ATOM 2347 O O . GLN C 1 40 ? 92.016 3.025 5.770 1.00 13.21 40 GLN C O 1
ATOM 2353 N N . LEU C 1 41 ? 90.328 4.521 5.700 1.00 12.84 41 LEU C N 1
ATOM 2354 C CA . LEU C 1 41 ? 89.383 3.653 6.390 1.00 13.03 41 LEU C CA 1
ATOM 2355 C C . LEU C 1 41 ? 89.033 2.426 5.536 1.00 12.72 41 LEU C C 1
ATOM 2356 O O . LEU C 1 41 ? 88.981 1.314 6.049 1.00 13.31 41 LEU C O 1
ATOM 2361 N N . ARG C 1 42 ? 88.893 2.597 4.230 1.00 12.63 42 ARG C N 1
ATOM 2362 C CA . ARG C 1 42 ? 88.630 1.437 3.385 1.00 12.30 42 ARG C CA 1
ATOM 2363 C C . ARG C 1 42 ? 89.745 0.417 3.470 1.00 12.72 42 ARG C C 1
ATOM 2364 O O . ARG C 1 42 ? 89.527 -0.789 3.386 1.00 13.65 42 ARG C O 1
ATOM 2372 N N . LEU C 1 43 ? 90.981 0.921 3.623 1.00 12.81 43 LEU C N 1
ATOM 2373 C CA . LEU C 1 43 ? 92.189 0.104 3.765 1.00 13.54 43 LEU C CA 1
ATOM 2374 C C . LEU C 1 43 ? 92.406 -0.426 5.171 1.00 13.52 43 LEU C C 1
ATOM 2375 O O . LEU C 1 43 ? 93.378 -1.125 5.420 1.00 15.26 43 LEU C O 1
ATOM 2380 N N . GLY C 1 44 ? 91.495 -0.135 6.102 1.00 13.86 44 GLY C N 1
ATOM 2381 C CA . GLY C 1 44 ? 91.579 -0.653 7.447 1.00 15.26 44 GLY C CA 1
ATOM 2382 C C . GLY C 1 44 ? 92.609 -0.013 8.338 1.00 15.72 44 GLY C C 1
ATOM 2383 O O . GLY C 1 44 ? 92.997 -0.620 9.344 1.00 17.61 44 GLY C O 1
ATOM 2384 N N . ALA C 1 45 ? 93.056 1.193 7.966 1.00 14.58 45 ALA C N 1
ATOM 2385 C CA . ALA C 1 45 ? 94.139 1.875 8.667 1.00 15.75 45 ALA C CA 1
ATOM 2386 C C . ALA C 1 45 ? 93.755 3.275 9.045 1.00 15.98 45 ALA C C 1
ATOM 2387 O O . ALA C 1 45 ? 94.629 4.112 9.240 1.00 18.11 45 ALA C O 1
ATOM 2389 N N . GLY C 1 46 ? 92.448 3.517 9.199 1.00 15.24 46 GLY C N 1
ATOM 2390 C CA . GLY C 1 46 ? 91.961 4.876 9.387 1.00 16.07 46 GLY C CA 1
ATOM 2391 C C . GLY C 1 46 ? 91.332 5.117 10.744 1.00 16.27 46 GLY C C 1
ATOM 2392 O O . GLY C 1 46 ? 91.394 4.272 11.642 1.00 18.57 46 GLY C O 1
ATOM 2393 N N . ASP C 1 47 ? 90.691 6.280 10.869 1.00 17.74 47 ASP C N 1
ATOM 2394 C CA . ASP C 1 47 ? 90.065 6.712 12.109 1.00 18.90 47 ASP C CA 1
ATOM 2395 C C . ASP C 1 47 ? 88.682 7.297 11.786 1.00 17.16 47 ASP C C 1
ATOM 2396 O O . ASP C 1 47 ? 88.597 8.372 11.185 1.00 16.56 47 ASP C O 1
ATOM 2401 N N . PRO C 1 48 ? 87.600 6.580 12.164 1.00 17.81 48 PRO C N 1
ATOM 2402 C CA . PRO C 1 48 ? 86.272 7.072 11.779 1.00 18.12 48 PRO C CA 1
ATOM 2403 C C . PRO C 1 48 ? 85.982 8.442 12.355 1.00 16.85 48 PRO C C 1
ATOM 2404 O O . PRO C 1 48 ? 85.231 9.229 11.765 1.00 17.44 48 PRO C O 1
ATOM 2408 N N . LYS C 1 49 ? 86.521 8.722 13.524 1.00 17.81 49 LYS C N 1
ATOM 2409 C CA . LYS C 1 49 ? 86.281 10.014 14.156 1.00 19.35 49 LYS C CA 1
ATOM 2410 C C . LYS C 1 49 ? 86.889 11.154 13.353 1.00 16.76 49 LYS C C 1
ATOM 2411 O O . LYS C 1 49 ? 86.360 12.259 13.321 1.00 16.57 49 LYS C O 1
ATOM 2417 N N . ALA C 1 50 ? 88.024 10.891 12.725 1.00 16.53 50 ALA C N 1
ATOM 2418 C CA . ALA C 1 50 ? 88.674 11.905 11.887 1.00 16.80 50 ALA C CA 1
ATOM 2419 C C . ALA C 1 50 ? 87.849 12.245 10.662 1.00 14.37 50 ALA C C 1
ATOM 2420 O O . ALA C 1 50 ? 87.688 13.433 10.328 1.00 14.90 50 ALA C O 1
ATOM 2422 N N . LEU C 1 51 ? 87.365 11.214 9.980 1.00 14.30 51 LEU C N 1
ATOM 2423 C CA . LEU C 1 51 ? 86.487 11.465 8.841 1.00 14.22 51 LEU C CA 1
ATOM 2424 C C . LEU C 1 51 ? 85.254 12.283 9.280 1.00 13.68 51 LEU C C 1
ATOM 2425 O O . LEU C 1 51 ? 84.859 13.262 8.627 1.00 13.71 51 LEU C O 1
ATOM 2430 N N . ALA C 1 52 ? 84.619 11.855 10.370 1.00 13.33 52 ALA C N 1
ATOM 2431 C CA . ALA C 1 52 ? 83.437 12.582 10.833 1.00 14.35 52 ALA C CA 1
ATOM 2432 C C . ALA C 1 52 ? 83.760 14.035 11.141 1.00 14.07 52 ALA C C 1
ATOM 2433 O O . ALA C 1 52 ? 82.973 14.927 10.839 1.00 14.24 52 ALA C O 1
ATOM 2435 N N . ALA C 1 53 ? 84.916 14.279 11.774 1.00 14.30 53 ALA C N 1
ATOM 2436 C CA . ALA C 1 53 ? 85.286 15.649 12.115 1.00 14.56 53 ALA C CA 1
ATOM 2437 C C . ALA C 1 53 ? 85.502 16.513 10.871 1.00 14.37 53 ALA C C 1
ATOM 2438 O O . ALA C 1 53 ? 85.118 17.689 10.847 1.00 14.76 53 ALA C O 1
ATOM 2440 N N . THR C 1 54 ? 86.140 15.938 9.839 1.00 14.01 54 THR C N 1
ATOM 2441 C CA . THR C 1 54 ? 86.375 16.678 8.618 1.00 14.33 54 THR C CA 1
ATOM 2442 C C . THR C 1 54 ? 85.061 17.021 7.897 1.00 13.56 54 THR C C 1
ATOM 2443 O O . THR C 1 54 ? 84.866 18.135 7.407 1.00 13.96 54 THR C O 1
ATOM 2447 N N . ILE C 1 55 ? 84.165 16.032 7.813 1.00 13.06 55 ILE C N 1
ATOM 2448 C CA . ILE C 1 55 ? 82.823 16.254 7.256 1.00 13.61 55 ILE C CA 1
ATOM 2449 C C . ILE C 1 55 ? 82.127 17.380 8.021 1.00 13.42 55 ILE C C 1
ATOM 2450 O O . ILE C 1 55 ? 81.551 18.281 7.413 1.00 13.94 55 ILE C O 1
ATOM 2455 N N . ALA C 1 56 ? 82.192 17.329 9.355 1.00 13.40 56 ALA C N 1
ATOM 2456 C CA . ALA C 1 56 ? 81.533 18.337 10.169 1.00 13.96 56 ALA C CA 1
ATOM 2457 C C . ALA C 1 56 ? 82.104 19.724 9.921 1.00 14.39 56 ALA C C 1
ATOM 2458 O O . ALA C 1 56 ? 81.377 20.706 9.853 1.00 14.61 56 ALA C O 1
ATOM 2460 N N . GLN C 1 57 ? 83.430 19.816 9.789 1.00 13.87 57 GLN C N 1
ATOM 2461 C CA . GLN C 1 57 ? 84.050 21.097 9.503 1.00 14.74 57 GLN C CA 1
ATOM 2462 C C . GLN C 1 57 ? 83.589 21.662 8.166 1.00 14.21 57 GLN C C 1
ATOM 2463 O O . GLN C 1 57 ? 83.280 22.858 8.051 1.00 14.94 57 GLN C O 1
ATOM 2469 N N . TYR C 1 58 ? 83.516 20.811 7.145 1.00 13.33 58 TYR C N 1
ATOM 2470 C CA . TYR C 1 58 ? 83.014 21.259 5.863 1.00 13.64 58 TYR C CA 1
ATOM 2471 C C . TYR C 1 58 ? 81.573 21.786 6.018 1.00 13.54 58 TYR C C 1
ATOM 2472 O O . TYR C 1 58 ? 81.229 22.837 5.469 1.00 13.83 58 TYR C O 1
ATOM 2481 N N A GLU C 1 59 ? 80.733 21.043 6.739 0.43 13.19 59 GLU C N 1
ATOM 2482 N N B GLU C 1 59 ? 80.750 21.060 6.775 0.57 13.01 59 GLU C N 1
ATOM 2483 C CA A GLU C 1 59 ? 79.333 21.425 6.870 0.43 13.67 59 GLU C CA 1
ATOM 2484 C CA B GLU C 1 59 ? 79.347 21.416 6.890 0.57 13.46 59 GLU C CA 1
ATOM 2485 C C A GLU C 1 59 ? 79.195 22.743 7.621 0.43 14.01 59 GLU C C 1
ATOM 2486 C C B GLU C 1 59 ? 79.224 22.744 7.606 0.57 13.71 59 GLU C C 1
ATOM 2487 O O A GLU C 1 59 ? 78.365 23.588 7.264 0.43 14.80 59 GLU C O 1
ATOM 2488 O O B GLU C 1 59 ? 78.394 23.580 7.234 0.57 14.95 59 GLU C O 1
ATOM 2499 N N . ARG C 1 60 ? 79.987 22.921 8.684 1.00 14.30 60 ARG C N 1
ATOM 2500 C CA A ARG C 1 60 ? 79.917 24.186 9.413 0.48 15.00 60 ARG C CA 1
ATOM 2501 C CA B ARG C 1 60 ? 79.926 24.187 9.425 0.52 14.98 60 ARG C CA 1
ATOM 2502 C C . ARG C 1 60 ? 80.360 25.345 8.540 1.00 14.61 60 ARG C C 1
ATOM 2503 O O . ARG C 1 60 ? 79.734 26.411 8.525 1.00 15.17 60 ARG C O 1
ATOM 2518 N N . SER C 1 61 ? 81.462 25.157 7.823 1.00 14.43 61 SER C N 1
ATOM 2519 C CA . SER C 1 61 ? 81.945 26.213 6.936 1.00 14.59 61 SER C CA 1
ATOM 2520 C C . SER C 1 61 ? 80.942 26.515 5.803 1.00 14.57 61 SER C C 1
ATOM 2521 O O . SER C 1 61 ? 80.787 27.683 5.440 1.00 16.24 61 SER C O 1
ATOM 2524 N N . ALA C 1 62 ? 80.266 25.485 5.268 1.00 14.17 62 ALA C N 1
ATOM 2525 C CA . ALA C 1 62 ? 79.277 25.733 4.221 1.00 14.76 62 ALA C CA 1
ATOM 2526 C C . ALA C 1 62 ? 78.129 26.575 4.757 1.00 15.07 62 ALA C C 1
ATOM 2527 O O . ALA C 1 62 ? 77.667 27.489 4.069 1.00 16.85 62 ALA C O 1
ATOM 2529 N N . ALA C 1 63 ? 77.728 26.309 5.993 1.00 15.36 63 ALA C N 1
ATOM 2530 C CA . ALA C 1 63 ? 76.689 27.086 6.653 1.00 16.62 63 ALA C CA 1
ATOM 2531 C C . ALA C 1 63 ? 77.158 28.532 6.872 1.00 16.99 63 ALA C C 1
ATOM 2532 O O . ALA C 1 63 ? 76.422 29.488 6.649 1.00 17.91 63 ALA C O 1
ATOM 2534 N N . ASP C 1 64 ? 78.423 28.687 7.289 1.00 17.44 64 ASP C N 1
ATOM 2535 C CA . ASP C 1 64 ? 78.982 30.007 7.499 1.00 18.94 64 ASP C CA 1
ATOM 2536 C C . ASP C 1 64 ? 79.019 30.818 6.191 1.00 18.66 64 ASP C C 1
ATOM 2537 O O . ASP C 1 64 ? 78.782 32.021 6.205 1.00 20.44 64 ASP C O 1
ATOM 2542 N N . LEU C 1 65 ? 79.378 30.172 5.079 1.00 18.02 65 LEU C N 1
ATOM 2543 C CA . LEU C 1 65 ? 79.398 30.846 3.795 1.00 18.80 65 LEU C CA 1
ATOM 2544 C C . LEU C 1 65 ? 77.984 31.229 3.326 1.00 19.07 65 LEU C C 1
ATOM 2545 O O . LEU C 1 65 ? 77.791 32.282 2.705 1.00 20.05 65 LEU C O 1
ATOM 2550 N N . ASP C 1 66 ? 77.006 30.397 3.662 1.00 18.74 66 ASP C N 1
ATOM 2551 C CA . ASP C 1 66 ? 75.622 30.663 3.278 1.00 18.71 66 ASP C CA 1
ATOM 2552 C C . ASP C 1 66 ? 74.993 31.812 4.054 1.00 20.19 66 ASP C C 1
ATOM 2553 O O . ASP C 1 66 ? 74.182 32.564 3.504 1.00 24.31 66 ASP C O 1
ATOM 2558 N N . ALA C 1 67 ? 75.303 31.894 5.347 1.00 20.09 67 ALA C N 1
ATOM 2559 C CA . ALA C 1 67 ? 74.571 32.779 6.271 1.00 20.87 67 ALA C CA 1
ATOM 2560 C C . ALA C 1 67 ? 75.420 33.865 6.877 1.00 23.38 67 ALA C C 1
ATOM 2561 O O . ALA C 1 67 ? 74.877 34.802 7.477 1.00 27.65 67 ALA C O 1
ATOM 2563 N N . GLY C 1 68 ? 76.746 33.782 6.693 1.00 21.83 68 GLY C N 1
ATOM 2564 C CA . GLY C 1 68 ? 77.682 34.569 7.479 1.00 23.21 68 GLY C CA 1
ATOM 2565 C C . GLY C 1 68 ? 77.853 33.992 8.867 1.00 24.99 68 GLY C C 1
ATOM 2566 O O . GLY C 1 68 ? 76.986 33.270 9.369 1.00 28.24 68 GLY C O 1
ATOM 2567 N N . ASN C 1 69 ? 78.972 34.331 9.486 1.00 24.15 69 ASN C N 1
ATOM 2568 C CA . ASN C 1 69 ? 79.234 33.955 10.860 1.00 27.22 69 ASN C CA 1
ATOM 2569 C C . ASN C 1 69 ? 80.124 35.030 11.447 1.00 27.58 69 ASN C C 1
ATOM 2570 O O . ASN C 1 69 ? 81.314 35.100 11.155 1.00 26.50 69 ASN C O 1
ATOM 2575 N N . ALA C 1 70 ? 79.528 35.899 12.250 1.00 30.32 70 ALA C N 1
ATOM 2576 C CA . ALA C 1 70 ? 80.240 37.048 12.755 1.00 32.04 70 ALA C CA 1
ATOM 2577 C C . ALA C 1 70 ? 81.374 36.660 13.681 1.00 33.78 70 ALA C C 1
ATOM 2578 O O . ALA C 1 70 ? 82.458 37.257 13.609 1.00 39.32 70 ALA C O 1
ATOM 2580 N N A GLU C 1 71 ? 81.122 35.679 14.545 0.50 35.45 71 GLU C N 1
ATOM 2581 N N B GLU C 1 71 ? 81.155 35.656 14.535 0.50 35.63 71 GLU C N 1
ATOM 2582 C CA A GLU C 1 71 ? 82.118 35.213 15.506 0.50 39.31 71 GLU C CA 1
ATOM 2583 C CA B GLU C 1 71 ? 82.181 35.246 15.502 0.50 39.80 71 GLU C CA 1
ATOM 2584 C C A GLU C 1 71 ? 83.373 34.718 14.790 0.50 36.04 71 GLU C C 1
ATOM 2585 C C B GLU C 1 71 ? 83.403 34.741 14.769 0.50 36.18 71 GLU C C 1
ATOM 2586 O O A GLU C 1 71 ? 84.493 34.976 15.232 0.50 41.04 71 GLU C O 1
ATOM 2587 O O B GLU C 1 71 ? 84.530 35.027 15.165 0.50 41.01 71 GLU C O 1
ATOM 2598 N N . ARG C 1 72 ? 83.174 34.027 13.670 1.00 34.24 72 ARG C N 1
ATOM 2599 C CA . ARG C 1 72 ? 84.262 33.482 12.881 1.00 32.33 72 ARG C CA 1
ATOM 2600 C C . ARG C 1 72 ? 84.809 34.447 11.819 1.00 31.78 72 ARG C C 1
ATOM 2601 O O . ARG C 1 72 ? 85.764 34.146 11.118 1.00 34.02 72 ARG C O 1
ATOM 2609 N N . ASN C 1 73 ? 84.182 35.609 11.703 1.00 30.43 73 ASN C N 1
ATOM 2610 C CA . ASN C 1 73 ? 84.538 36.631 10.718 1.00 29.02 73 ASN C CA 1
ATOM 2611 C C . ASN C 1 73 ? 84.430 36.127 9.279 1.00 27.25 73 ASN C C 1
ATOM 2612 O O . ASN C 1 73 ? 85.301 36.391 8.434 1.00 27.80 73 ASN C O 1
ATOM 2617 N N . VAL C 1 74 ? 83.333 35.433 9.017 1.00 24.69 74 VAL C N 1
ATOM 2618 C CA . VAL C 1 74 ? 82.978 35.024 7.664 1.00 23.60 74 VAL C CA 1
ATOM 2619 C C . VAL C 1 74 ? 81.806 35.873 7.219 1.00 23.59 74 VAL C C 1
ATOM 2620 O O . VAL C 1 74 ? 80.739 35.896 7.865 1.00 24.08 74 VAL C O 1
ATOM 2624 N N . SER C 1 75 ? 82.012 36.589 6.128 1.00 24.29 75 SER C N 1
ATOM 2625 C CA . SER C 1 75 ? 80.991 37.474 5.567 1.00 26.16 75 SER C CA 1
ATOM 2626 C C . SER C 1 75 ? 80.031 36.727 4.657 1.00 28.47 75 SER C C 1
ATOM 2627 O O . SER C 1 75 ? 80.441 35.828 3.931 1.00 26.98 75 SER C O 1
ATOM 2630 N N . ARG C 1 76 ? 78.747 37.083 4.664 1.00 30.67 76 ARG C N 1
ATOM 2631 C CA A ARG C 1 76 ? 77.845 36.592 3.606 0.32 31.16 76 ARG C CA 1
ATOM 2632 C CA B ARG C 1 76 ? 77.865 36.567 3.613 0.32 32.25 76 ARG C CA 1
ATOM 2633 C CA C ARG C 1 76 ? 77.844 36.594 3.623 0.36 34.00 76 ARG C CA 1
ATOM 2634 C C . ARG C 1 76 ? 78.147 37.339 2.324 1.00 30.33 76 ARG C C 1
ATOM 2635 O O . ARG C 1 76 ? 78.388 38.526 2.343 1.00 36.54 76 ARG C O 1
ATOM 2657 N N . MET C 1 77 ? 78.163 36.626 1.221 1.00 28.71 77 MET C N 1
ATOM 2658 C CA . MET C 1 77 ? 78.307 37.209 -0.084 1.00 27.50 77 MET C CA 1
ATOM 2659 C C . MET C 1 77 ? 77.041 36.901 -0.850 1.00 28.04 77 MET C C 1
ATOM 2660 O O . MET C 1 77 ? 76.763 35.755 -1.227 1.00 26.42 77 MET C O 1
ATOM 2665 N N . GLY C 1 78 ? 76.222 37.927 -1.025 1.00 30.80 78 GLY C N 1
ATOM 2666 C CA . GLY C 1 78 ? 74.889 37.742 -1.603 1.00 31.88 78 GLY C CA 1
ATOM 2667 C C . GLY C 1 78 ? 74.807 37.912 -3.104 1.00 32.25 78 GLY C C 1
ATOM 2668 O O . GLY C 1 78 ? 73.709 37.842 -3.656 1.00 35.22 78 GLY C O 1
ATOM 2669 N N . ALA C 1 79 ? 75.926 38.169 -3.792 1.00 34.81 79 ALA C N 1
ATOM 2670 C CA . ALA C 1 79 ? 75.845 38.414 -5.259 1.00 36.54 79 ALA C CA 1
ATOM 2671 C C . ALA C 1 79 ? 75.182 37.117 -5.846 1.00 42.56 79 ALA C C 1
ATOM 2672 O O . ALA C 1 79 ? 75.475 36.004 -5.445 1.00 45.88 79 ALA C O 1
ATOM 2674 N N . PRO C 1 80 ? 74.279 37.350 -6.836 1.00 36.60 80 PRO C N 1
ATOM 2675 C CA . PRO C 1 80 ? 73.520 36.185 -7.295 1.00 34.23 80 PRO C CA 1
ATOM 2676 C C . PRO C 1 80 ? 74.344 35.003 -7.830 1.00 30.65 80 PRO C C 1
ATOM 2677 O O . PRO C 1 80 ? 73.990 33.848 -7.573 1.00 27.79 80 PRO C O 1
ATOM 2681 N N . GLU C 1 81 ? 75.432 35.290 -8.548 1.00 28.88 81 GLU C N 1
ATOM 2682 C CA . GLU C 1 81 ? 76.259 34.232 -9.099 1.00 27.65 81 GLU C CA 1
ATOM 2683 C C . GLU C 1 81 ? 76.952 33.422 -8.004 1.00 25.52 81 GLU C C 1
ATOM 2684 O O . GLU C 1 81 ? 77.216 32.234 -8.170 1.00 27.08 81 GLU C O 1
ATOM 2690 N N . ILE C 1 82 ? 77.285 34.077 -6.897 1.00 24.80 82 ILE C N 1
ATOM 2691 C CA . ILE C 1 82 ? 77.946 33.400 -5.785 1.00 24.19 82 ILE C CA 1
ATOM 2692 C C . ILE C 1 82 ? 76.935 32.536 -5.036 1.00 23.18 82 ILE C C 1
ATOM 2693 O O . ILE C 1 82 ? 77.189 31.360 -4.774 1.00 22.41 82 ILE C O 1
ATOM 2698 N N . ALA C 1 83 ? 75.758 33.109 -4.747 1.00 24.16 83 ALA C N 1
ATOM 2699 C CA . ALA C 1 83 ? 74.700 32.317 -4.106 1.00 22.73 83 ALA C CA 1
ATOM 2700 C C . ALA C 1 83 ? 74.325 31.088 -4.958 1.00 22.36 83 ALA C C 1
ATOM 2701 O O . ALA C 1 83 ? 74.136 29.987 -4.441 1.00 24.08 83 ALA C O 1
ATOM 2703 N N . ALA C 1 84 ? 74.252 31.279 -6.281 1.00 23.27 84 ALA C N 1
ATOM 2704 C CA . ALA C 1 84 ? 73.909 30.183 -7.186 1.00 23.66 84 ALA C CA 1
ATOM 2705 C C . ALA C 1 84 ? 74.967 29.084 -7.147 1.00 22.57 84 ALA C C 1
ATOM 2706 O O . ALA C 1 84 ? 74.638 27.887 -7.165 1.00 22.72 84 ALA C O 1
ATOM 2708 N N . GLN C 1 85 ? 76.237 29.497 -7.119 1.00 21.65 85 GLN C N 1
ATOM 2709 C CA . GLN C 1 85 ? 77.334 28.527 -7.050 1.00 20.32 85 GLN C CA 1
ATOM 2710 C C . GLN C 1 85 ? 77.314 27.759 -5.724 1.00 18.42 85 GLN C C 1
ATOM 2711 O O . GLN C 1 85 ? 77.593 26.553 -5.732 1.00 19.31 85 GLN C O 1
ATOM 2717 N N . ARG C 1 86 ? 76.983 28.422 -4.612 1.00 18.60 86 ARG C N 1
ATOM 2718 C CA . ARG C 1 86 ? 76.853 27.694 -3.350 1.00 18.65 86 ARG C CA 1
ATOM 2719 C C . ARG C 1 86 ? 75.766 26.635 -3.448 1.00 18.85 86 ARG C C 1
ATOM 2720 O O . ARG C 1 86 ? 75.916 25.527 -2.924 1.00 18.82 86 ARG C O 1
ATOM 2728 N N . GLN C 1 87 ? 74.651 26.960 -4.108 1.00 19.74 87 GLN C N 1
ATOM 2729 C CA . GLN C 1 87 ? 73.580 25.978 -4.289 1.00 20.86 87 GLN C CA 1
ATOM 2730 C C . GLN C 1 87 ? 74.030 24.780 -5.165 1.00 20.30 87 GLN C C 1
ATOM 2731 O O . GLN C 1 87 ? 73.721 23.615 -4.867 1.00 19.65 87 GLN C O 1
ATOM 2737 N N . LYS C 1 88 ? 74.762 25.075 -6.258 1.00 19.50 88 LYS C N 1
ATOM 2738 C CA . LYS C 1 88 ? 75.255 24.023 -7.131 1.00 19.35 88 LYS C CA 1
ATOM 2739 C C . LYS C 1 88 ? 76.200 23.098 -6.345 1.00 18.33 88 LYS C C 1
ATOM 2740 O O . LYS C 1 88 ? 76.109 21.869 -6.427 1.00 19.62 88 LYS C O 1
ATOM 2746 N N . VAL C 1 89 ? 77.104 23.705 -5.579 1.00 17.72 89 VAL C N 1
ATOM 2747 C CA . VAL C 1 89 ? 78.013 22.952 -4.725 1.00 16.62 89 VAL C CA 1
ATOM 2748 C C . VAL C 1 89 ? 77.259 22.069 -3.733 1.00 16.13 89 VAL C C 1
ATOM 2749 O O . VAL C 1 89 ? 77.590 20.887 -3.564 1.00 15.85 89 VAL C O 1
ATOM 2753 N N . ALA C 1 90 ? 76.208 22.621 -3.127 1.00 16.31 90 ALA C N 1
ATOM 2754 C CA . ALA C 1 90 ? 75.470 21.854 -2.129 1.00 17.11 90 ALA C CA 1
ATOM 2755 C C . ALA C 1 90 ? 74.866 20.574 -2.697 1.00 16.67 90 ALA C C 1
ATOM 2756 O O . ALA C 1 90 ? 74.844 19.531 -2.030 1.00 17.03 90 ALA C O 1
ATOM 2758 N N . GLN C 1 91 ? 74.360 20.634 -3.928 1.00 18.17 91 GLN C N 1
ATOM 2759 C CA A GLN C 1 91 ? 73.769 19.425 -4.522 0.30 19.39 91 GLN C CA 1
ATOM 2760 C CA B GLN C 1 91 ? 73.772 19.425 -4.551 0.70 17.70 91 GLN C CA 1
ATOM 2761 C C . GLN C 1 91 ? 74.835 18.337 -4.746 1.00 18.62 91 GLN C C 1
ATOM 2762 O O . GLN C 1 91 ? 74.610 17.145 -4.485 1.00 18.58 91 GLN C O 1
ATOM 2773 N N . ILE C 1 92 ? 75.995 18.738 -5.235 1.00 17.26 92 ILE C N 1
ATOM 2774 C CA . ILE C 1 92 ? 77.105 17.785 -5.459 1.00 18.35 92 ILE C CA 1
ATOM 2775 C C . ILE C 1 92 ? 77.583 17.231 -4.111 1.00 16.09 92 ILE C C 1
ATOM 2776 O O . ILE C 1 92 ? 77.783 16.014 -3.950 1.00 16.24 92 ILE C O 1
ATOM 2781 N N . TRP C 1 93 ? 77.733 18.130 -3.139 1.00 15.47 93 TRP C N 1
ATOM 2782 C CA . TRP C 1 93 ? 78.147 17.741 -1.801 1.00 15.23 93 TRP C CA 1
ATOM 2783 C C . TRP C 1 93 ? 77.252 16.636 -1.230 1.00 15.39 93 TRP C C 1
ATOM 2784 O O . TRP C 1 93 ? 77.751 15.654 -0.665 1.00 15.91 93 TRP C O 1
ATOM 2795 N N . GLY C 1 94 ? 75.939 16.772 -1.362 1.00 16.40 94 GLY C N 1
ATOM 2796 C CA . GLY C 1 94 ? 75.088 15.763 -0.767 1.00 18.15 94 GLY C CA 1
ATOM 2797 C C . GLY C 1 94 ? 75.374 14.368 -1.275 1.00 17.85 94 GLY C C 1
ATOM 2798 O O . GLY C 1 94 ? 75.411 13.369 -0.534 1.00 18.96 94 GLY C O 1
ATOM 2799 N N . ARG C 1 95 ? 75.557 14.261 -2.576 1.00 17.69 95 ARG C N 1
ATOM 2800 C CA B ARG C 1 95 ? 75.854 12.967 -3.166 0.45 18.53 95 ARG C CA 1
ATOM 2801 C CA C ARG C 1 95 ? 75.844 12.964 -3.160 0.55 18.60 95 ARG C CA 1
ATOM 2802 C C . ARG C 1 95 ? 77.250 12.459 -2.753 1.00 17.71 95 ARG C C 1
ATOM 2803 O O . ARG C 1 95 ? 77.457 11.272 -2.464 1.00 17.60 95 ARG C O 1
ATOM 2818 N N . TYR C 1 96 ? 78.219 13.353 -2.722 1.00 15.32 96 TYR C N 1
ATOM 2819 C CA . TYR C 1 96 ? 79.575 13.013 -2.328 1.00 15.31 96 TYR C CA 1
ATOM 2820 C C . TYR C 1 96 ? 79.654 12.515 -0.880 1.00 15.07 96 TYR C C 1
ATOM 2821 O O . TYR C 1 96 ? 80.348 11.536 -0.572 1.00 15.17 96 TYR C O 1
ATOM 2830 N N . ARG C 1 97 ? 78.939 13.201 0.012 1.00 14.38 97 ARG C N 1
ATOM 2831 C CA . ARG C 1 97 ? 78.949 12.821 1.418 1.00 15.35 97 ARG C CA 1
ATOM 2832 C C . ARG C 1 97 ? 78.485 11.377 1.579 1.00 15.98 97 ARG C C 1
ATOM 2833 O O . ARG C 1 97 ? 79.064 10.586 2.346 1.00 15.67 97 ARG C O 1
ATOM 2841 N N . ALA C 1 98 ? 77.412 11.023 0.872 1.00 15.64 98 ALA C N 1
ATOM 2842 C CA . ALA C 1 98 ? 76.901 9.677 0.968 1.00 16.93 98 ALA C CA 1
ATOM 2843 C C . ALA C 1 98 ? 77.942 8.662 0.468 1.00 16.47 98 ALA C C 1
ATOM 2844 O O . ALA C 1 98 ? 78.113 7.566 1.051 1.00 17.59 98 ALA C O 1
ATOM 2846 N N . MET C 1 99 ? 78.642 9.005 -0.601 1.00 15.36 99 MET C N 1
ATOM 2847 C CA A MET C 1 99 ? 79.703 8.134 -1.106 0.66 16.01 99 MET C CA 1
ATOM 2848 C CA B MET C 1 99 ? 79.698 8.137 -1.113 0.34 16.91 99 MET C CA 1
ATOM 2849 C C . MET C 1 99 ? 80.827 7.954 -0.110 1.00 14.82 99 MET C C 1
ATOM 2850 O O . MET C 1 99 ? 81.304 6.830 0.083 1.00 15.53 99 MET C O 1
ATOM 2859 N N . LEU C 1 100 ? 81.254 9.044 0.527 1.00 14.81 100 LEU C N 1
ATOM 2860 C CA . LEU C 1 100 ? 82.318 8.945 1.543 1.00 15.78 100 LEU C CA 1
ATOM 2861 C C . LEU C 1 100 ? 82.013 7.907 2.617 1.00 15.41 100 LEU C C 1
ATOM 2862 O O . LEU C 1 100 ? 82.843 7.107 3.023 1.00 15.34 100 LEU C O 1
ATOM 2867 N N . ASP C 1 101 ? 80.768 7.976 3.111 1.00 15.99 101 ASP C N 1
ATOM 2868 C CA . ASP C 1 101 ? 80.402 7.091 4.199 1.00 17.07 101 ASP C CA 1
ATOM 2869 C C . ASP C 1 101 ? 80.388 5.642 3.778 1.00 15.81 101 ASP C C 1
ATOM 2870 O O . ASP C 1 101 ? 80.665 4.765 4.595 1.00 18.29 101 ASP C O 1
ATOM 2875 N N . GLN C 1 102 ? 80.077 5.364 2.519 1.00 15.19 102 GLN C N 1
ATOM 2876 C CA A GLN C 1 102 ? 80.159 4.000 1.977 0.47 15.10 102 GLN C CA 1
ATOM 2877 C CA B GLN C 1 102 ? 80.162 3.992 2.022 0.53 15.23 102 GLN C CA 1
ATOM 2878 C C . GLN C 1 102 ? 81.603 3.575 1.751 1.00 13.69 102 GLN C C 1
ATOM 2879 O O . GLN C 1 102 ? 81.998 2.464 2.108 1.00 14.21 102 GLN C O 1
ATOM 2890 N N . VAL C 1 103 ? 82.389 4.447 1.139 1.00 12.74 103 VAL C N 1
ATOM 2891 C CA . VAL C 1 103 ? 83.800 4.119 0.856 1.00 13.56 103 VAL C CA 1
ATOM 2892 C C . VAL C 1 103 ? 84.531 3.737 2.131 1.00 13.82 103 VAL C C 1
ATOM 2893 O O . VAL C 1 103 ? 85.328 2.817 2.148 1.00 14.06 103 VAL C O 1
ATOM 2897 N N . ALA C 1 104 ? 84.246 4.452 3.224 1.00 13.11 104 ALA C N 1
ATOM 2898 C CA . ALA C 1 104 ? 84.935 4.257 4.479 1.00 13.61 104 ALA C CA 1
ATOM 2899 C C . ALA C 1 104 ? 84.660 2.915 5.170 1.00 14.44 104 ALA C C 1
ATOM 2900 O O . ALA C 1 104 ? 85.318 2.578 6.157 1.00 16.49 104 ALA C O 1
ATOM 2902 N N . GLN C 1 105 ? 83.646 2.171 4.713 1.00 14.15 105 GLN C N 1
ATOM 2903 C CA . GLN C 1 105 ? 83.335 0.848 5.283 1.00 14.94 105 GLN C CA 1
ATOM 2904 C C . GLN C 1 105 ? 84.043 -0.218 4.463 1.00 14.69 105 GLN C C 1
ATOM 2905 O O . GLN C 1 105 ? 83.718 -0.416 3.280 1.00 15.36 105 GLN C O 1
ATOM 2911 N N . PRO C 1 106 ? 85.030 -0.913 5.052 1.00 14.26 106 PRO C N 1
ATOM 2912 C CA . PRO C 1 106 ? 85.796 -1.857 4.234 1.00 14.63 106 PRO C CA 1
ATOM 2913 C C . PRO C 1 106 ? 84.976 -2.913 3.496 1.00 14.79 106 PRO C C 1
ATOM 2914 O O . PRO C 1 106 ? 85.411 -3.363 2.446 1.00 17.79 106 PRO C O 1
ATOM 2918 N N . ALA C 1 107 ? 83.847 -3.334 4.080 1.00 15.45 107 ALA C N 1
ATOM 2919 C CA . ALA C 1 107 ? 83.060 -4.425 3.522 1.00 16.71 107 ALA C CA 1
ATOM 2920 C C . ALA C 1 107 ? 81.911 -3.958 2.645 1.00 16.66 107 ALA C C 1
ATOM 2921 O O . ALA C 1 107 ? 81.086 -4.784 2.248 1.00 19.09 107 ALA C O 1
ATOM 2923 N N . SER C 1 108 ? 81.854 -2.682 2.290 1.00 15.94 108 SER C N 1
ATOM 2924 C CA . SER C 1 108 ? 80.750 -2.179 1.465 1.00 15.60 108 SER C CA 1
ATOM 2925 C C . SER C 1 108 ? 81.014 -2.379 -0.016 1.00 15.02 108 SER C C 1
ATOM 2926 O O . SER C 1 108 ? 82.137 -2.680 -0.470 1.00 15.81 108 SER C O 1
ATOM 2929 N N . GLN C 1 109 ? 79.951 -2.194 -0.789 1.00 14.89 109 GLN C N 1
ATOM 2930 C CA . GLN C 1 109 ? 80.010 -2.184 -2.244 1.00 14.79 109 GLN C CA 1
ATOM 2931 C C . GLN C 1 109 ? 80.030 -0.746 -2.709 1.00 16.31 109 GLN C C 1
ATOM 2932 O O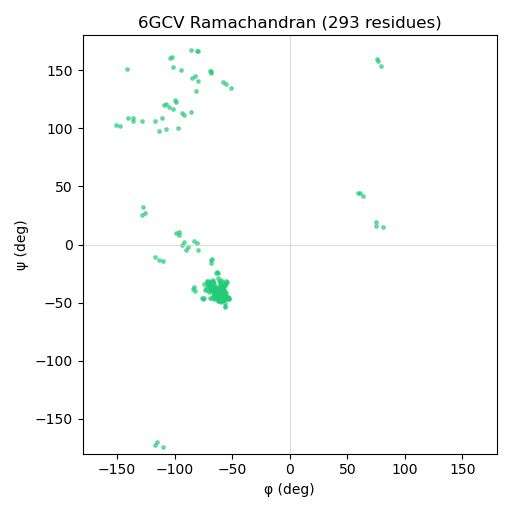 . GLN C 1 109 ? 79.108 0.001 -2.397 1.00 20.42 109 GLN C O 1
ATOM 2938 N N . VAL C 1 110 ? 81.037 -0.363 -3.488 1.00 14.82 110 VAL C N 1
ATOM 2939 C CA A VAL C 1 110 ? 81.168 0.977 -3.991 0.81 15.34 110 VAL C CA 1
ATOM 2940 C CA B VAL C 1 110 ? 81.194 1.005 -3.965 0.19 16.30 110 VAL C CA 1
ATOM 2941 C C . VAL C 1 110 ? 81.756 0.989 -5.385 1.00 15.90 110 VAL C C 1
ATOM 2942 O O . VAL C 1 110 ? 82.225 -0.034 -5.865 1.00 18.79 110 VAL C O 1
ATOM 2949 N N . ASP C 1 111 ? 81.695 2.134 -6.039 1.00 17.46 111 ASP C N 1
ATOM 2950 C CA . ASP C 1 111 ? 82.294 2.350 -7.366 1.00 17.64 111 ASP C CA 1
ATOM 2951 C C . ASP C 1 111 ? 83.420 3.358 -7.156 1.00 16.48 111 ASP C C 1
ATOM 2952 O O . ASP C 1 111 ? 83.158 4.564 -7.052 1.00 17.00 111 ASP C O 1
ATOM 2957 N N . LEU C 1 112 ? 84.656 2.885 -7.026 1.00 16.51 112 LEU C N 1
ATOM 2958 C CA . LEU C 1 112 ? 85.752 3.768 -6.685 1.00 16.16 112 LEU C CA 1
ATOM 2959 C C . LEU C 1 112 ? 86.090 4.775 -7.786 1.00 15.55 112 LEU C C 1
ATOM 2960 O O . LEU C 1 112 ? 86.474 5.897 -7.488 1.00 16.01 112 LEU C O 1
ATOM 2965 N N . ARG C 1 113 ? 85.923 4.394 -9.057 1.00 19.70 113 ARG C N 1
ATOM 2966 C CA A ARG C 1 113 ? 86.150 5.358 -10.115 0.56 21.36 113 ARG C CA 1
ATOM 2967 C CA B ARG C 1 113 ? 86.112 5.337 -10.181 0.44 21.07 113 ARG C CA 1
ATOM 2968 C C . ARG C 1 113 ? 85.085 6.441 -10.105 1.00 19.95 113 ARG C C 1
ATOM 2969 O O . ARG C 1 113 ? 85.399 7.619 -10.289 1.00 22.22 113 ARG C O 1
ATOM 2984 N N . GLY C 1 114 ? 83.842 6.062 -9.818 1.00 21.62 114 GLY C N 1
ATOM 2985 C CA . GLY C 1 114 ? 82.791 7.061 -9.683 1.00 20.73 114 GLY C CA 1
ATOM 2986 C C . GLY C 1 114 ? 83.057 8.014 -8.526 1.00 18.55 114 GLY C C 1
ATOM 2987 O O . GLY C 1 114 ? 82.843 9.220 -8.616 1.00 20.13 114 GLY C O 1
ATOM 2988 N N . PHE C 1 115 ? 83.546 7.467 -7.430 1.00 17.47 115 PHE C N 1
ATOM 2989 C CA . PHE C 1 115 ? 83.893 8.263 -6.254 1.00 16.73 115 PHE C CA 1
ATOM 2990 C C . PHE C 1 115 ? 84.969 9.297 -6.576 1.00 16.10 115 PHE C C 1
ATOM 2991 O O . PHE C 1 115 ? 84.843 10.472 -6.227 1.00 16.43 115 PHE C O 1
ATOM 2999 N N . SER C 1 116 ? 86.022 8.848 -7.267 1.00 16.20 116 SER C N 1
ATOM 3000 C CA A SER C 1 116 ? 87.089 9.773 -7.606 0.28 17.45 116 SER C CA 1
ATOM 3001 C CA B SER C 1 116 ? 87.090 9.726 -7.660 0.72 17.73 116 SER C CA 1
ATOM 3002 C C . SER C 1 116 ? 86.594 10.852 -8.565 1.00 18.03 116 SER C C 1
ATOM 3003 O O . SER C 1 116 ? 86.935 12.032 -8.407 1.00 18.11 116 SER C O 1
ATOM 3008 N N . GLN C 1 117 ? 85.770 10.482 -9.541 1.00 20.10 117 GLN C N 1
ATOM 3009 C CA A GLN C 1 117 ? 85.225 11.481 -10.451 0.56 22.39 117 GLN C CA 1
ATOM 3010 C CA B GLN C 1 117 ? 85.172 11.466 -10.464 0.44 23.06 117 GLN C CA 1
ATOM 3011 C C . GLN C 1 117 ? 84.406 12.531 -9.664 1.00 21.22 117 GLN C C 1
ATOM 3012 O O . GLN C 1 117 ? 84.487 13.722 -9.925 1.00 22.77 117 GLN C O 1
ATOM 3023 N N A TYR C 1 118 ? 83.655 12.057 -8.696 0.50 20.22 118 TYR C N 1
ATOM 3024 N N B TYR C 1 118 ? 83.555 12.089 -8.707 0.50 17.78 118 TYR C N 1
ATOM 3025 C CA A TYR C 1 118 ? 82.832 12.932 -7.941 0.50 21.38 118 TYR C CA 1
ATOM 3026 C CA B TYR C 1 118 ? 82.773 13.026 -7.857 0.50 16.89 118 TYR C CA 1
ATOM 3027 C C A TYR C 1 118 ? 83.647 13.861 -7.017 0.50 17.69 118 TYR C C 1
ATOM 3028 C C B TYR C 1 118 ? 83.668 13.913 -6.995 0.50 16.08 118 TYR C C 1
ATOM 3029 O O A TYR C 1 118 ? 83.341 15.056 -6.881 0.50 17.64 118 TYR C O 1
ATOM 3030 O O B TYR C 1 118 ? 83.397 15.114 -6.798 0.50 16.36 118 TYR C O 1
ATOM 3047 N N . SER C 1 119 ? 84.726 13.321 -6.449 1.00 15.29 119 SER C N 1
ATOM 3048 C CA . SER C 1 119 ? 85.638 14.122 -5.667 1.00 14.36 119 SER C CA 1
ATOM 3049 C C . SER C 1 119 ? 86.243 15.258 -6.499 1.00 13.85 119 SER C C 1
ATOM 3050 O O . SER C 1 119 ? 86.310 16.423 -6.057 1.00 15.14 119 SER C O 1
ATOM 3053 N N . THR C 1 120 ? 86.669 14.909 -7.712 1.00 15.42 120 THR C N 1
ATOM 3054 C CA A THR C 1 120 ? 87.239 15.907 -8.608 0.89 16.40 120 THR C CA 1
ATOM 3055 C CA B THR C 1 120 ? 87.221 15.877 -8.679 0.11 16.24 120 THR C CA 1
ATOM 3056 C C . THR C 1 120 ? 86.192 16.950 -9.024 1.00 16.49 120 THR C C 1
ATOM 3057 O O . THR C 1 120 ? 86.493 18.149 -9.115 1.00 16.07 120 THR C O 1
ATOM 3064 N N . GLU C 1 121 ? 84.963 16.506 -9.267 1.00 16.75 121 GLU C N 1
ATOM 3065 C CA A GLU C 1 121 ? 83.896 17.436 -9.637 0.64 18.21 121 GLU C CA 1
ATOM 3066 C CA B GLU C 1 121 ? 83.908 17.450 -9.649 0.36 18.29 121 GLU C CA 1
ATOM 3067 C C . GLU C 1 121 ? 83.603 18.413 -8.521 1.00 16.13 121 GLU C C 1
ATOM 3068 O O . GLU C 1 121 ? 83.494 19.625 -8.755 1.00 16.49 121 GLU C O 1
ATOM 3079 N N . LEU C 1 122 ? 83.465 17.909 -7.306 1.00 15.66 122 LEU C N 1
ATOM 3080 C CA . LEU C 1 122 ? 83.203 18.784 -6.153 1.00 15.49 122 LEU C CA 1
ATOM 3081 C C . LEU C 1 122 ? 84.335 19.794 -6.000 1.00 14.76 122 LEU C C 1
ATOM 3082 O O . LEU C 1 122 ? 84.130 20.991 -5.809 1.00 15.28 122 LEU C O 1
ATOM 3087 N N . LEU C 1 123 ? 85.570 19.294 -6.057 1.00 13.99 123 LEU C N 1
ATOM 3088 C CA . LEU C 1 123 ? 86.742 20.162 -5.964 1.00 15.24 123 LEU C CA 1
ATOM 3089 C C . LEU C 1 123 ? 86.678 21.293 -6.991 1.00 14.85 123 LEU C C 1
ATOM 3090 O O . LEU C 1 123 ? 86.917 22.461 -6.660 1.00 15.51 123 LEU C O 1
ATOM 3095 N N . GLY C 1 124 ? 86.356 20.943 -8.235 1.00 15.57 124 GLY C N 1
ATOM 3096 C CA . GLY C 1 124 ? 86.289 21.950 -9.291 1.00 16.55 124 GLY C CA 1
ATOM 3097 C C . GLY C 1 124 ? 85.216 22.987 -9.016 1.00 16.70 124 GLY C C 1
ATOM 3098 O O . GLY C 1 124 ? 85.423 24.184 -9.271 1.00 17.22 124 GLY C O 1
ATOM 3099 N N . GLU C 1 125 ? 84.071 22.557 -8.509 1.00 16.05 125 GLU C N 1
ATOM 3100 C CA . GLU C 1 125 ? 82.997 23.492 -8.207 1.00 16.56 125 GLU C CA 1
ATOM 3101 C C . GLU C 1 125 ? 83.313 24.359 -6.997 1.00 16.72 125 GLU C C 1
ATOM 3102 O O . GLU C 1 125 ? 82.945 25.534 -6.966 1.00 18.05 125 GLU C O 1
ATOM 3108 N N . LEU C 1 126 ? 84.037 23.806 -6.033 1.00 15.23 126 LEU C N 1
ATOM 3109 C CA . LEU C 1 126 ? 84.510 24.621 -4.925 1.00 16.06 126 LEU C CA 1
ATOM 3110 C C . LEU C 1 126 ? 85.550 25.625 -5.384 1.00 17.28 126 LEU C C 1
ATOM 3111 O O . LEU C 1 126 ? 85.559 26.758 -4.929 1.00 18.61 126 LEU C O 1
ATOM 3116 N N . ASN C 1 127 ? 86.424 25.231 -6.292 1.00 16.53 127 ASN C N 1
ATOM 3117 C CA . ASN C 1 127 ? 87.379 26.163 -6.855 1.00 17.54 127 ASN C CA 1
ATOM 3118 C C . ASN C 1 127 ? 86.665 27.273 -7.608 1.00 17.47 127 ASN C C 1
ATOM 3119 O O . ASN C 1 127 ? 87.054 28.445 -7.522 1.00 19.63 127 ASN C O 1
ATOM 3124 N N . ASN C 1 128 ? 85.623 26.907 -8.354 1.00 18.19 128 ASN C N 1
ATOM 3125 C CA . ASN C 1 128 ? 84.843 27.936 -9.052 1.00 20.68 128 ASN C CA 1
ATOM 3126 C C . ASN C 1 128 ? 84.193 28.908 -8.077 1.00 19.75 128 ASN C C 1
ATOM 3127 O O . ASN C 1 128 ? 84.158 30.115 -8.334 1.00 20.99 128 ASN C O 1
ATOM 3132 N N . LEU C 1 129 ? 83.709 28.389 -6.947 1.00 19.01 129 LEU C N 1
ATOM 3133 C CA . LEU C 1 129 ? 83.144 29.253 -5.913 1.00 19.18 129 LEU C CA 1
ATOM 3134 C C . LEU C 1 129 ? 84.191 30.262 -5.409 1.00 19.72 129 LEU C C 1
ATOM 3135 O O . LEU C 1 129 ? 83.906 31.466 -5.302 1.00 20.85 129 LEU C O 1
ATOM 3140 N N . VAL C 1 130 ? 85.377 29.768 -5.072 1.00 20.30 130 VAL C N 1
ATOM 3141 C CA . VAL C 1 130 ? 86.462 30.645 -4.632 1.00 21.40 130 VAL C CA 1
ATOM 3142 C C . VAL C 1 130 ? 86.756 31.733 -5.668 1.00 22.14 130 VAL C C 1
ATOM 3143 O O . VAL C 1 130 ? 86.898 32.928 -5.339 1.00 23.34 130 VAL C O 1
ATOM 3147 N N . SER C 1 131 ? 86.825 31.335 -6.930 1.00 22.38 131 SER C N 1
ATOM 3148 C CA A SER C 1 131 ? 87.119 32.292 -7.995 0.57 23.05 131 SER C CA 1
ATOM 3149 C CA B SER C 1 131 ? 87.120 32.289 -7.999 0.43 23.84 131 SER C CA 1
ATOM 3150 C C . SER C 1 131 ? 86.053 33.384 -8.063 1.00 24.95 131 SER C C 1
ATOM 3151 O O . SER C 1 131 ? 86.370 34.580 -8.207 1.00 27.71 131 SER C O 1
ATOM 3156 N N . LEU C 1 132 ? 84.780 32.984 -7.980 1.00 23.16 132 LEU C N 1
ATOM 3157 C CA . LEU C 1 132 ? 83.694 33.960 -8.051 1.00 23.77 132 LEU C CA 1
ATOM 3158 C C . LEU C 1 132 ? 83.744 34.918 -6.857 1.00 23.06 132 LEU C C 1
ATOM 3159 O O . LEU C 1 132 ? 83.519 36.126 -7.002 1.00 27.18 132 LEU C O 1
ATOM 3164 N N . MET C 1 133 ? 84.015 34.366 -5.679 1.00 23.65 133 MET C N 1
ATOM 3165 C CA . MET C 1 133 ? 84.134 35.175 -4.460 1.00 24.82 133 MET C CA 1
ATOM 3166 C C . MET C 1 133 ? 85.243 36.197 -4.572 1.00 27.38 133 MET C C 1
ATOM 3167 O O . MET C 1 133 ? 85.051 37.371 -4.242 1.00 29.82 133 MET C O 1
ATOM 3172 N N . SER C 1 134 ? 86.394 35.748 -5.052 1.00 27.77 134 SER C N 1
ATOM 3173 C CA A SER C 1 134 ? 87.554 36.622 -5.161 0.66 29.95 134 SER C CA 1
ATOM 3174 C CA B SER C 1 134 ? 87.572 36.605 -5.155 0.34 29.99 134 SER C CA 1
ATOM 3175 C C . SER C 1 134 ? 87.320 37.692 -6.202 1.00 31.64 134 SER C C 1
ATOM 3176 O O . SER C 1 134 ? 87.738 38.837 -6.018 1.00 36.91 134 SER C O 1
ATOM 3181 N N . ALA C 1 135 ? 86.658 37.341 -7.300 1.00 33.44 135 ALA C N 1
ATOM 3182 C CA . ALA C 1 135 ? 86.381 38.327 -8.337 1.00 37.39 135 ALA C CA 1
ATOM 3183 C C . ALA C 1 135 ? 85.555 39.465 -7.781 1.00 38.41 135 ALA C C 1
ATOM 3184 O O . ALA C 1 135 ? 85.817 40.618 -8.054 1.00 42.19 135 ALA C O 1
ATOM 3186 N N . ARG C 1 136 ? 84.559 39.113 -6.980 1.00 41.14 136 ARG C N 1
ATOM 3187 C CA . ARG C 1 136 ? 83.656 40.112 -6.412 1.00 43.12 136 ARG C CA 1
ATOM 3188 C C . ARG C 1 136 ? 84.343 40.903 -5.316 1.00 45.87 136 ARG C C 1
ATOM 3189 O O . ARG C 1 136 ? 84.159 42.102 -5.218 1.00 48.63 136 ARG C O 1
ATOM 3197 N N . ALA C 1 137 ? 85.151 40.228 -4.511 1.00 48.41 137 ALA C N 1
ATOM 3198 C CA . ALA C 1 137 ? 85.831 40.862 -3.376 1.00 55.06 137 ALA C CA 1
ATOM 3199 C C . ALA C 1 137 ? 86.962 41.807 -3.768 1.00 58.43 137 ALA C C 1
ATOM 3200 O O . ALA C 1 137 ? 87.146 42.828 -3.106 1.00 60.49 137 ALA C O 1
ATOM 3202 N N A ASP C 1 138 ? 87.740 41.433 -4.785 0.61 60.21 138 ASP C N 1
ATOM 3203 N N B ASP C 1 138 ? 87.699 41.488 -4.833 0.39 64.50 138 ASP C N 1
ATOM 3204 C CA A ASP C 1 138 ? 88.956 42.166 -5.164 0.61 60.71 138 ASP C CA 1
ATOM 3205 C CA B ASP C 1 138 ? 88.822 42.326 -5.276 0.39 67.57 138 ASP C CA 1
ATOM 3206 C C A ASP C 1 138 ? 88.648 43.189 -6.254 0.61 61.91 138 ASP C C 1
ATOM 3207 C C B ASP C 1 138 ? 88.338 43.486 -6.141 0.39 70.09 138 ASP C C 1
ATOM 3208 O O A ASP C 1 138 ? 87.483 43.450 -6.567 0.61 57.43 138 ASP C O 1
ATOM 3209 O O B ASP C 1 138 ? 88.976 44.539 -6.198 0.39 70.09 138 ASP C O 1
#

Radius of gyration: 21.79 Å; Cα contacts (8 Å, |Δi|>4): 543; chains: 3; bounding box: 54×49×54 Å

Secondary structure (DSSP, 8-state):
--S-HHHHHHHHHHHHHHHHHHHHHHHHHTT---HHHHHHHHHHHHHHHHHHHH-BTTTTB-----HHHHHHHHHHHHHHHHHHHHHHHHTSTTS---HHHHHHHHHHHHHHHHHHHHHHHHHH--/--S-HHHHHHHHHHHHHHHHHHHHHHHHHTT---HHHHHHHHHHHHHHHHHHHH-BTTTTB-----HHHHHHHHHHHHHHHHHHHHHHHHH-TT----HHHHHHHHHHHHHHHHHHHHHHHHHH-/---HHHHHHHHHHHHHHHHHHHHHHHHHTT---HHHHHHHHHHHHHHHHHHHH-BTTTTB-----HHHHHHHHHHHHHHHHHHHHHHHHTSTTS---HHHHHHHHHHHHHHHHHHHHHHHHHH-

InterPro domains:
  IPR000727 Target SNARE coiled-coil homology domain [PS50192] (446-508)
  IPR003660 HAMP domain [PS50885] (201-254)
  IPR004089 Methyl-accepting chemotaxis protein (MCP) signalling domain [PF00015] (331-497)
  IPR004089 Methyl-accepting chemotaxis protein (MCP) signalling domain [PS50111] (259-495)
  IPR004089 Methyl-accepting chemotaxis protein (MCP) signalling domain [SM00283] (266-530)
  IPR029095 NarX-like, N-terminal [PF13675] 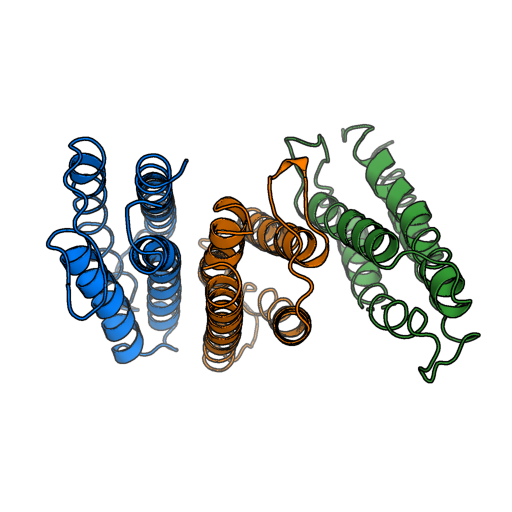(52-142)

Solvent-accessible surface area: 17394 Å² total; per-residue (Å²): 87,84,16,18,65,52,0,25,49,4,1,6,19,3,8,19,16,0,0,32,0,0,8,12,0,0,8,23,39,55,58,12,26,63,92,161,35,14,60,56,3,32,57,79,3,67,117,4,30,56,12,6,77,78,23,44,105,164,50,84,5,34,148,12,44,23,112,86,0,39,63,17,29,96,106,8,42,101,8,16,25,126,0,98,59,62,0,84,77,1,16,79,87,98,20,166,49,97,28,122,21,5,18,120,31,0,69,79,0,17,32,26,2,62,70,6,7,62,59,2,25,79,139,7,39,162,93,99,12,17,52,49,0,28,48,3,1,5,20,2,8,20,13,0,0,33,0,0,4,6,0,0,8,25,34,49,65,15,15,59,93,160,33,12,30,53,4,14,2,50,3,28,46,3,27,0,2,7,48,12,16,30,105,169,81,85,6,32,129,12,68,18,107,68,0,23,54,19,33,116,105,8,54,141,14,27,42,146,0,75,66,43,0,64,82,0,17,84,90,97,21,172,48,99,19,130,31,5,18,127,24,0,64,81,0,15,31,31,2,60,67,5,6,62,58,3,32,77,128,4,112,151,35,17,117,52,0,45,92,5,1,11,34,2,86,100,14,0,69,70,0,10,155,16,0,69,80,19,55,151,63,65,36,72,92,110,34,7,30,50,4,7,2,51,3,30,44,2,29,0,2,6,43,26,18,28,104,167,81,86,6,33,115,10,42,19,107,66,0,26,53,17,21,114,107,8,56,141,13,26,40,165,0,61,62,60,0,56,82,1,15,90,88,97,20,162,52,98,84,200,20,8,58,128,26,9,95,76,0,57,31,26,2,64,70,4,15,64,56,3,29,81,137,22,148